Protein AF-A0AAD7KHT7-F1 (afdb_monomer_lite)

pLDDT: mean 76.78, std 21.26, range [24.72, 98.69]

Structure (mmCIF, N/CA/C/O backbone):
data_AF-A0AAD7KHT7-F1
#
_entry.id   AF-A0AAD7KHT7-F1
#
loop_
_atom_site.group_PDB
_atom_site.id
_atom_site.type_symbol
_atom_site.label_atom_id
_atom_site.label_alt_id
_atom_site.label_comp_id
_atom_site.label_asym_id
_atom_site.label_entity_id
_atom_site.label_seq_id
_atom_site.pdbx_PDB_ins_code
_atom_site.Cartn_x
_atom_site.Cartn_y
_atom_site.Cartn_z
_atom_site.occupancy
_atom_site.B_iso_or_equiv
_atom_site.auth_seq_id
_atom_site.auth_comp_id
_atom_site.auth_asym_id
_atom_site.auth_atom_id
_atom_site.pdbx_PDB_model_num
ATOM 1 N N . MET A 1 1 ? -48.215 -18.664 -35.940 1.00 28.42 1 MET A N 1
ATOM 2 C CA . MET A 1 1 ? -48.809 -19.982 -35.642 1.00 28.42 1 MET A CA 1
ATOM 3 C C . MET A 1 1 ? -47.728 -20.866 -35.033 1.00 28.42 1 MET A C 1
ATOM 5 O O . MET A 1 1 ? -46.728 -21.086 -35.703 1.00 28.42 1 MET A O 1
ATOM 9 N N . PRO A 1 2 ? -47.898 -21.251 -33.757 1.00 57.44 2 PRO A N 1
ATOM 10 C CA . PRO A 1 2 ? -47.125 -22.257 -33.017 1.00 57.44 2 PRO A CA 1
ATOM 11 C C . PRO A 1 2 ? -47.805 -23.648 -33.218 1.00 57.44 2 PRO A C 1
ATOM 13 O O . PRO A 1 2 ? -48.592 -23.735 -34.167 1.00 57.44 2 PRO A O 1
ATOM 16 N N . PRO A 1 3 ? -47.555 -24.735 -32.442 1.00 48.59 3 PRO A N 1
ATOM 17 C CA . PRO A 1 3 ? -47.762 -24.859 -30.975 1.00 48.59 3 PRO A CA 1
ATOM 18 C C . PRO A 1 3 ? -46.559 -25.532 -30.251 1.00 48.59 3 PRO A C 1
ATOM 20 O O . PRO A 1 3 ? -45.700 -26.098 -30.912 1.00 48.59 3 PRO A O 1
ATOM 23 N N . ASN A 1 4 ? -46.294 -25.434 -28.940 1.00 30.55 4 ASN A N 1
ATOM 24 C CA . ASN A 1 4 ? -47.063 -25.331 -27.684 1.00 30.55 4 ASN A CA 1
ATOM 25 C C . ASN A 1 4 ? -47.589 -26.673 -27.109 1.00 30.55 4 ASN A C 1
ATOM 27 O O . ASN A 1 4 ? -48.117 -27.476 -27.874 1.00 30.55 4 ASN A O 1
ATOM 31 N N . LYS A 1 5 ? -47.530 -26.786 -25.759 1.00 33.69 5 LYS A N 1
ATOM 32 C CA . LYS A 1 5 ? -48.041 -27.814 -24.793 1.00 33.69 5 LYS A CA 1
ATOM 33 C C . LYS A 1 5 ? -47.000 -28.800 -24.235 1.00 33.69 5 LYS A C 1
ATOM 35 O O . LYS A 1 5 ? -46.204 -29.322 -25.000 1.00 33.69 5 LYS A O 1
ATOM 40 N N . GLU A 1 6 ? -46.955 -29.172 -22.949 1.00 29.52 6 GLU A N 1
ATOM 41 C CA . GLU A 1 6 ? -47.680 -28.879 -21.679 1.00 29.52 6 GLU A CA 1
ATOM 42 C C . GLU A 1 6 ? -46.819 -29.558 -20.570 1.00 29.52 6 GLU A C 1
ATOM 44 O O . GLU A 1 6 ? -46.258 -30.619 -20.821 1.00 29.52 6 GLU A O 1
ATOM 49 N N . LEU A 1 7 ? -46.452 -28.953 -19.431 1.00 30.00 7 LEU A N 1
ATOM 50 C CA . LEU A 1 7 ? -47.213 -28.770 -18.179 1.00 30.00 7 LEU A CA 1
ATOM 51 C C . LEU A 1 7 ? -48.006 -30.004 -17.687 1.00 30.00 7 LEU A C 1
ATOM 53 O O . LEU A 1 7 ? -49.110 -30.264 -18.144 1.00 30.00 7 LEU A O 1
ATOM 57 N N . ALA A 1 8 ? -47.477 -30.674 -16.658 1.00 29.48 8 ALA A N 1
ATOM 58 C CA . ALA A 1 8 ? -48.199 -31.518 -15.694 1.00 29.48 8 ALA A CA 1
ATOM 59 C C . ALA A 1 8 ? -47.545 -31.227 -14.325 1.00 29.48 8 ALA A C 1
ATOM 61 O O . ALA A 1 8 ? -46.363 -31.503 -14.158 1.00 29.48 8 ALA A O 1
ATOM 62 N N . THR A 1 9 ? -48.091 -30.451 -13.382 1.00 27.02 9 THR A N 1
ATOM 63 C CA . THR A 1 9 ? -49.343 -30.581 -12.609 1.00 27.02 9 THR A CA 1
ATOM 64 C C . THR A 1 9 ? -49.705 -32.015 -12.224 1.00 27.02 9 THR A C 1
ATOM 66 O O . THR A 1 9 ? -50.251 -32.772 -13.015 1.00 27.02 9 THR A O 1
ATOM 69 N N . LEU A 1 10 ? -49.441 -32.360 -10.960 1.00 26.16 10 LEU A N 1
ATOM 70 C CA . LEU A 1 10 ? -50.138 -33.425 -10.245 1.00 26.16 10 LEU A CA 1
ATOM 71 C C . LEU A 1 10 ? -50.613 -32.902 -8.881 1.00 26.16 10 LEU A C 1
ATOM 73 O O . LEU A 1 10 ? -49.856 -32.639 -7.953 1.00 26.16 10 LEU A O 1
ATOM 77 N N . SER A 1 11 ? -51.921 -32.731 -8.817 1.00 31.41 11 SER A N 1
ATOM 78 C CA . SER A 1 11 ? -52.849 -32.827 -7.683 1.00 31.41 11 SER A CA 1
ATOM 79 C C . SER A 1 11 ? -54.171 -33.286 -8.341 1.00 31.41 11 SER A C 1
ATOM 81 O O . SER A 1 11 ? -54.329 -32.963 -9.524 1.00 31.41 11 SER A O 1
ATOM 83 N N . PRO A 1 12 ? -55.130 -33.992 -7.688 1.00 41.00 12 PRO A N 1
ATOM 84 C CA . PRO A 1 12 ? -55.589 -33.678 -6.328 1.00 41.00 12 PRO A CA 1
ATOM 85 C C . PRO A 1 12 ? -56.221 -34.830 -5.485 1.00 41.00 12 PRO A C 1
ATOM 87 O O . PRO A 1 12 ? -56.419 -35.950 -5.940 1.00 41.00 12 PRO A O 1
ATOM 90 N N . ALA A 1 13 ? -56.634 -34.430 -4.273 1.00 26.70 13 ALA A N 1
ATOM 91 C CA . ALA A 1 13 ? -57.840 -34.826 -3.522 1.00 26.70 13 ALA A CA 1
ATOM 92 C C . ALA A 1 13 ? -57.916 -36.188 -2.794 1.00 26.70 13 ALA A C 1
ATOM 94 O O . ALA A 1 13 ? -58.013 -37.239 -3.411 1.00 26.70 13 ALA A O 1
ATOM 95 N N . MET A 1 14 ? -58.135 -36.132 -1.472 1.00 25.55 14 MET A N 1
ATOM 96 C CA . MET A 1 14 ? -59.485 -36.349 -0.927 1.00 25.55 14 MET A CA 1
ATOM 97 C C . MET A 1 14 ? -59.668 -35.749 0.480 1.00 25.55 14 MET A C 1
ATOM 99 O O . MET A 1 14 ? -58.807 -35.809 1.350 1.00 25.55 14 MET A O 1
ATOM 103 N N . THR A 1 15 ? -60.829 -35.125 0.618 1.00 28.50 15 THR A N 1
ATOM 104 C CA . THR A 1 15 ? -61.488 -34.445 1.736 1.00 28.50 15 THR A CA 1
ATOM 105 C C . THR A 1 15 ? -61.944 -35.401 2.843 1.00 28.50 15 THR A C 1
ATOM 107 O O . THR A 1 15 ? -62.458 -36.457 2.510 1.00 28.50 15 THR A O 1
ATOM 110 N N . THR A 1 16 ? -61.907 -34.959 4.113 1.00 28.33 16 THR A N 1
ATOM 111 C CA . THR A 1 16 ? -63.051 -34.962 5.068 1.00 28.33 16 THR A CA 1
ATOM 112 C C . THR A 1 16 ? -62.710 -34.190 6.363 1.00 28.33 16 THR A C 1
ATOM 114 O O . THR A 1 16 ? -61.761 -34.534 7.060 1.00 28.33 16 THR A O 1
ATOM 117 N N . HIS A 1 17 ? -63.508 -33.164 6.684 1.00 27.80 17 HIS A N 1
ATOM 118 C CA . HIS A 1 17 ? -63.694 -32.519 8.007 1.00 27.80 17 HIS A CA 1
ATOM 119 C C . HIS A 1 17 ? -64.764 -33.299 8.830 1.00 27.80 17 HIS A C 1
ATOM 121 O O . HIS A 1 17 ? -65.413 -34.165 8.243 1.00 27.80 17 HIS A O 1
ATOM 127 N N . PRO A 1 18 ? -65.177 -32.876 10.048 1.00 45.06 18 PRO A N 1
ATOM 128 C CA . PRO A 1 18 ? -64.434 -32.540 11.276 1.00 45.06 18 PRO A CA 1
ATOM 129 C C . PRO A 1 18 ? -65.058 -33.238 12.524 1.00 45.06 18 PRO A C 1
ATOM 131 O O . PRO A 1 18 ? -66.165 -33.765 12.452 1.00 45.06 18 PRO A O 1
ATOM 134 N N . ALA A 1 19 ? -64.424 -33.175 13.701 1.00 28.42 19 ALA A N 1
ATOM 135 C CA . ALA A 1 19 ? -65.143 -33.340 14.972 1.00 28.42 19 ALA A CA 1
ATOM 136 C C . ALA A 1 19 ? -64.445 -32.573 16.102 1.00 28.42 19 ALA A C 1
ATOM 138 O O . ALA A 1 19 ? -63.285 -32.813 16.425 1.00 28.42 19 ALA A O 1
ATOM 139 N N . ASP A 1 20 ? -65.194 -31.620 16.636 1.00 28.28 20 ASP A N 1
ATOM 140 C CA . ASP A 1 20 ? -64.938 -30.822 17.826 1.00 28.28 20 ASP A CA 1
ATOM 141 C C . ASP A 1 20 ? -65.517 -31.555 19.062 1.00 28.28 20 ASP A C 1
ATOM 143 O O . ASP A 1 20 ? -66.293 -32.500 18.899 1.00 28.28 20 ASP A O 1
ATOM 147 N N . TRP A 1 21 ? -65.219 -31.030 20.254 1.00 24.72 21 TRP A N 1
ATOM 148 C CA . TRP A 1 21 ? -65.821 -31.268 21.581 1.00 24.72 21 TRP A CA 1
ATOM 149 C C . TRP A 1 21 ? -65.026 -32.044 22.655 1.00 24.72 21 TRP A C 1
ATOM 151 O O . TRP A 1 21 ? -64.745 -33.238 22.569 1.00 24.72 21 TRP A O 1
ATOM 161 N N . SER A 1 22 ? -64.920 -31.330 23.788 1.00 27.23 22 SER A N 1
ATOM 162 C CA . SER A 1 22 ? -65.025 -31.754 25.201 1.00 27.23 22 SER A CA 1
ATOM 163 C C . SER A 1 22 ? -63.787 -32.228 25.995 1.00 27.23 22 SER A C 1
ATOM 165 O O . SER A 1 22 ? -63.359 -33.373 25.917 1.00 27.23 22 SER A O 1
ATOM 167 N N . SER A 1 23 ? -63.330 -31.354 26.911 1.00 32.28 23 SER A N 1
ATOM 168 C CA . SER A 1 23 ? -62.873 -31.675 28.292 1.00 32.28 23 SER A CA 1
ATOM 169 C C . SER A 1 23 ? -63.988 -32.412 29.086 1.00 32.28 23 SER A C 1
ATOM 171 O O . SER A 1 23 ? -65.118 -32.367 28.593 1.00 32.28 23 SER A O 1
ATOM 173 N N . PRO A 1 24 ? -63.833 -32.959 30.329 1.00 44.62 24 PRO A N 1
ATOM 174 C CA . PRO A 1 24 ? -62.779 -32.840 31.366 1.00 44.62 24 PRO A CA 1
ATOM 175 C C . PRO A 1 24 ? -62.487 -34.244 32.038 1.00 44.62 24 PRO A C 1
ATOM 177 O O . PRO A 1 24 ? -62.510 -35.188 31.253 1.00 44.62 24 PRO A O 1
ATOM 180 N N . PRO A 1 25 ? -62.194 -34.494 33.359 1.00 33.62 25 PRO A N 1
ATOM 181 C CA . PRO A 1 25 ? -62.811 -33.924 34.577 1.00 33.62 25 PRO A CA 1
ATOM 182 C C . PRO A 1 25 ? -61.870 -33.527 35.746 1.00 33.62 25 PRO A C 1
ATOM 184 O O . PRO A 1 25 ? -60.751 -34.012 35.907 1.00 33.62 25 PRO A O 1
ATOM 187 N N . ARG A 1 26 ? -62.409 -32.644 36.601 1.00 29.48 26 ARG A N 1
ATOM 188 C CA . ARG A 1 26 ? -62.060 -32.471 38.022 1.00 29.48 26 ARG A CA 1
ATOM 189 C C . ARG A 1 26 ? -62.580 -33.665 38.832 1.00 29.48 26 ARG A C 1
ATOM 191 O O . ARG A 1 26 ? -63.636 -34.192 38.494 1.00 29.48 26 ARG A O 1
ATOM 198 N N . TYR A 1 27 ? -61.921 -33.979 39.943 1.00 26.94 27 TYR A N 1
ATOM 199 C CA . TYR A 1 27 ? -62.561 -34.636 41.083 1.00 26.94 27 TYR A CA 1
ATOM 200 C C . TYR A 1 27 ? -62.318 -33.807 42.344 1.00 26.94 27 TYR A C 1
ATOM 202 O O . TYR A 1 27 ? -61.176 -33.467 42.655 1.00 26.94 27 TYR A O 1
ATOM 210 N N . ASP A 1 28 ? -63.432 -33.463 42.984 1.00 26.50 28 ASP A N 1
ATOM 211 C CA . ASP A 1 28 ? -63.556 -32.791 44.271 1.00 26.50 28 ASP A CA 1
ATOM 212 C C . ASP A 1 28 ? -63.413 -33.779 45.451 1.00 26.50 28 ASP A C 1
ATOM 214 O O . ASP A 1 28 ? -63.457 -35.000 45.288 1.00 26.50 28 ASP A O 1
ATOM 218 N N . GLU A 1 29 ? -63.219 -33.156 46.613 1.00 29.06 29 GLU A N 1
ATOM 219 C CA . GLU A 1 29 ? -63.330 -33.553 48.028 1.00 29.06 29 GLU A CA 1
ATOM 220 C C . GLU A 1 29 ? -64.170 -34.810 48.370 1.00 29.06 29 GLU A C 1
ATOM 222 O O . GLU A 1 29 ? -65.203 -35.053 47.757 1.00 29.06 29 GLU A O 1
ATOM 227 N N . ASP A 1 30 ? -63.783 -35.587 49.404 1.00 26.94 30 ASP A N 1
ATOM 228 C CA . ASP A 1 30 ? -64.335 -35.422 50.772 1.00 26.94 30 ASP A CA 1
ATOM 229 C C . ASP A 1 30 ? -63.917 -36.501 51.813 1.00 26.94 30 ASP A C 1
ATOM 231 O O . ASP A 1 30 ? -63.701 -37.667 51.482 1.00 26.94 30 ASP A O 1
ATOM 235 N N . SER A 1 31 ? -63.987 -36.101 53.099 1.00 27.94 31 SER A N 1
ATOM 236 C CA . SER A 1 31 ? -64.203 -36.897 54.345 1.00 27.94 31 SER A CA 1
ATOM 237 C C . SER A 1 31 ? -63.046 -37.715 54.990 1.00 27.94 31 SER A C 1
ATOM 239 O O . SER A 1 31 ? -62.284 -38.376 54.302 1.00 27.94 31 SER A O 1
ATOM 241 N N . ALA A 1 32 ? -62.855 -37.823 56.323 1.00 28.52 32 ALA A N 1
ATOM 242 C CA . ALA A 1 32 ? -63.388 -37.151 57.524 1.00 28.52 32 ALA A CA 1
ATOM 243 C C . ALA A 1 32 ? -62.646 -37.606 58.827 1.00 28.52 32 ALA A C 1
ATOM 245 O O . ALA A 1 32 ? -62.284 -38.771 58.952 1.00 28.52 32 ALA A O 1
ATOM 246 N N . SER A 1 33 ? -62.601 -36.705 59.834 1.00 25.55 33 SER A N 1
ATOM 247 C CA . SER A 1 33 ? -62.502 -36.880 61.320 1.00 25.55 33 SER A CA 1
ATOM 248 C C . SER A 1 33 ? -61.208 -37.472 61.937 1.00 25.55 33 SER A C 1
ATOM 250 O O . SER A 1 33 ? -60.628 -38.389 61.384 1.00 25.55 33 SER A O 1
ATOM 252 N N . THR A 1 34 ? -60.654 -37.001 63.069 1.00 28.05 34 THR A N 1
ATOM 253 C CA . THR A 1 34 ? -61.253 -36.650 64.382 1.00 28.05 34 THR A CA 1
ATOM 254 C C . THR A 1 34 ? -60.465 -35.575 65.170 1.00 28.05 34 THR A C 1
ATOM 256 O O . THR A 1 34 ? -59.256 -35.435 65.016 1.00 28.05 34 THR A O 1
ATOM 259 N N . ARG A 1 35 ? -61.169 -34.861 66.067 1.00 25.88 35 ARG A N 1
ATOM 260 C CA . ARG A 1 35 ? -60.684 -33.867 67.056 1.00 25.88 35 ARG A CA 1
ATOM 261 C C . ARG A 1 35 ? -59.856 -34.483 68.202 1.00 25.88 35 ARG A C 1
ATOM 263 O O . ARG A 1 35 ? -60.211 -35.564 68.659 1.00 25.88 35 ARG A O 1
ATOM 270 N N . ASN A 1 36 ? -58.890 -33.728 68.750 1.00 27.09 36 ASN A N 1
ATOM 271 C CA . ASN A 1 36 ? -58.833 -33.404 70.191 1.00 27.09 36 ASN A CA 1
ATOM 272 C C . ASN A 1 36 ? -57.846 -32.264 70.535 1.00 27.09 36 ASN A C 1
ATOM 274 O O . ASN A 1 36 ? -56.933 -31.960 69.775 1.00 27.09 36 ASN A O 1
ATOM 278 N N . ASP A 1 37 ? -58.134 -31.635 71.675 1.00 26.72 37 ASP A N 1
ATOM 279 C CA . ASP A 1 37 ? -57.783 -30.294 72.161 1.00 26.72 37 ASP A CA 1
ATOM 280 C C . ASP A 1 37 ? -56.319 -29.976 72.541 1.00 26.72 37 ASP A C 1
ATOM 282 O O . ASP A 1 37 ? -55.546 -30.838 72.943 1.00 26.72 37 ASP A O 1
ATOM 286 N N . ASN A 1 38 ? -56.044 -28.661 72.509 1.00 27.55 38 ASN A N 1
ATOM 287 C CA . ASN A 1 38 ? -55.207 -27.834 73.396 1.00 27.55 38 ASN A CA 1
ATOM 288 C C . ASN A 1 38 ? -53.918 -28.416 74.003 1.00 27.55 38 ASN A C 1
ATOM 290 O O . ASN A 1 38 ? -53.977 -29.101 75.016 1.00 27.55 38 ASN A O 1
ATOM 294 N N . THR A 1 39 ? -52.776 -27.856 73.590 1.00 28.12 39 THR A N 1
ATOM 295 C CA . THR A 1 39 ? -51.821 -27.229 74.526 1.00 28.12 39 THR A CA 1
ATOM 296 C C . THR A 1 39 ? -50.963 -26.192 73.807 1.00 28.12 39 THR A C 1
ATOM 298 O O . THR A 1 39 ? -50.351 -26.452 72.774 1.00 28.12 39 THR A O 1
ATOM 301 N N . SER A 1 40 ? -50.940 -24.996 74.386 1.00 33.69 40 SER A N 1
ATOM 302 C CA . SER A 1 40 ? -50.009 -23.917 74.100 1.00 33.69 40 SER A CA 1
ATOM 303 C C . SER A 1 40 ? -48.577 -24.390 74.331 1.00 33.69 40 SER A C 1
ATOM 305 O O . SER A 1 40 ? -48.251 -24.758 75.451 1.00 33.69 40 SER A O 1
ATOM 307 N N . ASP A 1 41 ? -47.722 -24.310 73.315 1.00 29.02 41 ASP A N 1
ATOM 308 C CA . ASP A 1 41 ? -46.284 -24.205 73.536 1.00 29.02 41 ASP A CA 1
ATOM 309 C C . ASP A 1 41 ? -45.635 -23.364 72.437 1.00 29.02 41 ASP A C 1
ATOM 311 O O . ASP A 1 41 ? -45.693 -23.640 71.237 1.00 29.02 41 ASP A O 1
ATOM 315 N N . THR A 1 42 ? -45.048 -22.264 72.888 1.00 39.81 42 THR A N 1
ATOM 316 C CA . THR A 1 42 ? -44.202 -21.334 72.151 1.00 39.81 42 THR A CA 1
ATOM 317 C C . THR A 1 42 ? -43.021 -22.065 71.516 1.00 39.81 42 THR A C 1
ATOM 319 O O . THR A 1 42 ? -41.965 -22.208 72.125 1.00 39.81 42 THR A O 1
ATOM 322 N N . VAL A 1 43 ? -43.171 -22.482 70.258 1.00 31.67 43 VAL A N 1
ATOM 323 C CA . VAL A 1 43 ? -42.051 -22.945 69.434 1.00 31.67 43 VAL A CA 1
ATOM 324 C C . VAL A 1 43 ? -41.544 -21.780 68.591 1.00 31.67 43 VAL A C 1
ATOM 326 O O . VAL A 1 43 ? -42.246 -21.209 67.756 1.00 31.67 43 VAL A O 1
ATOM 329 N N . LEU A 1 44 ? -40.297 -21.414 68.880 1.00 33.09 44 LEU A N 1
ATOM 330 C CA . LEU A 1 44 ? -39.433 -20.498 68.147 1.00 33.09 44 LEU A CA 1
ATOM 331 C C . LEU A 1 44 ? -39.733 -20.494 66.641 1.00 33.09 44 LEU A C 1
ATOM 333 O O . LEU A 1 44 ? -39.576 -21.508 65.963 1.00 33.09 44 LEU A O 1
ATOM 337 N N . LYS A 1 45 ? -40.090 -19.318 66.105 1.00 32.41 45 LYS A N 1
ATOM 338 C CA . LYS A 1 45 ? -40.049 -19.048 64.664 1.00 32.41 45 LYS A CA 1
ATOM 339 C C . LYS A 1 45 ? -38.646 -19.392 64.166 1.00 32.41 45 LYS A C 1
ATOM 341 O O . LYS A 1 45 ? -37.713 -18.610 64.348 1.00 32.41 45 LYS A O 1
ATOM 346 N N . SER A 1 46 ? -38.498 -20.545 63.523 1.00 32.31 46 SER A N 1
ATOM 347 C CA . SER A 1 46 ? -37.321 -20.867 62.732 1.00 32.31 46 SER A CA 1
ATOM 348 C C . SER A 1 46 ? -37.187 -19.785 61.661 1.00 32.31 46 SER A C 1
ATOM 350 O O . SER A 1 46 ? -37.969 -19.740 60.706 1.00 32.31 46 SER A O 1
ATOM 352 N N . LYS A 1 47 ? -36.226 -18.872 61.835 1.00 38.97 47 LYS A N 1
ATOM 353 C CA . LYS A 1 47 ? -35.752 -18.009 60.752 1.00 38.97 47 LYS A CA 1
ATOM 354 C C . LYS A 1 47 ? -35.397 -18.935 59.588 1.00 38.97 47 LYS A C 1
ATOM 356 O O . LYS A 1 47 ? -34.425 -19.680 59.680 1.00 38.97 47 LYS A O 1
ATOM 361 N N . LYS A 1 48 ? -36.169 -18.880 58.494 1.00 35.59 48 LYS A N 1
ATOM 362 C CA . LYS A 1 48 ? -35.672 -19.299 57.176 1.00 35.59 48 LYS A CA 1
ATOM 363 C C . LYS A 1 48 ? -34.292 -18.650 57.023 1.00 35.59 48 LYS A C 1
ATOM 365 O O . LYS A 1 48 ? -34.210 -17.437 57.252 1.00 35.59 48 LYS A O 1
ATOM 370 N N . PRO A 1 49 ? -33.222 -19.393 56.697 1.00 36.53 49 PRO A N 1
ATOM 371 C CA . PRO A 1 49 ? -31.952 -18.753 56.408 1.00 36.53 49 PRO A CA 1
ATOM 372 C C . PRO A 1 49 ? -32.221 -17.762 55.279 1.00 36.53 49 PRO A C 1
ATOM 374 O O . PRO A 1 49 ? -32.800 -18.125 54.253 1.00 36.53 49 PRO A O 1
ATOM 377 N N . ALA A 1 50 ? -31.914 -16.488 55.519 1.00 42.50 50 ALA A N 1
ATOM 378 C CA . ALA A 1 50 ? -31.998 -15.473 54.488 1.00 42.50 50 ALA A CA 1
ATOM 379 C C . ALA A 1 50 ? -31.103 -15.955 53.344 1.00 42.50 50 ALA A C 1
ATOM 381 O O . ALA A 1 50 ? -29.887 -16.022 53.508 1.00 42.50 50 ALA A O 1
ATOM 382 N N . SER A 1 51 ? -31.716 -16.381 52.236 1.00 59.19 51 SER A N 1
ATOM 383 C CA . SER A 1 51 ? -31.000 -16.766 51.023 1.00 59.19 51 SER A CA 1
ATOM 384 C C . SER A 1 51 ? -30.089 -15.604 50.670 1.00 59.19 51 SER A C 1
ATOM 386 O O . SER A 1 51 ? -30.577 -14.529 50.318 1.00 59.19 51 SER A O 1
ATOM 388 N N . THR A 1 52 ? -28.781 -15.797 50.805 1.00 65.62 52 THR A N 1
ATOM 389 C CA . THR A 1 52 ? -27.803 -14.796 50.403 1.00 65.62 52 THR A CA 1
ATOM 390 C C . THR A 1 52 ? -28.071 -14.431 48.940 1.00 65.62 52 THR A C 1
ATOM 392 O O . THR A 1 52 ? -28.288 -15.325 48.113 1.00 65.62 52 THR A O 1
ATOM 395 N N . PRO A 1 53 ? -28.168 -13.132 48.606 1.00 75.94 53 PRO A N 1
ATOM 396 C CA . PRO A 1 53 ? -28.413 -12.721 47.233 1.00 75.94 53 PRO A CA 1
ATOM 397 C C . PRO A 1 53 ? -27.273 -13.234 46.351 1.00 75.94 53 PRO A C 1
ATOM 399 O O . PRO A 1 53 ? -26.103 -13.001 46.646 1.00 75.94 53 PRO A O 1
ATOM 402 N N . ARG A 1 54 ? -27.622 -13.965 45.288 1.00 87.50 54 ARG A N 1
ATOM 403 C CA . ARG A 1 54 ? -26.652 -14.470 44.311 1.00 87.50 54 ARG A CA 1
ATOM 404 C C . ARG A 1 54 ? -26.251 -13.339 43.376 1.00 87.50 54 ARG A C 1
ATOM 406 O O . ARG A 1 54 ? -27.117 -12.634 42.852 1.00 87.50 54 ARG A O 1
ATOM 413 N N . TYR A 1 55 ? -24.951 -13.185 43.175 1.00 91.38 55 TYR A N 1
ATOM 414 C CA . TYR A 1 55 ? -24.375 -12.173 42.302 1.00 91.38 55 TYR A CA 1
ATOM 415 C C . TYR A 1 55 ? -23.715 -12.821 41.091 1.00 91.38 55 TYR A C 1
ATOM 417 O O . TYR A 1 55 ? -23.209 -13.937 41.178 1.00 91.38 55 TYR A O 1
ATOM 425 N N . VAL A 1 56 ? -23.726 -12.088 39.983 1.00 93.38 56 VAL A N 1
ATOM 426 C CA . VAL A 1 56 ? -22.920 -12.358 38.796 1.00 93.38 56 VAL A CA 1
ATOM 427 C C . VAL A 1 56 ? -21.800 -11.330 38.778 1.00 93.38 56 VAL A C 1
ATOM 429 O O . VAL A 1 56 ? -22.073 -10.128 38.745 1.00 93.38 56 VAL A O 1
ATOM 432 N N . TYR A 1 57 ? -20.566 -11.811 38.828 1.00 94.94 57 TYR A N 1
ATOM 433 C CA . TYR A 1 57 ? -19.339 -11.032 38.785 1.00 94.94 57 TYR A CA 1
ATOM 434 C C . TYR A 1 57 ? -18.811 -10.961 37.355 1.00 94.94 57 TYR A C 1
ATOM 436 O O . TYR A 1 57 ? -18.797 -11.963 36.633 1.00 94.94 57 TYR A O 1
ATOM 444 N N . TYR A 1 58 ? -18.364 -9.778 36.952 1.00 94.50 58 TYR A N 1
ATOM 445 C CA . TYR A 1 58 ? -17.874 -9.517 35.604 1.00 94.50 58 TYR A CA 1
ATOM 446 C C . TYR A 1 58 ? -16.759 -8.473 35.598 1.00 94.50 58 TYR A C 1
ATOM 448 O O . TYR A 1 58 ? -16.619 -7.687 36.531 1.00 94.50 58 TYR A O 1
ATOM 456 N N . ARG A 1 59 ? -15.982 -8.458 34.520 1.00 93.50 59 ARG A N 1
ATOM 457 C CA . ARG A 1 59 ? -15.043 -7.394 34.168 1.00 93.50 59 ARG A CA 1
ATOM 458 C C . ARG A 1 59 ? -15.472 -6.728 32.870 1.00 93.50 59 ARG A C 1
ATOM 460 O O . ARG A 1 59 ? -16.073 -7.380 32.011 1.00 93.50 59 ARG A O 1
ATOM 467 N N . LEU A 1 60 ? -15.132 -5.453 32.733 1.00 93.12 60 LEU A N 1
ATOM 468 C CA . LEU A 1 60 ? -15.369 -4.666 31.530 1.00 93.12 60 LEU A CA 1
ATOM 469 C C . LEU A 1 60 ? -14.057 -4.444 30.780 1.00 93.12 60 LEU A C 1
ATOM 471 O O . LEU A 1 60 ? -13.044 -4.085 31.380 1.00 93.12 60 LEU A O 1
ATOM 475 N N . TYR A 1 61 ? -14.097 -4.620 29.464 1.00 91.44 61 TYR A N 1
ATOM 476 C CA . TYR A 1 61 ? -12.954 -4.406 28.585 1.00 91.44 61 TYR A CA 1
ATOM 477 C C . TYR A 1 61 ? -13.347 -3.560 27.383 1.00 91.44 61 TYR A C 1
ATOM 479 O O . TYR A 1 61 ? -14.325 -3.858 26.698 1.00 91.44 61 TYR A O 1
ATOM 487 N N . ALA A 1 62 ? -12.535 -2.553 27.090 1.00 87.19 62 ALA A N 1
ATOM 488 C CA . ALA A 1 62 ? -12.389 -2.022 25.747 1.00 87.19 62 ALA A CA 1
ATOM 489 C C . ALA A 1 62 ? -11.366 -2.881 24.975 1.00 87.19 62 ALA A C 1
ATOM 491 O O . ALA A 1 62 ? -10.553 -3.575 25.596 1.00 87.19 62 ALA A O 1
ATOM 492 N N . PRO A 1 63 ? -11.346 -2.822 23.634 1.00 81.75 63 PRO A N 1
ATOM 493 C CA . PRO A 1 63 ? -10.285 -3.425 22.832 1.00 81.75 63 PRO A CA 1
ATOM 494 C C . PRO A 1 63 ? -8.856 -3.111 23.296 1.00 81.75 63 PRO A C 1
ATOM 496 O O . PRO A 1 63 ? -7.990 -3.980 23.210 1.00 81.75 63 PRO A O 1
ATOM 499 N N . ASP A 1 64 ? -8.622 -1.893 23.788 1.00 83.69 64 ASP A N 1
ATOM 500 C CA . ASP A 1 64 ? -7.301 -1.410 24.208 1.00 83.69 64 ASP A CA 1
ATOM 501 C C . ASP A 1 64 ? -6.956 -1.672 25.677 1.00 83.69 64 ASP A C 1
ATOM 503 O O . ASP A 1 64 ? -5.827 -1.417 26.109 1.00 83.69 64 ASP A O 1
ATOM 507 N N . GLY A 1 65 ? -7.908 -2.163 26.467 1.00 87.81 65 GLY A N 1
ATOM 508 C CA . GLY A 1 65 ? -7.636 -2.538 27.844 1.00 87.81 65 GLY A CA 1
ATOM 509 C C . GLY A 1 65 ? -8.851 -2.556 28.755 1.00 87.81 65 GLY A C 1
ATOM 510 O O . GLY A 1 65 ? -10.002 -2.432 28.338 1.00 87.81 65 GLY A O 1
ATOM 511 N N . MET A 1 66 ? -8.573 -2.744 30.037 1.00 89.44 66 MET A N 1
ATOM 512 C CA . MET A 1 66 ? -9.588 -2.921 31.067 1.00 89.44 66 MET A CA 1
ATOM 513 C C . MET A 1 66 ? -10.233 -1.591 31.481 1.00 89.44 66 MET A C 1
ATOM 515 O O . MET A 1 66 ? -9.576 -0.551 31.554 1.00 89.44 66 MET A O 1
ATOM 519 N N . LEU A 1 67 ? -11.532 -1.645 31.772 1.00 89.19 67 LEU A N 1
ATOM 520 C CA . LEU A 1 67 ? -12.350 -0.506 32.185 1.00 89.19 67 LEU A CA 1
ATOM 521 C C . LEU A 1 67 ? -12.788 -0.665 33.646 1.00 89.19 67 LEU A C 1
ATOM 523 O O . LEU A 1 67 ? -13.050 -1.777 34.114 1.00 89.19 67 LEU A O 1
ATOM 527 N N . ALA A 1 68 ? -12.921 0.450 34.365 1.00 88.19 68 ALA A N 1
ATOM 528 C CA . ALA A 1 68 ? -13.556 0.436 35.681 1.00 88.19 68 ALA A CA 1
ATOM 529 C C . ALA A 1 68 ? -15.064 0.162 35.568 1.00 88.19 68 ALA A C 1
ATOM 531 O O . ALA A 1 68 ? -15.740 0.647 34.663 1.00 88.19 68 ALA A O 1
ATOM 532 N N . CYS A 1 69 ? -15.592 -0.586 36.532 1.00 87.56 69 CYS A N 1
ATOM 533 C CA . CYS A 1 69 ? -17.016 -0.856 36.680 1.00 87.56 69 CYS A CA 1
ATOM 534 C C . CYS A 1 69 ? -17.645 0.195 37.604 1.00 87.56 69 CYS A C 1
ATOM 536 O O . CYS A 1 69 ? -17.186 0.390 38.731 1.00 87.56 69 CYS A O 1
ATOM 538 N N . LYS A 1 70 ? -18.749 0.826 37.196 1.00 87.12 70 LYS A N 1
ATOM 539 C CA . LYS A 1 70 ? -19.565 1.673 38.080 1.00 87.12 70 LYS A CA 1
ATOM 540 C C . LYS A 1 70 ? -20.228 0.844 39.176 1.00 87.12 70 LYS A C 1
ATOM 542 O O . LYS A 1 70 ? -20.403 1.323 40.296 1.00 87.12 70 LYS A O 1
ATOM 547 N N . LYS A 1 71 ? -20.598 -0.410 38.884 1.00 85.19 71 LYS A N 1
ATOM 548 C CA . LYS A 1 71 ? -21.127 -1.364 39.877 1.00 85.19 71 LYS A CA 1
ATOM 549 C C . LYS A 1 71 ? -20.032 -2.272 40.439 1.00 85.19 71 LYS A C 1
ATOM 551 O O . LYS A 1 71 ? -20.269 -3.460 40.657 1.00 85.19 71 LYS A O 1
ATOM 556 N N . HIS A 1 72 ? -18.841 -1.718 40.673 1.00 81.94 72 HIS A N 1
ATOM 557 C CA . HIS A 1 72 ? -17.719 -2.450 41.256 1.00 81.94 72 HIS A CA 1
ATOM 558 C C . HIS A 1 72 ? -18.037 -3.087 42.621 1.00 81.94 72 HIS A C 1
ATOM 560 O O . HIS A 1 72 ? -18.862 -2.590 43.396 1.00 81.94 72 HIS A O 1
ATOM 566 N N . ASP A 1 73 ? -17.358 -4.195 42.902 1.00 82.38 73 ASP A N 1
ATOM 567 C CA . ASP A 1 73 ? -17.191 -4.769 44.233 1.00 82.38 73 ASP A CA 1
A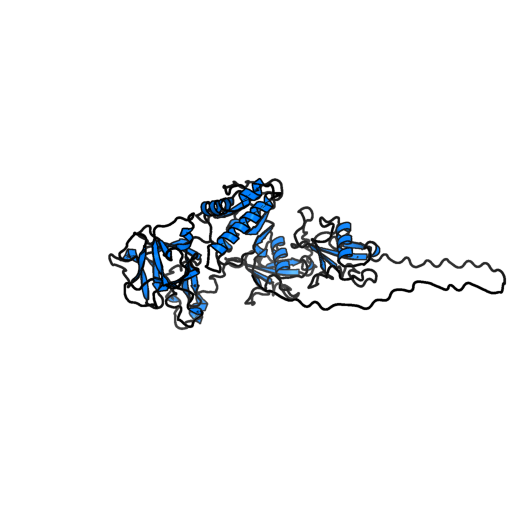TOM 568 C C . ASP A 1 73 ? -16.011 -4.075 44.950 1.00 82.38 73 ASP A C 1
ATOM 570 O O . ASP A 1 73 ? -15.796 -2.879 44.778 1.00 82.38 73 ASP A O 1
ATOM 574 N N . GLN A 1 74 ? -15.223 -4.794 45.755 1.00 82.06 74 GLN A N 1
ATOM 575 C CA . GLN A 1 74 ? -14.037 -4.230 46.414 1.00 82.06 74 GLN A CA 1
ATOM 576 C C . GLN A 1 74 ? -12.943 -3.807 45.420 1.00 82.06 74 GLN A C 1
ATOM 578 O O . GLN A 1 74 ? -12.173 -2.895 45.703 1.00 82.06 74 GLN A O 1
ATOM 583 N N . ASN A 1 75 ? -12.877 -4.462 44.258 1.00 83.38 75 ASN A N 1
ATOM 584 C CA . ASN A 1 75 ? -11.967 -4.119 43.171 1.00 83.38 75 ASN A CA 1
ATOM 585 C C . ASN A 1 75 ? -12.734 -3.331 42.100 1.00 83.38 75 ASN A C 1
ATOM 587 O O . ASN A 1 75 ? -13.718 -3.836 41.557 1.00 83.38 75 ASN A O 1
ATOM 591 N N . ARG A 1 76 ? -12.250 -2.129 41.751 1.00 86.69 76 ARG A N 1
ATOM 592 C CA . ARG A 1 76 ? -12.880 -1.242 40.757 1.00 86.69 76 ARG A CA 1
ATOM 593 C C . ARG A 1 76 ? -13.030 -1.842 39.361 1.00 86.69 76 ARG A C 1
ATOM 595 O O . ARG A 1 76 ? -13.858 -1.369 38.593 1.00 86.69 76 ARG A O 1
ATOM 602 N N . PHE A 1 77 ? -12.273 -2.884 39.040 1.00 88.25 77 PHE A N 1
ATOM 603 C CA . PHE A 1 77 ? -12.338 -3.593 37.763 1.00 88.25 77 PHE A CA 1
ATOM 604 C C . PHE A 1 77 ? -13.283 -4.794 37.765 1.00 88.25 77 PHE A C 1
ATOM 606 O O . PHE A 1 77 ? -13.462 -5.429 36.728 1.00 88.25 77 PHE A O 1
ATOM 613 N N . ILE A 1 78 ? -13.871 -5.129 38.915 1.00 90.00 78 ILE A N 1
ATOM 614 C CA . ILE A 1 78 ? -14.773 -6.269 39.067 1.00 90.00 78 ILE A CA 1
ATOM 615 C C . ILE A 1 78 ? -16.153 -5.741 39.435 1.00 90.00 78 ILE A C 1
ATOM 617 O O . ILE A 1 78 ? -16.396 -5.362 40.577 1.00 90.00 78 ILE A O 1
ATOM 621 N N . GLY A 1 79 ? -17.060 -5.739 38.467 1.00 92.81 79 GLY A N 1
ATOM 622 C CA . GLY A 1 79 ? -18.465 -5.409 38.643 1.00 92.81 79 GLY A CA 1
ATOM 623 C C . GLY A 1 79 ? -19.264 -6.576 39.216 1.00 92.81 79 GLY A C 1
ATOM 624 O O . GLY A 1 79 ? -18.893 -7.744 39.062 1.00 92.81 79 GLY A O 1
ATOM 625 N N . ARG A 1 80 ? -20.391 -6.268 39.866 1.00 94.19 80 ARG A N 1
ATOM 626 C CA . ARG A 1 80 ? -21.381 -7.276 40.256 1.00 94.19 80 ARG A CA 1
ATOM 627 C C . ARG A 1 80 ? -22.817 -6.791 40.087 1.00 94.19 80 ARG A C 1
ATOM 629 O O . ARG A 1 80 ? -23.179 -5.696 40.513 1.00 94.19 80 ARG A O 1
ATOM 636 N N . ILE A 1 81 ? -23.675 -7.667 39.573 1.00 94.50 81 ILE A N 1
ATOM 637 C CA . ILE A 1 81 ? -25.133 -7.477 39.556 1.00 94.50 81 ILE A CA 1
ATOM 638 C C . ILE A 1 81 ? -25.827 -8.653 40.236 1.00 94.50 81 ILE A C 1
ATOM 640 O O . ILE A 1 81 ? -25.278 -9.750 40.310 1.00 94.50 81 ILE A O 1
ATOM 644 N N . LYS A 1 82 ? -27.039 -8.453 40.758 1.00 93.44 82 LYS A N 1
ATOM 645 C CA . LYS A 1 82 ? -27.825 -9.569 41.305 1.00 93.44 82 LYS A CA 1
ATOM 646 C C . LYS A 1 82 ? -28.262 -10.478 40.156 1.00 93.44 82 LYS A C 1
ATOM 648 O O . LYS A 1 82 ? -28.783 -9.983 39.162 1.00 93.44 82 LYS A O 1
ATOM 653 N N . ALA A 1 83 ? -28.142 -11.795 40.317 1.00 91.56 83 ALA A N 1
ATOM 654 C CA . ALA A 1 83 ? -28.608 -12.758 39.313 1.00 91.56 83 ALA A CA 1
ATOM 655 C C . ALA A 1 83 ? -30.111 -12.581 39.013 1.00 91.56 83 ALA A C 1
ATOM 657 O O . ALA A 1 83 ? -30.536 -12.665 37.868 1.00 91.56 83 ALA A O 1
ATOM 658 N N . THR A 1 84 ? -30.897 -12.210 40.030 1.00 91.62 84 THR A N 1
ATOM 659 C CA . THR A 1 84 ? -32.334 -11.911 39.915 1.00 91.62 84 THR A CA 1
ATOM 660 C C . THR A 1 84 ? -32.658 -10.629 39.140 1.00 91.62 84 THR A C 1
ATOM 662 O O . THR A 1 84 ? -33.826 -10.376 38.873 1.00 91.62 84 THR A O 1
ATOM 665 N N . SER A 1 85 ? -31.667 -9.785 38.834 1.00 92.38 85 SER A N 1
ATOM 666 C CA . SER A 1 85 ? -31.848 -8.588 37.999 1.00 92.38 85 SER A CA 1
ATOM 667 C C . SER A 1 85 ? -31.773 -8.899 36.503 1.00 92.38 85 SER A C 1
ATOM 669 O O . SER A 1 85 ? -32.113 -8.043 35.693 1.00 92.38 85 SER A O 1
ATOM 671 N N . VAL A 1 86 ? -31.340 -10.105 36.127 1.00 93.44 86 VAL A N 1
ATOM 672 C CA . VAL A 1 86 ? -31.281 -10.539 34.732 1.00 93.44 86 VAL A CA 1
ATOM 673 C C . VAL A 1 86 ? -32.630 -11.154 34.355 1.00 93.44 86 VAL A C 1
ATOM 675 O O . VAL A 1 86 ? -33.073 -12.086 35.027 1.00 93.44 86 VAL A O 1
ATOM 678 N N . PRO A 1 87 ? -33.301 -10.678 33.295 1.00 90.38 87 PRO A N 1
ATOM 679 C CA . PRO A 1 87 ? -34.602 -11.214 32.924 1.00 90.38 87 PRO A CA 1
ATOM 680 C C . PRO A 1 87 ? -34.492 -12.642 32.343 1.00 90.38 87 PRO A C 1
ATOM 682 O O . PRO A 1 87 ? -33.537 -12.951 31.614 1.00 90.38 87 PRO A O 1
ATOM 685 N N . PRO A 1 88 ? -35.486 -13.522 32.583 1.00 89.44 88 PRO A N 1
ATOM 686 C CA . PRO A 1 88 ? -35.654 -14.751 31.809 1.00 89.44 88 PRO A CA 1
ATOM 687 C C . PRO A 1 88 ? -35.721 -14.430 30.302 1.00 89.44 88 PRO A C 1
ATOM 689 O O . PRO A 1 88 ? -36.276 -13.394 29.937 1.00 89.44 88 PRO A O 1
ATOM 692 N N . PRO A 1 89 ? -35.193 -15.278 29.396 1.00 91.56 89 PRO A N 1
ATOM 693 C CA . PRO A 1 89 ? -34.781 -16.672 29.586 1.00 91.56 89 PRO A CA 1
ATOM 694 C C . PRO A 1 89 ? -33.366 -16.906 30.160 1.00 91.56 89 PRO A C 1
ATOM 696 O O . PRO A 1 89 ? -32.905 -18.046 30.115 1.00 91.56 89 PRO A O 1
ATOM 699 N N . HIS A 1 90 ? -32.676 -15.893 30.697 1.00 91.75 90 HIS A N 1
ATOM 700 C CA . HIS A 1 90 ? -31.275 -16.009 31.141 1.00 91.75 90 HIS A CA 1
ATOM 701 C C . HIS A 1 90 ? -30.384 -16.558 30.014 1.00 91.75 90 HIS A C 1
ATOM 703 O O . HIS A 1 90 ? -29.749 -17.604 30.118 1.00 91.75 90 HIS A O 1
ATOM 709 N N . THR A 1 91 ? -30.408 -15.866 28.883 1.00 93.19 91 THR A N 1
ATOM 710 C CA . THR A 1 91 ? -29.472 -16.049 27.768 1.00 93.19 91 THR A CA 1
ATOM 711 C C . THR A 1 91 ? -28.306 -15.078 27.881 1.00 93.19 91 THR A C 1
ATOM 713 O O . THR A 1 91 ? -28.382 -14.089 28.619 1.00 93.19 91 THR A O 1
ATOM 716 N N . VAL A 1 92 ? -27.246 -15.320 27.110 1.00 92.12 92 VAL A N 1
ATOM 717 C CA . VAL A 1 92 ? -26.136 -14.372 26.949 1.00 92.12 92 VAL A CA 1
ATOM 718 C C . VAL A 1 92 ? -26.663 -12.989 26.557 1.00 92.12 92 VAL A C 1
ATOM 720 O O . VAL A 1 92 ? -26.282 -12.004 27.179 1.00 92.12 92 VAL A O 1
ATOM 723 N N . ALA A 1 93 ? -27.602 -12.897 25.610 1.00 87.31 93 ALA A N 1
ATOM 724 C CA . ALA A 1 93 ? -28.189 -11.622 25.191 1.00 87.31 93 ALA A CA 1
ATOM 725 C C . ALA A 1 93 ? -28.956 -10.891 26.311 1.00 87.31 93 ALA A C 1
ATOM 727 O O . ALA A 1 93 ? -28.835 -9.675 26.449 1.00 87.31 93 ALA A O 1
ATOM 728 N N . SER A 1 94 ? -29.748 -11.598 27.130 1.00 92.50 94 SER A N 1
ATOM 729 C CA . SER A 1 94 ? -30.427 -10.966 28.279 1.00 92.50 94 SER A CA 1
ATOM 730 C C . SER A 1 94 ? -29.448 -10.540 29.374 1.00 92.50 94 SER A C 1
ATOM 732 O O . SER A 1 94 ? -29.675 -9.525 30.026 1.00 92.50 94 SER A O 1
ATOM 734 N N . LEU A 1 95 ? -28.359 -11.294 29.566 1.00 93.81 95 LEU A N 1
ATOM 735 C CA . LEU A 1 95 ? -27.315 -10.946 30.526 1.00 93.81 95 LEU A CA 1
ATOM 736 C C . LEU A 1 95 ? -26.514 -9.725 30.056 1.00 93.81 95 LEU A C 1
ATOM 738 O O . LEU A 1 95 ? -26.343 -8.803 30.842 1.00 93.81 95 LEU A O 1
ATOM 742 N N . LYS A 1 96 ? -26.103 -9.666 28.780 1.00 93.44 96 LYS A N 1
ATOM 743 C CA . LYS A 1 96 ? -25.428 -8.491 28.198 1.00 93.44 96 LYS A CA 1
ATOM 744 C C . LYS A 1 96 ? -26.235 -7.214 28.416 1.00 93.44 96 LYS A C 1
ATOM 746 O O . LYS A 1 96 ? -25.715 -6.274 29.002 1.00 93.44 96 LYS A O 1
ATOM 751 N N . ARG A 1 97 ? -27.522 -7.217 28.050 1.00 91.38 97 ARG A N 1
ATOM 752 C CA . ARG A 1 97 ? -28.413 -6.062 28.256 1.00 91.38 97 ARG A CA 1
ATOM 753 C C . ARG A 1 97 ? -28.508 -5.646 29.723 1.00 91.38 97 ARG A C 1
ATOM 755 O O . ARG A 1 97 ? -28.429 -4.462 30.026 1.00 91.38 97 ARG A O 1
ATOM 762 N N . ALA A 1 98 ? -28.616 -6.609 30.642 1.00 93.00 98 ALA A N 1
ATOM 763 C CA . ALA A 1 98 ? -28.645 -6.316 32.075 1.00 93.00 98 ALA A CA 1
ATOM 764 C C . ALA A 1 98 ? -27.329 -5.693 32.577 1.00 93.00 98 ALA A C 1
ATOM 766 O O . ALA A 1 98 ? -27.365 -4.775 33.394 1.00 93.00 98 ALA A O 1
ATOM 767 N N . LEU A 1 99 ? -26.179 -6.166 32.085 1.00 93.62 99 LEU A N 1
ATOM 768 C CA . LEU A 1 99 ? -24.863 -5.620 32.424 1.00 93.62 99 LEU A CA 1
ATOM 769 C C . LEU A 1 99 ? -24.673 -4.209 31.860 1.00 93.62 99 LEU A C 1
ATOM 771 O O . LEU A 1 99 ? -24.317 -3.305 32.610 1.00 93.62 99 LEU A O 1
ATOM 775 N N . VAL A 1 100 ? -24.974 -4.002 30.575 1.00 91.25 100 VAL A N 1
ATOM 776 C CA . VAL A 1 100 ? -24.907 -2.683 29.928 1.00 91.25 100 VAL A CA 1
ATOM 777 C C . VAL A 1 100 ? -25.794 -1.685 30.659 1.00 91.25 100 VAL A C 1
ATOM 779 O O . VAL A 1 100 ? -25.335 -0.596 30.996 1.00 91.25 100 VAL A O 1
ATOM 782 N N . GLN A 1 101 ? -27.038 -2.058 30.960 1.00 90.75 101 GLN A N 1
ATOM 783 C CA . GLN A 1 101 ? -27.956 -1.182 31.676 1.00 90.75 101 GLN A CA 1
ATOM 784 C C . GLN A 1 101 ? -27.456 -0.863 33.089 1.00 90.75 101 GLN A C 1
ATOM 786 O O . GLN A 1 101 ? -27.554 0.280 33.530 1.00 90.75 101 GLN A O 1
ATOM 791 N N . ALA A 1 102 ? -26.912 -1.852 33.805 1.00 90.75 102 ALA A N 1
ATOM 792 C CA . ALA A 1 102 ? -26.381 -1.648 35.149 1.00 90.75 102 ALA A CA 1
ATOM 793 C C . ALA A 1 102 ? -25.169 -0.703 35.171 1.00 90.75 102 ALA A C 1
ATOM 795 O O . ALA A 1 102 ? -24.987 0.027 36.145 1.00 90.75 102 ALA A O 1
ATOM 796 N N . GLU A 1 103 ? -24.367 -0.720 34.110 1.00 91.25 103 GLU A N 1
ATOM 797 C CA . GLU A 1 103 ? -23.168 0.103 33.933 1.00 91.25 103 GLU A CA 1
ATOM 798 C C . GLU A 1 103 ? -23.444 1.423 33.180 1.00 91.25 103 GLU A C 1
ATOM 800 O O . GLU A 1 103 ? -22.559 2.273 33.062 1.00 91.25 103 GLU A O 1
ATOM 805 N N . GLU A 1 104 ? -24.683 1.628 32.714 1.00 89.12 104 GLU A N 1
ATOM 806 C CA . GLU A 1 104 ? -25.106 2.763 31.878 1.00 89.12 104 GLU A CA 1
ATOM 807 C C . GLU A 1 104 ? -24.164 2.954 30.672 1.00 89.12 104 GLU A C 1
ATOM 809 O O . GLU A 1 104 ? -23.674 4.054 30.404 1.00 89.12 104 GLU A O 1
ATOM 814 N N . LEU A 1 105 ? -23.842 1.849 29.994 1.00 85.50 105 LEU A N 1
ATOM 815 C CA . LEU A 1 105 ? -22.949 1.843 28.836 1.00 85.50 105 LEU A CA 1
ATOM 816 C C . LEU A 1 105 ? -23.684 2.309 27.565 1.00 85.50 105 LEU A C 1
ATOM 818 O O . LEU A 1 105 ? -24.888 2.069 27.440 1.00 85.50 105 LEU A O 1
ATOM 822 N N . PRO A 1 106 ? -22.977 2.918 26.590 1.00 78.94 106 PRO A N 1
ATOM 823 C CA . PRO A 1 106 ? -23.550 3.375 25.320 1.00 78.94 106 PRO A CA 1
ATOM 824 C C . PRO A 1 106 ? -23.795 2.207 24.337 1.00 78.94 106 PRO A C 1
ATOM 826 O O . PRO A 1 106 ? -23.332 2.230 23.203 1.00 78.94 106 PRO A O 1
ATOM 829 N N . ASP A 1 107 ? -24.481 1.155 24.792 1.00 75.00 107 ASP A N 1
ATOM 830 C CA . ASP A 1 107 ? -24.801 -0.061 24.024 1.00 75.00 107 ASP A CA 1
ATOM 831 C C . ASP A 1 107 ? -26.143 -0.665 24.497 1.00 75.00 107 ASP A C 1
ATOM 833 O O . ASP A 1 107 ? -26.172 -1.783 25.013 1.00 75.00 107 ASP A O 1
ATOM 837 N N . PRO A 1 108 ? -27.268 0.076 24.414 1.00 74.62 108 PRO A N 1
ATOM 838 C CA . PRO A 1 108 ? -28.522 -0.282 25.091 1.00 74.62 108 PRO A CA 1
ATOM 839 C C . PRO A 1 108 ? -29.045 -1.683 24.733 1.00 74.62 108 PRO A C 1
ATOM 841 O O . PRO A 1 108 ? -29.638 -2.355 25.581 1.00 74.62 108 PRO A O 1
ATOM 844 N N . ASP A 1 109 ? -28.779 -2.141 23.509 1.00 75.06 109 ASP A N 1
ATOM 845 C CA . ASP A 1 109 ? -29.187 -3.456 23.010 1.00 75.06 109 ASP A CA 1
ATOM 846 C C . ASP A 1 109 ? -28.138 -4.557 23.256 1.00 75.06 109 ASP A C 1
ATOM 848 O O . ASP A 1 109 ? -28.459 -5.750 23.225 1.00 75.06 109 ASP A O 1
ATOM 852 N N . GLY A 1 110 ? -26.910 -4.182 23.621 1.00 72.12 110 GLY A N 1
ATOM 853 C CA . GLY A 1 110 ? -25.808 -5.107 23.861 1.00 72.12 110 GLY A CA 1
ATOM 854 C C . GLY A 1 110 ? -25.141 -5.606 22.576 1.00 72.12 110 GLY A C 1
ATOM 855 O O . GLY A 1 110 ? -24.516 -6.667 22.608 1.00 72.12 110 GLY A O 1
ATOM 856 N N . ASP A 1 111 ? -25.314 -4.929 21.443 1.00 76.00 111 ASP A N 1
ATOM 857 C CA . ASP A 1 111 ? -24.839 -5.368 20.125 1.00 76.00 111 ASP A CA 1
ATOM 858 C C . ASP A 1 111 ? -23.364 -5.030 19.888 1.00 76.00 111 ASP A C 1
ATOM 860 O O . ASP A 1 111 ? -22.667 -5.751 19.170 1.00 76.00 111 ASP A O 1
ATOM 864 N N . LEU A 1 112 ? -22.852 -3.996 20.558 1.00 76.31 112 LEU A N 1
ATOM 865 C CA . LEU A 1 112 ? -21.445 -3.592 20.491 1.00 76.31 112 LEU A CA 1
ATOM 866 C C . LEU A 1 112 ? -20.554 -4.365 21.470 1.00 76.31 112 LEU A C 1
ATOM 868 O O . LEU A 1 112 ? -19.354 -4.091 21.560 1.00 76.31 112 LEU A O 1
ATOM 872 N N . THR A 1 113 ? -21.111 -5.336 22.197 1.00 84.31 113 THR A N 1
ATOM 873 C CA . THR A 1 113 ? -20.408 -6.105 23.225 1.00 84.31 113 THR A CA 1
ATOM 874 C C . THR A 1 113 ? -20.492 -7.619 23.017 1.00 84.31 113 THR A C 1
ATOM 876 O O . THR A 1 113 ? -21.499 -8.205 22.601 1.00 84.31 113 THR A O 1
ATOM 879 N N . GLN A 1 114 ? -19.404 -8.297 23.370 1.00 89.06 114 GLN A N 1
ATOM 880 C CA . GLN A 1 114 ? -19.297 -9.749 23.436 1.00 89.06 114 GLN A CA 1
ATOM 881 C C . GLN A 1 114 ? -19.090 -10.194 24.878 1.00 89.06 114 GLN A C 1
ATOM 883 O O . GLN A 1 114 ? -18.401 -9.538 25.654 1.00 89.06 114 GLN A O 1
ATOM 888 N N . LEU A 1 115 ? -19.688 -11.330 25.235 1.00 93.25 115 LEU A N 1
ATOM 889 C CA . LEU A 1 115 ? -19.551 -11.907 26.565 1.00 93.25 115 LEU A CA 1
ATOM 890 C C . LEU A 1 115 ? -18.706 -13.173 26.492 1.00 93.25 115 LEU A C 1
ATOM 892 O O . LEU A 1 115 ? -18.977 -14.068 25.695 1.00 93.25 115 LEU A O 1
ATOM 896 N N . PHE A 1 116 ? -17.717 -13.253 27.363 1.00 92.81 116 PHE A N 1
ATOM 897 C CA . PHE A 1 116 ? -16.826 -14.385 27.535 1.00 92.81 116 PHE A CA 1
ATOM 898 C C . PHE A 1 116 ? -17.102 -15.032 28.890 1.00 92.81 116 PHE A C 1
ATOM 900 O O . PHE A 1 116 ? -17.359 -14.347 29.883 1.00 92.81 116 PHE A O 1
ATOM 907 N N . LEU A 1 117 ? -17.036 -16.365 28.930 1.00 90.38 117 LEU A N 1
ATOM 908 C CA . LEU A 1 117 ? -17.330 -17.142 30.138 1.00 90.38 117 LEU A CA 1
ATOM 909 C C . LEU A 1 117 ? -16.383 -16.799 31.301 1.00 90.38 117 LEU A C 1
ATOM 911 O O . LEU A 1 117 ? -16.789 -16.843 32.458 1.00 90.38 117 LEU A O 1
ATOM 915 N N . ALA A 1 118 ? -15.138 -16.456 30.970 1.00 88.00 118 ALA A N 1
ATOM 916 C CA . ALA A 1 118 ? -14.076 -16.055 31.883 1.00 88.00 118 ALA A CA 1
ATOM 917 C C . ALA A 1 118 ? -13.100 -15.110 31.160 1.00 88.00 118 ALA A C 1
ATOM 919 O O . ALA A 1 118 ? -13.094 -15.053 29.928 1.00 88.00 118 ALA A O 1
ATOM 920 N N . THR A 1 119 ? -12.228 -14.429 31.907 1.00 83.38 119 THR A N 1
ATOM 921 C CA . THR A 1 119 ? -11.164 -13.557 31.358 1.00 83.38 119 THR A CA 1
ATOM 922 C C . THR A 1 119 ? -10.120 -14.313 30.521 1.00 83.38 119 THR A C 1
ATOM 924 O O . THR A 1 119 ? -9.418 -13.716 29.709 1.00 83.38 119 THR A O 1
ATOM 927 N N . GLU A 1 120 ? -10.051 -15.635 30.676 1.00 83.88 120 GLU A N 1
ATOM 928 C CA . GLU A 1 120 ? -9.159 -16.550 29.946 1.00 83.88 120 GLU A CA 1
ATOM 929 C C . GLU A 1 120 ? -9.844 -17.250 28.759 1.00 83.88 120 GLU A C 1
ATOM 931 O O . GLU A 1 120 ? -9.252 -18.102 28.090 1.00 83.88 120 GLU A O 1
ATOM 936 N N . ALA A 1 121 ? -11.130 -16.976 28.521 1.00 86.69 121 ALA A N 1
ATOM 937 C CA . ALA A 1 121 ? -11.886 -17.711 27.519 1.00 86.69 121 ALA A CA 1
ATOM 938 C C . ALA A 1 121 ? -11.405 -17.378 26.099 1.00 86.69 121 ALA A C 1
ATOM 940 O O . ALA A 1 121 ? -11.273 -16.222 25.705 1.00 86.69 121 ALA A O 1
ATOM 941 N N . LYS A 1 122 ? -11.210 -18.433 25.305 1.00 87.00 122 LYS A N 1
ATOM 942 C CA . LYS A 1 122 ? -10.672 -18.373 23.937 1.00 87.00 122 LYS A CA 1
ATOM 943 C C . LYS A 1 122 ? -11.709 -17.998 22.874 1.00 87.00 122 LYS A C 1
ATOM 945 O O . LYS A 1 122 ? -11.352 -17.776 21.724 1.00 87.00 122 LYS A O 1
ATOM 950 N N . ALA A 1 123 ? -12.988 -17.970 23.242 1.00 86.38 123 ALA A N 1
ATOM 951 C CA . ALA A 1 123 ? -14.092 -17.686 22.338 1.00 86.38 123 ALA A CA 1
ATOM 952 C C . ALA A 1 123 ? -15.232 -16.979 23.077 1.00 86.38 123 ALA A C 1
ATOM 954 O O . ALA A 1 123 ? -15.500 -17.264 24.249 1.00 86.38 123 ALA A O 1
ATOM 955 N N . ALA A 1 124 ? -15.909 -16.081 22.362 1.00 87.81 124 ALA A N 1
ATOM 956 C CA . ALA A 1 124 ? -17.110 -15.422 22.846 1.00 87.81 124 ALA A CA 1
ATOM 957 C C . ALA A 1 124 ? -18.281 -16.413 22.922 1.00 87.81 124 ALA A C 1
ATOM 959 O O . ALA A 1 124 ? -18.398 -17.348 22.125 1.00 87.81 124 ALA A O 1
ATOM 960 N N . MET A 1 125 ? -19.173 -16.194 23.881 1.00 89.69 125 MET A N 1
ATOM 961 C CA . MET A 1 125 ? -20.390 -16.976 24.032 1.00 89.69 125 MET A CA 1
ATOM 962 C C . MET A 1 125 ? -21.419 -16.577 22.970 1.00 89.69 125 MET A C 1
ATOM 964 O O . MET A 1 125 ? -21.588 -15.400 22.646 1.00 89.69 125 MET A O 1
ATOM 968 N N . VAL A 1 126 ? -22.158 -17.562 22.460 1.00 85.38 126 VAL A N 1
ATOM 969 C CA . VAL A 1 126 ? -23.211 -17.329 21.463 1.00 85.38 126 VAL A CA 1
ATOM 970 C C . VAL A 1 126 ? -24.379 -16.563 22.108 1.00 85.38 126 VAL A C 1
ATOM 972 O O . VAL A 1 126 ? -24.852 -16.992 23.162 1.00 85.38 126 VAL A O 1
ATOM 975 N N . PRO A 1 127 ? -24.910 -15.485 21.493 1.00 78.00 127 PRO A N 1
ATOM 976 C CA . PRO A 1 127 ? -25.970 -14.662 22.092 1.00 78.00 127 PRO A CA 1
ATOM 977 C C . PRO A 1 127 ? -27.228 -15.430 22.533 1.00 78.00 127 PRO A C 1
ATOM 979 O O . PRO A 1 127 ? -27.844 -15.079 23.541 1.00 78.00 127 PRO A O 1
ATOM 982 N N . SER A 1 128 ? -27.593 -16.491 21.807 1.00 83.56 128 SER A N 1
ATOM 983 C CA . SER A 1 128 ? -28.759 -17.340 22.086 1.00 83.56 128 SER A CA 1
ATOM 984 C C . SER A 1 128 ? -28.520 -18.413 23.157 1.00 83.56 128 SER A C 1
ATOM 986 O O . SER A 1 128 ? -29.479 -19.038 23.613 1.00 83.56 128 SER A O 1
ATOM 988 N N . ALA A 1 129 ? -27.273 -18.639 23.585 1.00 88.88 129 ALA A N 1
ATOM 989 C CA . ALA A 1 129 ? -26.952 -19.652 24.584 1.00 88.88 129 ALA A CA 1
ATOM 990 C C . ALA A 1 129 ? -27.542 -19.284 25.955 1.00 88.88 129 ALA A C 1
ATOM 992 O O . ALA A 1 129 ? -27.507 -18.121 26.367 1.00 88.88 129 ALA A O 1
ATOM 993 N N . ARG A 1 130 ? -28.070 -20.278 26.682 1.00 89.69 130 ARG A N 1
ATOM 994 C CA . ARG A 1 130 ? -28.504 -20.092 28.075 1.00 89.69 130 ARG A CA 1
ATOM 995 C C . ARG A 1 130 ? -27.304 -20.014 29.013 1.00 89.69 130 ARG A C 1
ATOM 997 O O . ARG A 1 130 ? -26.326 -20.733 28.835 1.00 89.69 130 ARG A O 1
ATOM 1004 N N . VAL A 1 131 ? -27.416 -19.164 30.027 1.00 88.94 131 VAL A N 1
ATOM 1005 C CA . VAL A 1 131 ? -26.419 -18.974 31.080 1.00 88.94 131 VAL A CA 1
ATOM 1006 C C . VAL A 1 131 ? -27.013 -19.359 32.427 1.00 88.94 131 VAL A C 1
ATOM 1008 O O . VAL A 1 131 ? -28.058 -18.855 32.838 1.00 88.94 131 VAL A O 1
ATOM 1011 N N . ASP A 1 132 ? -26.338 -20.263 33.133 1.00 87.19 132 ASP A N 1
ATOM 1012 C CA . ASP A 1 132 ? -26.795 -20.758 34.430 1.00 87.19 132 ASP A CA 1
ATOM 1013 C C . ASP A 1 132 ? -26.296 -19.886 35.596 1.00 87.19 132 ASP A C 1
ATOM 1015 O O . ASP A 1 132 ? -25.548 -20.308 36.483 1.00 87.19 132 ASP A O 1
ATOM 1019 N N . ILE A 1 133 ? -26.711 -18.620 35.565 1.00 87.75 133 ILE A N 1
ATOM 1020 C CA . ILE A 1 133 ? -26.389 -17.624 36.597 1.00 87.75 133 ILE A CA 1
ATOM 1021 C C . ILE A 1 133 ? -27.162 -17.856 37.899 1.00 87.75 133 ILE A C 1
ATOM 1023 O O . ILE A 1 133 ? -26.744 -17.411 38.966 1.00 87.75 133 ILE A O 1
ATOM 1027 N N . MET A 1 134 ? -28.292 -18.564 37.828 1.00 85.62 134 MET A N 1
ATOM 1028 C CA . MET A 1 134 ? -29.149 -18.795 38.987 1.00 85.62 134 MET A CA 1
ATOM 1029 C C . MET A 1 134 ? -28.608 -19.907 39.872 1.00 85.62 134 MET A C 1
ATOM 1031 O O . MET A 1 134 ? -28.741 -19.784 41.087 1.00 85.62 134 MET A O 1
ATOM 1035 N N . ASN A 1 135 ? -27.947 -20.930 39.316 1.00 82.50 135 ASN A N 1
ATOM 1036 C CA . ASN A 1 135 ? -27.342 -22.003 40.109 1.00 82.50 135 ASN A CA 1
ATOM 1037 C C . ASN A 1 135 ? -25.927 -21.680 40.612 1.00 82.50 135 ASN A C 1
ATOM 1039 O O . ASN A 1 135 ? -25.448 -22.379 41.502 1.00 82.50 135 ASN A O 1
ATOM 1043 N N . GLY A 1 136 ? -25.317 -20.580 40.153 1.00 72.88 136 GLY A N 1
ATOM 1044 C CA . GLY A 1 136 ? -23.979 -20.159 40.583 1.00 72.88 136 GLY A CA 1
ATOM 1045 C C . GLY A 1 136 ? -22.850 -20.917 39.881 1.00 72.88 136 GLY A C 1
ATOM 1046 O O . GLY A 1 136 ? -21.777 -21.073 40.451 1.00 72.88 136 GLY A O 1
ATOM 1047 N N . ASN A 1 137 ? -23.091 -21.393 38.657 1.00 78.31 137 ASN A N 1
ATOM 1048 C CA . ASN A 1 137 ? -22.097 -22.124 37.867 1.00 78.31 137 ASN A CA 1
ATOM 1049 C C . ASN A 1 137 ? -21.175 -21.198 37.060 1.00 78.31 137 ASN A C 1
ATOM 1051 O O . ASN A 1 137 ? -20.096 -21.607 36.645 1.00 78.31 137 ASN A O 1
ATOM 1055 N N . ILE A 1 138 ? -21.604 -19.958 36.807 1.00 82.56 138 ILE A N 1
ATOM 1056 C CA . ILE A 1 138 ? -20.906 -19.008 35.937 1.00 82.56 138 ILE A CA 1
ATOM 1057 C C . ILE A 1 138 ? -20.865 -17.642 36.617 1.00 82.56 138 ILE A C 1
ATOM 1059 O O . ILE A 1 138 ? -21.889 -17.183 37.125 1.00 82.56 138 ILE A O 1
ATOM 1063 N N . GLY A 1 139 ? -19.694 -16.992 36.616 1.00 84.94 139 GLY A N 1
ATOM 1064 C CA . GLY A 1 139 ? -19.522 -15.653 37.186 1.00 84.94 139 GLY A CA 1
ATOM 1065 C C . GLY A 1 139 ? -19.872 -15.581 38.671 1.00 84.94 139 GLY A C 1
ATOM 1066 O O . GLY A 1 139 ? -20.340 -14.550 39.136 1.00 84.94 139 GLY A O 1
ATOM 1067 N N . ALA A 1 140 ? -19.736 -16.677 39.418 1.00 86.88 140 ALA A N 1
ATOM 1068 C CA . ALA A 1 140 ? -20.276 -16.776 40.773 1.00 86.88 140 ALA A CA 1
ATOM 1069 C C . ALA A 1 140 ? -19.411 -16.083 41.836 1.00 86.88 140 ALA A C 1
ATOM 1071 O O . ALA A 1 140 ? -19.890 -15.812 42.938 1.00 86.88 140 ALA A O 1
ATOM 1072 N N . THR A 1 141 ? -18.142 -15.809 41.524 1.00 89.00 141 THR A N 1
ATOM 1073 C CA . THR A 1 141 ? -17.180 -15.215 42.459 1.00 89.00 141 THR A CA 1
ATOM 1074 C C . THR A 1 141 ? -16.354 -14.127 41.785 1.00 89.00 141 THR A C 1
ATOM 1076 O O . THR A 1 141 ? -16.134 -14.158 40.574 1.00 89.00 141 THR A O 1
ATOM 1079 N N . SER A 1 142 ? -15.818 -13.200 42.581 1.00 86.75 142 SER A N 1
ATOM 1080 C CA . SER A 1 142 ? -14.884 -12.171 42.106 1.00 86.75 142 SER A CA 1
ATOM 1081 C C . SER A 1 142 ? -13.568 -12.742 41.556 1.00 86.75 142 SER A C 1
ATOM 1083 O O . SER A 1 142 ? -12.891 -12.065 40.793 1.00 86.75 142 SER A O 1
ATOM 1085 N N . GLN A 1 143 ? -13.218 -13.988 41.891 1.00 85.75 143 GLN A N 1
ATOM 1086 C CA . GLN A 1 143 ? -12.023 -14.677 41.381 1.00 85.75 143 GLN A CA 1
ATOM 1087 C C . GLN A 1 143 ? -12.247 -15.339 40.016 1.00 85.75 143 GLN A C 1
ATOM 1089 O O . GLN A 1 143 ? -11.294 -15.626 39.302 1.00 85.75 143 GLN A O 1
ATOM 1094 N N . THR A 1 144 ? -13.507 -15.581 39.642 1.00 87.69 144 THR A N 1
ATOM 1095 C CA . THR A 1 144 ? -13.880 -16.177 38.349 1.00 87.69 144 THR A CA 1
ATOM 1096 C C . THR A 1 144 ? -14.928 -15.316 37.634 1.00 87.69 144 THR A C 1
ATOM 1098 O O . THR A 1 144 ? -16.032 -15.787 37.345 1.00 87.69 144 THR A O 1
ATOM 1101 N N . PRO A 1 145 ? -14.632 -14.024 37.386 1.00 92.56 145 PRO A N 1
ATOM 1102 C CA . PRO A 1 145 ? -15.585 -13.131 36.754 1.00 92.56 145 PRO A CA 1
ATOM 1103 C C . PRO A 1 145 ? -15.743 -13.471 35.269 1.00 92.56 145 PRO A C 1
ATOM 1105 O O . PRO A 1 145 ? -14.797 -13.890 34.595 1.00 92.56 145 PRO A O 1
ATOM 1108 N N . MET A 1 146 ? -16.938 -13.225 34.740 1.00 94.38 146 MET A N 1
ATOM 1109 C CA . MET A 1 146 ? -17.154 -13.179 33.293 1.00 94.38 146 MET A CA 1
ATOM 1110 C C . MET A 1 146 ? -16.453 -11.953 32.695 1.00 94.38 146 MET A C 1
ATOM 1112 O O . MET A 1 146 ? -16.122 -11.014 33.416 1.00 94.38 146 MET A O 1
ATOM 1116 N N . ALA A 1 147 ? -16.266 -11.909 31.379 1.00 94.56 147 ALA A N 1
ATOM 1117 C CA . ALA A 1 147 ? -15.713 -10.724 30.721 1.00 94.56 147 ALA A CA 1
ATOM 1118 C C . ALA A 1 147 ? -16.669 -10.192 29.654 1.00 94.56 147 ALA A C 1
ATOM 1120 O O . ALA A 1 147 ? -17.017 -10.905 28.714 1.00 94.56 147 ALA A O 1
ATOM 1121 N N . LEU A 1 148 ? -17.097 -8.940 29.812 1.00 94.25 148 LEU A N 1
ATOM 1122 C CA . LEU A 1 148 ? -17.854 -8.197 28.811 1.00 94.25 148 LEU A CA 1
ATOM 1123 C C . LEU A 1 148 ? -16.874 -7.296 28.053 1.00 94.25 148 LEU A C 1
ATOM 1125 O O . LEU A 1 148 ? -16.257 -6.407 28.638 1.00 94.25 148 LEU A O 1
ATOM 1129 N N . VAL A 1 149 ? -16.708 -7.562 26.763 1.00 89.12 149 VAL A N 1
ATOM 1130 C CA . VAL A 1 149 ? -15.702 -6.934 25.904 1.00 89.12 149 VAL A CA 1
ATOM 1131 C C . VAL A 1 149 ? -16.407 -6.137 24.818 1.00 89.12 149 VAL A C 1
ATOM 1133 O O . VAL A 1 149 ? -17.226 -6.692 24.086 1.00 89.12 149 VAL A O 1
ATOM 1136 N N . PHE A 1 150 ? -16.099 -4.851 24.695 1.00 82.38 150 PHE A N 1
ATOM 1137 C CA . PHE A 1 150 ? -16.555 -4.052 23.565 1.00 82.38 150 PHE A CA 1
ATOM 1138 C C . PHE A 1 150 ? -15.845 -4.462 22.270 1.00 82.38 150 PHE A C 1
ATOM 1140 O O . PHE A 1 150 ? -14.658 -4.786 22.263 1.00 82.38 150 PHE A O 1
ATOM 1147 N N . LEU A 1 151 ? -16.568 -4.405 21.155 1.00 71.50 151 LEU A N 1
ATOM 1148 C CA . LEU A 1 151 ? -16.025 -4.650 19.817 1.00 71.50 151 LEU A CA 1
ATOM 1149 C C . LEU A 1 151 ? -15.112 -3.509 19.341 1.00 71.50 151 LEU A C 1
ATOM 1151 O O . LEU A 1 151 ? -14.137 -3.747 18.625 1.00 71.50 151 LEU A O 1
ATOM 1155 N N . ILE A 1 152 ? -15.426 -2.285 19.765 1.00 67.25 152 ILE A N 1
ATOM 1156 C CA . ILE A 1 152 ? -14.720 -1.036 19.459 1.00 67.25 152 ILE A CA 1
ATOM 1157 C C . ILE A 1 152 ? -14.490 -0.254 20.754 1.00 67.25 152 ILE A C 1
ATOM 1159 O O . ILE A 1 152 ? -15.219 -0.449 21.723 1.00 67.25 152 ILE A O 1
ATOM 1163 N N . ASN A 1 153 ? -13.474 0.607 20.806 1.00 67.25 153 ASN A N 1
ATOM 1164 C CA . ASN A 1 153 ? -13.266 1.433 21.993 1.00 67.25 153 ASN A CA 1
ATOM 1165 C C . ASN A 1 153 ? -14.503 2.327 22.223 1.00 67.25 153 ASN A C 1
ATOM 1167 O O . ASN A 1 153 ? -14.968 2.966 21.277 1.00 67.25 153 ASN A O 1
ATOM 1171 N N . PRO A 1 154 ? -15.072 2.348 23.441 1.00 64.94 154 PRO A N 1
ATOM 1172 C CA . PRO A 1 154 ? -16.173 3.244 23.766 1.00 64.94 154 PRO A CA 1
ATOM 1173 C C . PRO A 1 154 ? -15.686 4.701 23.819 1.00 64.94 154 PRO A C 1
ATOM 1175 O O . PRO A 1 154 ? -14.487 4.961 23.876 1.00 64.94 154 PRO A O 1
ATOM 1178 N N . GLN A 1 155 ? -16.626 5.652 23.827 1.00 59.97 155 GLN A N 1
ATOM 1179 C CA . GLN A 1 155 ? -16.326 7.090 23.865 1.00 59.97 155 GLN A CA 1
ATOM 1180 C C . GLN A 1 155 ? -15.329 7.485 24.984 1.00 59.97 155 GLN A C 1
ATOM 1182 O O . GLN A 1 155 ? -15.312 6.835 26.037 1.00 59.97 155 GLN A O 1
ATOM 1187 N N . PRO A 1 156 ? -14.581 8.603 24.828 1.00 51.81 156 PRO A N 1
ATOM 1188 C CA . PRO A 1 156 ? -13.463 8.994 25.705 1.00 51.81 156 PRO A CA 1
ATOM 1189 C C . PRO A 1 156 ? -13.775 9.085 27.208 1.00 51.81 156 PRO A C 1
ATOM 1191 O O . PRO A 1 156 ? -12.870 9.024 28.040 1.00 51.81 156 PRO A O 1
ATOM 1194 N N . SER A 1 157 ? -15.049 9.230 27.583 1.00 51.38 157 SER A N 1
ATOM 1195 C CA . SER A 1 157 ? -15.497 9.250 28.980 1.00 51.38 157 SER A CA 1
ATOM 1196 C C . SER A 1 157 ? -15.238 7.939 29.736 1.00 51.38 157 SER A C 1
ATOM 1198 O O . SER A 1 157 ? -15.144 7.956 30.962 1.00 51.38 157 SER A O 1
ATO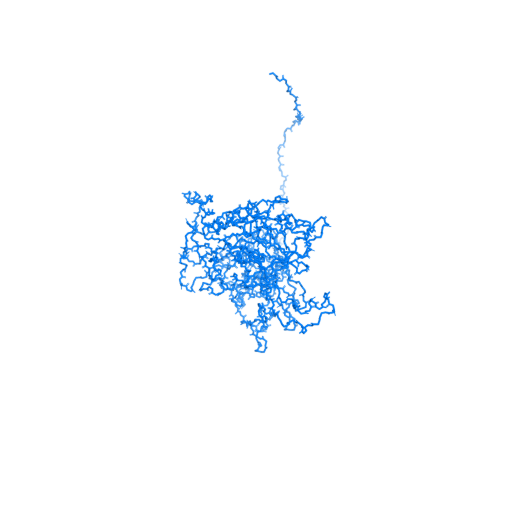M 1200 N N . LEU A 1 158 ? -15.131 6.805 29.033 1.00 58.47 158 LEU A N 1
ATOM 1201 C CA . LEU A 1 158 ? -14.744 5.509 29.597 1.00 58.47 158 LEU A CA 1
ATOM 1202 C C . LEU A 1 158 ? -13.240 5.305 29.393 1.00 58.47 158 LEU A C 1
ATOM 1204 O O . LEU A 1 158 ? -12.801 4.706 28.415 1.00 58.47 158 LEU A O 1
ATOM 1208 N N . GLN A 1 159 ? -12.439 5.828 30.320 1.00 65.12 159 GLN A N 1
ATOM 1209 C CA . GLN A 1 159 ? -10.986 5.709 30.236 1.00 65.12 159 GLN A CA 1
ATOM 1210 C C . GLN A 1 159 ? -10.528 4.274 30.523 1.00 65.12 159 GLN A C 1
ATOM 1212 O O . GLN A 1 159 ? -10.917 3.671 31.526 1.00 65.12 159 GLN A O 1
ATOM 1217 N N . VAL A 1 160 ? -9.664 3.751 29.649 1.00 66.94 160 VAL A N 1
ATOM 1218 C CA . VAL A 1 160 ? -8.847 2.566 29.934 1.00 66.94 160 VAL A CA 1
ATOM 1219 C C . VAL A 1 160 ? -7.854 2.944 31.022 1.00 66.94 160 VAL A C 1
ATOM 1221 O O . VAL A 1 160 ? -7.145 3.942 30.891 1.00 66.94 160 VAL A O 1
ATOM 1224 N N . LEU A 1 161 ? -7.827 2.163 32.096 1.00 67.88 161 LEU A N 1
ATOM 1225 C CA . LEU A 1 161 ? -7.013 2.470 33.264 1.00 67.88 161 LEU A CA 1
ATOM 1226 C C . LEU A 1 161 ? -5.797 1.552 33.308 1.00 67.88 161 LEU A C 1
ATOM 1228 O O . LEU A 1 161 ? -5.909 0.342 33.109 1.00 67.88 161 LEU A O 1
ATOM 1232 N N . ASP A 1 162 ? -4.654 2.155 33.608 1.00 66.00 162 ASP A N 1
ATOM 1233 C CA . ASP A 1 162 ? -3.404 1.460 33.876 1.00 66.00 162 ASP A CA 1
ATOM 1234 C C . ASP A 1 162 ? -3.123 1.591 35.371 1.00 66.00 162 ASP A C 1
ATOM 1236 O O . ASP A 1 162 ? -2.592 2.609 35.816 1.00 66.00 162 ASP A O 1
ATOM 1240 N N . ASP A 1 163 ? -3.516 0.586 36.150 1.00 59.50 163 ASP A N 1
ATOM 1241 C CA . ASP A 1 163 ? -2.907 0.407 37.463 1.00 59.50 163 ASP A CA 1
ATOM 1242 C C . ASP A 1 163 ? -1.593 -0.364 37.241 1.00 59.50 163 ASP A C 1
ATOM 1244 O O . ASP A 1 163 ? -1.506 -1.204 36.350 1.00 59.50 163 ASP A O 1
ATOM 1248 N N . ASN A 1 164 ? -0.534 0.027 37.951 1.00 59.00 164 ASN A N 1
ATOM 1249 C CA . ASN A 1 164 ? 0.745 -0.684 37.969 1.00 59.00 164 ASN A CA 1
ATOM 1250 C C . ASN A 1 164 ? 0.812 -1.429 39.306 1.00 59.00 164 ASN A C 1
ATOM 1252 O O . ASN A 1 164 ? 1.466 -0.961 40.241 1.00 59.00 164 ASN A O 1
ATOM 1256 N N . ASP A 1 165 ? 0.091 -2.540 39.434 1.00 65.38 165 ASP A N 1
ATOM 1257 C CA . ASP A 1 165 ? 0.221 -3.412 40.598 1.00 65.38 165 ASP A CA 1
ATOM 1258 C C . ASP A 1 165 ? 1.297 -4.469 40.314 1.00 65.38 165 ASP A C 1
ATOM 1260 O O . ASP A 1 165 ? 1.086 -5.442 39.589 1.00 65.38 165 ASP A O 1
ATOM 1264 N N . GLU A 1 166 ? 2.481 -4.279 40.903 1.00 61.94 166 GLU A N 1
ATOM 1265 C CA . GLU A 1 166 ? 3.639 -5.165 40.711 1.00 61.94 166 GLU A CA 1
ATOM 1266 C C . GLU A 1 166 ? 3.403 -6.607 41.185 1.00 61.94 166 GLU A C 1
ATOM 1268 O O . GLU A 1 166 ? 4.209 -7.491 40.894 1.00 61.94 166 GLU A O 1
ATOM 1273 N N . THR A 1 167 ? 2.312 -6.863 41.913 1.00 67.25 167 THR A N 1
ATOM 1274 C CA . THR A 1 167 ? 1.960 -8.197 42.407 1.00 67.25 167 THR A CA 1
ATOM 1275 C C . THR A 1 167 ? 1.125 -9.015 41.419 1.00 67.25 167 THR A C 1
ATOM 1277 O O . THR A 1 167 ? 0.935 -10.218 41.628 1.00 67.25 167 THR A O 1
ATOM 1280 N N . LEU A 1 168 ? 0.635 -8.403 40.333 1.00 71.38 168 LEU A N 1
ATOM 1281 C CA . LEU A 1 168 ? -0.233 -9.068 39.366 1.00 71.38 168 LEU A CA 1
ATOM 1282 C C . LEU A 1 168 ? 0.548 -9.836 38.281 1.00 71.38 168 LEU A C 1
ATOM 1284 O O . LEU A 1 168 ? 1.635 -9.427 37.858 1.00 71.38 168 LEU A O 1
ATOM 1288 N N . PRO A 1 169 ? -0.016 -10.950 37.765 1.00 81.19 169 PRO A N 1
ATOM 1289 C CA . PRO A 1 169 ? 0.556 -11.665 36.632 1.00 81.19 169 PRO A CA 1
ATOM 1290 C C . PRO A 1 169 ? 0.787 -10.727 35.448 1.00 81.19 169 PRO A C 1
ATOM 1292 O O . PRO A 1 169 ? -0.125 -10.036 34.993 1.00 81.19 169 PRO A O 1
ATOM 1295 N N . THR A 1 170 ? 2.009 -10.736 34.933 1.00 88.81 170 THR A N 1
ATOM 1296 C CA . THR A 1 170 ? 2.485 -9.766 33.948 1.00 88.81 170 THR A CA 1
ATOM 1297 C C . THR A 1 170 ? 2.889 -10.468 32.649 1.00 88.81 170 THR A C 1
ATOM 1299 O O . THR A 1 170 ? 3.221 -11.657 32.636 1.00 88.81 170 THR A O 1
ATOM 1302 N N . VAL A 1 171 ? 2.795 -9.743 31.538 1.00 91.50 171 VAL A N 1
ATOM 1303 C CA . VAL A 1 171 ? 3.326 -10.119 30.228 1.00 91.50 171 VAL A CA 1
ATOM 1304 C C . VAL A 1 171 ? 4.511 -9.211 29.924 1.00 91.50 171 VAL A C 1
ATOM 1306 O O . VAL A 1 171 ? 4.366 -7.988 29.883 1.00 91.50 171 VAL A O 1
ATOM 1309 N N . TYR A 1 172 ? 5.673 -9.819 29.719 1.00 93.44 172 TYR A N 1
ATOM 1310 C CA . TYR A 1 172 ? 6.899 -9.140 29.314 1.00 93.44 172 TYR A CA 1
ATOM 1311 C C . TYR A 1 172 ? 6.988 -9.084 27.793 1.00 93.44 172 TYR A C 1
ATOM 1313 O O . TYR A 1 172 ? 6.665 -10.057 27.103 1.00 93.44 172 TYR A O 1
ATOM 1321 N N . TYR A 1 173 ? 7.435 -7.949 27.270 1.00 94.38 173 TYR A N 1
ATOM 1322 C CA . TYR A 1 173 ? 7.586 -7.731 25.839 1.00 94.38 173 TYR A CA 1
ATOM 1323 C C . TYR A 1 173 ? 8.806 -6.878 25.533 1.00 94.38 173 TYR A C 1
ATOM 1325 O O . TYR A 1 173 ? 9.250 -6.100 26.370 1.00 94.38 173 TYR A O 1
ATOM 1333 N N . ARG A 1 174 ? 9.334 -7.005 24.318 1.00 94.31 174 ARG A N 1
ATOM 1334 C CA . ARG A 1 174 ? 10.456 -6.198 23.844 1.00 94.31 174 ARG A CA 1
ATOM 1335 C C . ARG A 1 174 ? 10.112 -5.535 22.518 1.00 94.31 174 ARG A C 1
ATOM 1337 O O . ARG A 1 174 ? 9.495 -6.167 21.656 1.00 94.31 174 ARG A O 1
ATOM 1344 N N . LEU A 1 175 ? 10.466 -4.260 22.388 1.00 91.44 175 LEU A N 1
ATOM 1345 C CA . LEU A 1 175 ? 10.113 -3.433 21.236 1.00 91.44 175 LEU A CA 1
ATOM 1346 C C . LEU A 1 175 ? 11.293 -3.300 20.273 1.00 91.44 175 LEU A C 1
ATOM 1348 O O . LEU A 1 175 ? 12.435 -3.101 20.687 1.00 91.44 175 LEU A O 1
ATOM 1352 N N . TYR A 1 176 ? 10.996 -3.387 18.980 1.00 83.94 176 TYR A N 1
ATOM 1353 C CA . TYR A 1 176 ? 11.963 -3.234 17.904 1.00 83.94 176 TYR A CA 1
ATOM 1354 C C . TYR A 1 176 ? 11.409 -2.332 16.808 1.00 83.94 176 TYR A C 1
ATOM 1356 O O . TYR A 1 176 ? 10.264 -2.487 16.373 1.00 83.94 176 TYR A O 1
ATOM 1364 N N . ASN A 1 177 ? 12.265 -1.453 16.300 1.00 72.06 177 ASN A N 1
ATOM 1365 C CA . ASN A 1 177 ? 12.021 -0.638 15.120 1.00 72.06 177 ASN A CA 1
ATOM 1366 C C . ASN A 1 177 ? 13.050 -0.914 14.021 1.00 72.06 177 ASN A C 1
ATOM 1368 O O . ASN A 1 177 ? 13.824 -1.870 14.082 1.00 72.06 177 ASN A O 1
ATOM 1372 N N . SER A 1 178 ? 13.047 -0.070 12.991 1.00 59.50 178 SER A N 1
ATOM 1373 C CA . SER A 1 178 ? 13.947 -0.178 11.840 1.00 59.50 178 SER A CA 1
ATOM 1374 C C . SER A 1 178 ? 15.436 -0.061 12.198 1.00 59.50 178 SER A C 1
ATOM 1376 O O . SER A 1 178 ? 16.279 -0.555 11.451 1.00 59.50 178 SER A O 1
ATOM 1378 N N . GLY A 1 179 ? 15.772 0.564 13.330 1.00 59.66 179 GLY A N 1
ATOM 1379 C CA . GLY A 1 179 ? 17.136 0.745 13.828 1.00 59.66 179 GLY A CA 1
ATOM 1380 C C . GLY A 1 179 ? 17.601 -0.309 14.838 1.00 59.66 179 GLY A C 1
ATOM 1381 O O . GLY A 1 179 ? 18.766 -0.272 15.235 1.00 59.66 179 GLY A O 1
ATOM 1382 N N . GLY A 1 180 ? 16.735 -1.244 15.243 1.00 76.69 180 GLY A N 1
ATOM 1383 C CA . GLY A 1 180 ? 17.020 -2.239 16.277 1.00 76.69 180 GLY A CA 1
ATOM 1384 C C . GLY A 1 180 ? 16.082 -2.108 17.474 1.00 76.69 180 GLY A C 1
ATOM 1385 O O . GLY A 1 180 ? 14.887 -1.888 17.303 1.00 76.69 180 GLY A O 1
ATOM 1386 N N . GLU A 1 181 ? 16.609 -2.303 18.682 1.00 85.56 181 GLU A N 1
ATOM 1387 C CA . GLU A 1 181 ? 15.824 -2.191 19.915 1.00 85.56 181 GLU A CA 1
ATOM 1388 C C . GLU A 1 181 ? 15.289 -0.763 20.114 1.00 85.56 181 GLU A C 1
ATOM 1390 O O . GLU A 1 181 ? 16.016 0.220 19.963 1.00 85.56 181 GLU A O 1
ATOM 1395 N N . GLU A 1 182 ? 14.007 -0.657 20.466 1.00 84.00 182 GLU A N 1
ATOM 1396 C CA . GLU A 1 182 ? 13.331 0.605 20.765 1.00 84.00 182 GLU A CA 1
ATOM 1397 C C . GLU A 1 182 ? 12.977 0.683 22.249 1.00 84.00 182 GLU A C 1
ATOM 1399 O O . GLU A 1 182 ? 12.478 -0.281 22.820 1.00 84.00 182 GLU A O 1
ATOM 1404 N N . SER A 1 183 ? 13.179 1.844 22.874 1.00 88.31 183 SER A N 1
ATOM 1405 C CA . SER A 1 183 ? 12.827 2.039 24.281 1.00 88.31 183 SER A CA 1
ATOM 1406 C C . SER A 1 183 ? 11.314 1.973 24.528 1.00 88.31 183 SER A C 1
ATOM 1408 O O . SER A 1 183 ? 10.536 2.681 23.885 1.00 88.31 183 SER A O 1
ATOM 1410 N N . SER A 1 184 ? 10.917 1.185 25.526 1.00 92.06 184 SER A N 1
ATOM 1411 C CA . SER A 1 184 ? 9.548 1.073 26.037 1.00 92.06 184 SER A CA 1
ATOM 1412 C C . SER A 1 184 ? 9.268 2.150 27.091 1.00 92.06 184 SER A C 1
ATOM 1414 O O . SER A 1 184 ? 10.049 2.346 28.025 1.00 92.06 184 SER A O 1
ATOM 1416 N N . LEU A 1 185 ? 8.109 2.811 27.002 1.00 89.44 185 LEU A N 1
ATOM 1417 C CA . LEU A 1 185 ? 7.586 3.696 28.055 1.00 89.44 185 LEU A CA 1
ATOM 1418 C C . LEU A 1 185 ? 7.216 2.932 29.334 1.00 89.44 185 LEU A C 1
ATOM 1420 O O . LEU A 1 185 ? 6.979 3.543 30.377 1.00 89.44 185 LEU A O 1
ATOM 1424 N N . ARG A 1 186 ? 7.142 1.601 29.256 1.00 89.19 186 ARG A N 1
ATOM 1425 C CA . ARG A 1 186 ? 6.889 0.684 30.371 1.00 89.19 186 ARG A CA 1
ATOM 1426 C C . ARG A 1 186 ? 8.122 -0.132 30.744 1.00 89.19 186 ARG A C 1
ATOM 1428 O O . ARG A 1 186 ? 7.976 -1.188 31.367 1.00 89.19 186 ARG A O 1
ATOM 1435 N N . SER A 1 187 ? 9.313 0.348 30.385 1.00 90.81 187 SER A N 1
ATOM 1436 C CA . SER A 1 187 ? 10.554 -0.220 30.892 1.00 90.81 187 SER A CA 1
ATOM 1437 C C . SER A 1 187 ? 10.626 -0.090 32.413 1.00 90.81 187 SER A C 1
ATOM 1439 O O . SER A 1 187 ? 10.200 0.904 33.005 1.00 90.81 187 SER A O 1
ATOM 1441 N N . PHE A 1 188 ? 11.118 -1.147 33.047 1.00 87.00 188 PHE A N 1
ATOM 1442 C CA . PHE A 1 188 ? 11.275 -1.263 34.497 1.00 87.00 188 PHE A CA 1
ATOM 1443 C C . PHE A 1 188 ? 12.731 -1.553 34.896 1.00 87.00 188 PHE A C 1
ATOM 1445 O O . PHE A 1 188 ? 13.048 -1.547 36.084 1.00 87.00 188 PHE A O 1
ATOM 1452 N N . GLU A 1 189 ? 13.611 -1.757 33.913 1.00 85.81 189 GLU A N 1
ATOM 1453 C CA . GLU A 1 189 ? 15.041 -2.019 34.066 1.00 85.81 189 GLU A CA 1
ATOM 1454 C C . GLU A 1 189 ? 15.820 -0.983 33.248 1.00 85.81 189 GLU A C 1
ATOM 1456 O O . GLU A 1 189 ? 15.649 -0.862 32.038 1.00 85.81 189 GLU A O 1
ATOM 1461 N N . ALA A 1 190 ? 16.654 -0.182 33.917 1.00 84.44 190 ALA A N 1
ATOM 1462 C CA . ALA A 1 190 ? 17.353 0.938 33.279 1.00 84.44 190 ALA A CA 1
ATOM 1463 C C . ALA A 1 190 ? 18.418 0.486 32.262 1.00 84.44 190 ALA A C 1
ATOM 1465 O O . ALA A 1 190 ? 18.768 1.239 31.354 1.00 84.44 190 ALA A O 1
ATOM 1466 N N . ASP A 1 191 ? 18.943 -0.723 32.437 1.00 88.88 191 ASP A N 1
ATOM 1467 C CA . ASP A 1 191 ? 19.886 -1.406 31.556 1.00 88.88 191 ASP A CA 1
ATOM 1468 C C . ASP A 1 191 ? 19.205 -2.152 30.399 1.00 88.88 191 ASP A C 1
ATOM 1470 O O . ASP A 1 191 ? 19.858 -2.412 29.389 1.00 88.88 191 ASP A O 1
ATOM 1474 N N . GLU A 1 192 ? 17.895 -2.396 30.486 1.00 90.12 192 GLU A N 1
ATOM 1475 C CA . GLU A 1 192 ? 17.079 -2.964 29.410 1.00 90.12 192 GLU A CA 1
ATOM 1476 C C . GLU A 1 192 ? 15.954 -2.001 28.974 1.00 90.12 192 GLU A C 1
ATOM 1478 O O . GLU A 1 192 ? 14.763 -2.255 29.189 1.00 90.12 192 GLU A O 1
ATOM 1483 N N . PRO A 1 193 ? 16.288 -0.881 28.302 1.00 91.12 193 PRO A N 1
ATOM 1484 C CA . PRO A 1 193 ? 15.308 0.150 27.960 1.00 91.12 193 PRO A CA 1
ATOM 1485 C C . PRO A 1 193 ? 14.211 -0.346 27.010 1.00 91.12 193 PRO A C 1
ATOM 1487 O O . PRO A 1 193 ? 13.123 0.222 26.991 1.00 91.12 193 PRO A O 1
ATOM 1490 N N . ALA A 1 194 ? 14.471 -1.400 26.232 1.00 91.19 194 ALA A N 1
ATOM 1491 C CA . ALA A 1 194 ? 13.506 -1.978 25.303 1.00 91.19 194 ALA A CA 1
ATOM 1492 C C . ALA A 1 194 ? 12.567 -3.016 25.930 1.00 91.19 194 ALA A C 1
ATOM 1494 O O . ALA A 1 194 ? 11.560 -3.370 25.312 1.00 91.19 194 ALA A O 1
ATOM 1495 N N . LEU A 1 195 ? 12.886 -3.522 27.128 1.00 93.81 195 LEU A N 1
ATOM 1496 C CA . LEU A 1 195 ? 12.075 -4.520 27.814 1.00 93.81 195 LEU A CA 1
ATOM 1497 C C . LEU A 1 195 ? 10.962 -3.828 28.606 1.00 93.81 195 LEU A C 1
ATOM 1499 O O . LEU A 1 195 ? 11.207 -3.189 29.624 1.00 93.81 195 LEU A O 1
ATOM 1503 N N . GLY A 1 196 ? 9.729 -3.981 28.135 1.00 92.94 196 GLY A N 1
ATOM 1504 C CA . GLY A 1 196 ? 8.522 -3.481 28.777 1.00 92.94 196 GLY A CA 1
ATOM 1505 C C . GLY A 1 196 ? 7.724 -4.578 29.475 1.00 92.94 196 GLY A C 1
ATOM 1506 O O . GLY A 1 196 ? 7.920 -5.782 29.260 1.00 92.94 196 GLY A O 1
ATOM 1507 N N . ARG A 1 197 ? 6.777 -4.160 30.318 1.00 92.12 197 ARG A N 1
ATOM 1508 C CA . ARG A 1 197 ? 5.846 -5.074 30.990 1.00 92.12 197 ARG A CA 1
ATOM 1509 C C . ARG A 1 197 ? 4.420 -4.526 31.031 1.00 92.12 197 ARG A C 1
ATOM 1511 O O . ARG A 1 197 ? 4.218 -3.317 31.104 1.00 92.12 197 ARG A O 1
ATOM 1518 N N . VAL A 1 198 ? 3.425 -5.409 30.950 1.00 91.31 198 VAL A N 1
ATOM 1519 C CA . VAL A 1 198 ? 2.000 -5.051 31.055 1.00 91.31 198 VAL A CA 1
ATOM 1520 C C . VAL A 1 198 ? 1.221 -6.100 31.841 1.00 91.31 198 VAL A C 1
ATOM 1522 O O . VAL A 1 198 ? 1.469 -7.297 31.711 1.00 91.31 198 VAL A O 1
ATOM 1525 N N . GLU A 1 199 ? 0.250 -5.671 32.643 1.00 89.31 199 GLU A N 1
ATOM 1526 C CA . GLU A 1 199 ? -0.591 -6.590 33.410 1.00 89.31 199 GLU A CA 1
ATOM 1527 C C . GLU A 1 199 ? -1.391 -7.514 32.488 1.00 89.31 199 GLU A C 1
ATOM 1529 O O . GLU A 1 199 ? -2.103 -7.066 31.585 1.00 89.31 199 GLU A O 1
ATOM 1534 N N . ARG A 1 200 ? -1.340 -8.821 32.742 1.00 87.81 200 ARG A N 1
ATOM 1535 C CA . ARG A 1 200 ? -2.000 -9.826 31.901 1.00 87.81 200 ARG A CA 1
ATOM 1536 C C . ARG A 1 200 ? -3.514 -9.661 31.878 1.00 87.81 200 ARG A C 1
ATOM 1538 O O . ARG A 1 200 ? -4.126 -9.727 30.816 1.00 87.81 200 ARG A O 1
ATOM 1545 N N . GLU A 1 201 ? -4.109 -9.398 33.037 1.00 87.56 201 GLU A N 1
ATOM 1546 C CA . GLU A 1 201 ? -5.558 -9.224 33.172 1.00 87.56 201 GLU A CA 1
ATOM 1547 C C . GLU A 1 201 ? -6.079 -7.943 32.516 1.00 87.56 201 GLU A C 1
ATOM 1549 O O . GLU A 1 201 ? -7.290 -7.799 32.363 1.00 87.56 201 GLU A O 1
ATOM 1554 N N . SER A 1 202 ? -5.188 -7.033 32.111 1.00 89.19 202 SER A N 1
ATOM 1555 C CA . SER A 1 202 ? -5.554 -5.839 31.354 1.00 89.19 202 SER A CA 1
ATOM 1556 C C . SER A 1 202 ? -5.728 -6.105 29.852 1.00 89.19 202 SER A C 1
ATOM 1558 O O . SER A 1 202 ? -6.307 -5.276 29.153 1.00 89.19 202 SER A O 1
ATOM 1560 N N . ILE A 1 203 ? -5.276 -7.262 29.351 1.00 90.94 203 ILE A N 1
ATOM 1561 C CA . ILE A 1 203 ? -5.436 -7.673 27.952 1.00 90.94 203 ILE A CA 1
ATOM 1562 C C . ILE A 1 203 ? -6.840 -8.255 27.760 1.00 90.94 203 ILE A C 1
ATOM 1564 O O . ILE A 1 203 ? -7.214 -9.241 28.399 1.00 90.94 203 ILE A O 1
ATOM 1568 N N . ALA A 1 204 ? -7.608 -7.673 26.839 1.00 90.56 204 ALA A N 1
ATOM 1569 C CA . ALA A 1 204 ? -8.965 -8.123 26.558 1.00 90.56 204 ALA A CA 1
ATOM 1570 C C . ALA A 1 204 ? -9.002 -9.571 26.008 1.00 90.56 204 ALA A C 1
ATOM 1572 O O . ALA A 1 204 ? -8.197 -9.932 25.135 1.00 90.56 204 ALA A O 1
ATOM 1573 N N . PRO A 1 205 ? -9.959 -10.410 26.450 1.00 91.56 205 PRO A N 1
ATOM 1574 C CA . PRO A 1 205 ? -10.263 -11.681 25.793 1.00 91.56 205 PRO A CA 1
ATOM 1575 C C . PRO A 1 205 ? -10.529 -11.494 24.283 1.00 91.56 205 PRO A C 1
ATOM 1577 O O . PRO A 1 205 ? -11.043 -10.449 23.883 1.00 91.56 205 PRO A O 1
ATOM 1580 N N . PRO A 1 206 ? -10.180 -12.468 23.420 1.00 90.31 206 PRO A N 1
ATOM 1581 C CA . PRO A 1 206 ? -9.710 -13.819 23.737 1.00 90.31 206 PRO A CA 1
ATOM 1582 C C . PRO A 1 206 ? -8.194 -13.930 23.971 1.00 90.31 206 PRO A C 1
ATOM 1584 O O . PRO A 1 206 ? -7.664 -15.037 23.951 1.00 90.31 206 PRO A O 1
ATOM 1587 N N . ARG A 1 207 ? -7.477 -12.808 24.150 1.00 89.25 207 ARG A N 1
ATOM 1588 C CA . ARG A 1 207 ? -6.001 -12.773 24.193 1.00 89.25 207 ARG A CA 1
ATOM 1589 C C . ARG A 1 207 ? -5.380 -13.293 22.893 1.00 89.25 207 ARG A C 1
ATOM 1591 O O . ARG A 1 207 ? -4.439 -14.083 22.871 1.00 89.25 207 ARG A O 1
ATOM 1598 N N . SER A 1 208 ? -5.951 -12.832 21.784 1.00 87.50 208 SER A N 1
ATOM 1599 C CA . SER A 1 208 ? -5.353 -12.984 20.458 1.00 87.50 208 SER A CA 1
ATOM 1600 C C . SER A 1 208 ? -4.103 -12.114 20.321 1.00 87.50 208 SER A C 1
ATOM 1602 O O . SER A 1 208 ? -3.914 -11.171 21.093 1.00 87.50 208 SER A O 1
ATOM 1604 N N . ALA A 1 209 ? -3.280 -12.368 19.304 1.00 88.12 209 ALA A N 1
ATOM 1605 C CA . ALA A 1 209 ? -2.153 -11.503 18.975 1.00 88.12 209 ALA A CA 1
ATOM 1606 C C . ALA A 1 209 ? -2.614 -10.047 18.782 1.00 88.12 209 ALA A C 1
ATOM 1608 O O . ALA A 1 209 ? -1.943 -9.131 19.248 1.00 88.12 209 ALA A O 1
ATOM 1609 N N . LEU A 1 210 ? -3.793 -9.824 18.189 1.00 82.88 210 LEU A N 1
ATOM 1610 C CA . LEU A 1 210 ? -4.397 -8.496 18.071 1.00 82.88 210 LEU A CA 1
ATOM 1611 C C . LEU A 1 210 ? -4.751 -7.877 19.430 1.00 82.88 210 LEU A C 1
ATOM 1613 O O . LEU A 1 210 ? -4.489 -6.694 19.637 1.00 82.88 210 LEU A O 1
ATOM 1617 N N . SER A 1 211 ? -5.314 -8.655 20.359 1.00 88.31 211 SER A N 1
ATOM 1618 C CA . SER A 1 211 ? -5.628 -8.190 21.718 1.00 88.31 211 SER A CA 1
ATOM 1619 C C . SER A 1 211 ? -4.367 -7.712 22.446 1.00 88.31 211 SER A C 1
ATOM 1621 O O . SER A 1 211 ? -4.383 -6.654 23.073 1.00 88.31 211 SER A O 1
ATOM 1623 N N . VAL A 1 212 ? -3.261 -8.460 22.327 1.00 92.25 212 VAL A N 1
ATOM 1624 C CA . VAL A 1 212 ? -1.974 -8.070 22.925 1.00 92.25 212 VAL A CA 1
ATOM 1625 C C . VAL A 1 212 ? -1.424 -6.819 22.234 1.00 92.25 212 VAL A C 1
ATOM 1627 O O . VAL A 1 212 ? -1.120 -5.847 22.916 1.00 92.25 212 VAL A O 1
ATOM 1630 N N . LYS A 1 213 ? -1.379 -6.783 20.893 1.00 88.44 213 LYS A N 1
ATOM 1631 C CA . LYS A 1 213 ? -0.928 -5.611 20.115 1.00 88.44 213 LYS A CA 1
ATOM 1632 C C . LYS A 1 213 ? -1.682 -4.332 20.476 1.00 88.44 213 LYS A C 1
ATOM 1634 O O . LYS A 1 213 ? -1.053 -3.300 20.679 1.00 88.44 213 LYS A O 1
ATOM 1639 N N . ARG A 1 214 ? -3.012 -4.394 20.599 1.00 85.94 214 ARG A N 1
ATOM 1640 C CA . ARG A 1 214 ? -3.847 -3.252 21.013 1.00 85.94 214 ARG A CA 1
ATOM 1641 C C . ARG A 1 214 ? -3.475 -2.751 22.401 1.00 85.94 214 ARG A C 1
ATOM 1643 O O . ARG A 1 214 ? -3.263 -1.555 22.581 1.00 85.94 214 ARG A O 1
ATOM 1650 N N . ARG A 1 215 ? -3.326 -3.668 23.361 1.00 90.50 215 ARG A N 1
ATOM 1651 C CA . ARG A 1 215 ? -2.955 -3.307 24.728 1.00 90.50 215 ARG A CA 1
ATOM 1652 C C . ARG A 1 215 ? -1.554 -2.698 24.804 1.00 90.50 215 ARG A C 1
ATOM 1654 O O . ARG A 1 215 ? -1.399 -1.666 25.448 1.00 90.50 215 ARG A O 1
ATOM 1661 N N . ILE A 1 216 ? -0.567 -3.288 24.124 1.00 90.44 216 ILE A N 1
ATOM 1662 C CA . ILE A 1 216 ? 0.804 -2.752 24.058 1.00 90.44 216 ILE A CA 1
ATOM 1663 C C . ILE A 1 216 ? 0.817 -1.366 23.417 1.00 90.44 216 ILE A C 1
ATOM 1665 O O . ILE A 1 216 ? 1.333 -0.427 24.012 1.00 90.44 216 ILE A O 1
ATOM 1669 N N . ALA A 1 217 ? 0.158 -1.202 22.270 1.00 84.75 217 ALA A N 1
ATOM 1670 C CA . ALA A 1 217 ? 0.036 0.094 21.610 1.00 84.75 217 ALA A CA 1
ATOM 1671 C C . ALA A 1 217 ? -0.553 1.171 22.530 1.00 84.75 217 ALA A C 1
ATOM 1673 O O . ALA A 1 217 ? -0.067 2.303 22.547 1.00 84.75 217 ALA A O 1
ATOM 1674 N N . LYS A 1 218 ? -1.562 0.811 23.336 1.00 85.69 218 LYS A N 1
ATOM 1675 C CA . LYS A 1 218 ? -2.175 1.725 24.300 1.00 85.69 218 LYS A CA 1
ATOM 1676 C C . LYS A 1 218 ? -1.211 2.133 25.413 1.00 85.69 218 LYS A C 1
ATOM 1678 O O . LYS A 1 218 ? -1.091 3.325 25.684 1.00 85.69 218 LYS A O 1
ATOM 1683 N N . VAL A 1 219 ? -0.537 1.176 26.057 1.00 87.31 219 VAL A N 1
ATOM 1684 C CA . VAL A 1 219 ? 0.351 1.473 27.198 1.00 87.31 219 VAL A CA 1
ATOM 1685 C C . VAL A 1 219 ? 1.642 2.174 26.776 1.00 87.31 219 VAL A C 1
ATOM 1687 O O . VAL A 1 219 ? 2.185 2.940 27.572 1.00 87.31 219 VAL A O 1
ATOM 1690 N N . GLU A 1 220 ? 2.081 1.956 25.536 1.00 87.00 220 GLU A N 1
ATOM 1691 C CA . GLU A 1 220 ? 3.205 2.646 24.892 1.00 87.00 220 GLU A CA 1
ATOM 1692 C C . GLU A 1 220 ? 2.816 4.002 24.285 1.00 87.00 220 GLU A C 1
ATOM 1694 O O . GLU A 1 220 ? 3.679 4.736 23.811 1.00 87.00 220 GLU A O 1
ATOM 1699 N N . GLY A 1 221 ? 1.523 4.353 24.265 1.00 77.69 221 GLY A N 1
ATOM 1700 C CA . GLY A 1 221 ? 1.040 5.594 23.649 1.00 77.69 221 GLY A CA 1
ATOM 1701 C C . GLY A 1 221 ? 1.351 5.695 22.151 1.00 77.69 221 GLY A C 1
ATOM 1702 O O . GLY A 1 221 ? 1.476 6.797 21.621 1.00 77.69 221 GLY A O 1
ATOM 1703 N N . LYS A 1 222 ? 1.515 4.548 21.484 1.00 74.44 222 LYS A N 1
ATOM 1704 C CA . LYS A 1 222 ? 2.024 4.410 20.118 1.00 74.44 222 LYS A CA 1
ATOM 1705 C C . LYS A 1 222 ? 1.136 3.438 19.342 1.00 74.44 222 LYS A C 1
ATOM 1707 O O . LYS A 1 222 ? 1.368 2.227 19.329 1.00 74.44 222 LYS A O 1
ATOM 1712 N N . SER A 1 223 ? 0.118 3.973 18.665 1.00 66.56 223 SER A N 1
ATOM 1713 C CA . SER A 1 223 ? -0.877 3.188 17.910 1.00 66.56 223 SER A CA 1
ATOM 1714 C C . SER A 1 223 ? -0.263 2.306 16.815 1.00 66.56 223 SER A C 1
ATOM 1716 O O . SER A 1 223 ? -0.844 1.283 16.452 1.00 66.56 223 SER A O 1
ATOM 1718 N N . ILE A 1 224 ? 0.949 2.632 16.356 1.00 66.44 224 ILE A N 1
ATOM 1719 C CA . ILE A 1 224 ? 1.745 1.851 15.401 1.00 66.44 224 ILE A CA 1
ATOM 1720 C C . ILE A 1 224 ? 2.004 0.400 15.851 1.00 66.44 224 ILE A C 1
ATOM 1722 O O . ILE A 1 224 ? 2.030 -0.505 15.018 1.00 66.44 224 ILE A O 1
ATOM 1726 N N . TYR A 1 225 ? 2.083 0.118 17.158 1.00 78.25 225 TYR A N 1
ATOM 1727 C CA . TYR A 1 225 ? 2.264 -1.254 17.656 1.00 78.25 225 TYR A CA 1
ATOM 1728 C C . TYR A 1 225 ? 1.055 -2.166 17.403 1.00 78.25 225 TYR A C 1
ATOM 1730 O O . TYR A 1 225 ? 1.190 -3.390 17.461 1.00 78.25 225 TYR A O 1
ATOM 1738 N N . ARG A 1 226 ? -0.107 -1.614 17.015 1.00 74.44 226 ARG A N 1
ATOM 1739 C CA . ARG A 1 226 ? -1.239 -2.406 16.498 1.00 74.44 226 ARG A CA 1
ATOM 1740 C C . ARG A 1 226 ? -0.866 -3.185 15.231 1.00 74.44 226 ARG A C 1
ATOM 1742 O O . ARG A 1 226 ? -1.465 -4.226 14.963 1.00 74.44 226 ARG A O 1
ATOM 1749 N N . LEU A 1 227 ? 0.129 -2.704 14.484 1.00 66.31 227 LEU A N 1
ATOM 1750 C CA . LEU A 1 227 ? 0.630 -3.320 13.259 1.00 66.31 227 LEU A CA 1
ATOM 1751 C C . LEU A 1 227 ? 1.862 -4.197 13.428 1.00 66.31 227 LEU A C 1
ATOM 1753 O O . LEU A 1 227 ? 2.182 -4.938 12.501 1.00 66.31 227 LEU A O 1
ATOM 1757 N N . ALA A 1 228 ? 2.558 -4.098 14.557 1.00 77.88 228 ALA A N 1
ATOM 1758 C CA . ALA A 1 228 ? 3.803 -4.819 14.766 1.00 77.88 228 ALA A CA 1
ATOM 1759 C C . ALA A 1 228 ? 3.643 -6.313 14.460 1.00 77.88 228 ALA A C 1
ATOM 1761 O O . ALA A 1 228 ? 2.625 -6.924 14.802 1.00 77.88 228 ALA A O 1
ATOM 1762 N N . ASP A 1 229 ? 4.651 -6.917 13.840 1.00 83.50 229 ASP A N 1
ATOM 1763 C CA . ASP A 1 229 ? 4.758 -8.366 13.799 1.00 83.50 229 ASP A CA 1
ATOM 1764 C C . ASP A 1 229 ? 5.030 -8.849 15.235 1.00 83.50 229 ASP A C 1
ATOM 1766 O O . ASP A 1 229 ? 5.931 -8.356 15.916 1.00 83.50 229 ASP A O 1
ATOM 1770 N N . LEU A 1 230 ? 4.186 -9.768 15.716 1.00 90.12 230 LEU A N 1
ATOM 1771 C CA . LEU A 1 230 ? 4.279 -10.332 17.063 1.00 90.12 230 LEU A CA 1
ATOM 1772 C C . LEU A 1 230 ? 4.927 -11.705 16.966 1.00 90.12 230 LEU A C 1
ATOM 1774 O O . LEU A 1 230 ? 4.365 -12.606 16.338 1.00 90.12 230 LEU A O 1
ATOM 1778 N N . PHE A 1 231 ? 6.062 -11.875 17.629 1.00 88.81 231 PHE A N 1
ATOM 1779 C CA . PHE A 1 231 ? 6.759 -13.151 17.753 1.00 88.81 231 PHE A CA 1
ATOM 1780 C C . PHE A 1 231 ? 6.698 -13.626 19.203 1.00 88.81 231 PHE A C 1
ATOM 1782 O O . PHE A 1 231 ? 6.720 -12.820 20.133 1.00 88.81 231 PHE A O 1
ATOM 1789 N N . THR A 1 232 ? 6.571 -14.937 19.411 1.00 85.50 232 THR A N 1
ATOM 1790 C CA . THR A 1 232 ? 6.413 -15.506 20.761 1.00 85.50 232 THR A CA 1
ATOM 1791 C C . THR A 1 232 ? 7.652 -15.354 21.626 1.00 85.50 232 THR A C 1
ATOM 1793 O O . THR A 1 232 ? 7.525 -15.351 22.847 1.00 85.50 232 THR A O 1
ATOM 1796 N N . ASP A 1 233 ? 8.805 -15.239 20.975 1.00 83.88 233 ASP A N 1
ATOM 1797 C CA . ASP A 1 233 ? 10.137 -15.157 21.549 1.00 83.88 233 ASP A CA 1
ATOM 1798 C C . ASP A 1 233 ? 11.124 -14.722 20.448 1.00 83.88 233 ASP A C 1
ATOM 1800 O O . ASP A 1 233 ? 10.754 -14.590 19.277 1.00 83.88 233 ASP A O 1
ATOM 1804 N N . VAL A 1 234 ? 12.386 -14.506 20.823 1.00 82.38 234 VAL A N 1
ATOM 1805 C CA . VAL A 1 234 ? 13.454 -14.044 19.917 1.00 82.38 234 VAL A CA 1
ATOM 1806 C C . VAL A 1 234 ? 13.875 -15.082 18.866 1.00 82.38 234 VAL A C 1
ATOM 1808 O O . VAL A 1 234 ? 14.516 -14.734 17.879 1.00 82.38 234 VAL A O 1
ATOM 1811 N N . THR A 1 235 ? 13.541 -16.360 19.064 1.00 79.94 235 THR A N 1
ATOM 1812 C CA . THR A 1 235 ? 13.935 -17.464 18.173 1.00 79.94 235 THR A CA 1
ATOM 1813 C C . THR A 1 235 ? 12.870 -17.817 17.139 1.00 79.94 235 THR A C 1
ATOM 1815 O O . THR A 1 235 ? 13.118 -18.637 16.259 1.00 79.94 235 THR A O 1
ATOM 1818 N N . ALA A 1 236 ? 11.682 -17.219 17.228 1.00 78.81 236 ALA A N 1
ATOM 1819 C CA . ALA A 1 236 ? 10.584 -17.518 16.325 1.00 78.81 236 ALA A CA 1
ATOM 1820 C C . ALA A 1 236 ? 10.828 -16.957 14.911 1.00 78.81 236 ALA A C 1
ATOM 1822 O O . ALA A 1 236 ? 10.976 -15.754 14.712 1.00 78.81 236 ALA A O 1
ATOM 1823 N N . ASP A 1 237 ? 10.758 -17.832 13.905 1.00 76.19 237 ASP A N 1
ATOM 1824 C CA . ASP A 1 237 ? 10.985 -17.468 12.497 1.00 76.19 237 ASP A CA 1
ATOM 1825 C C . ASP A 1 237 ? 9.775 -16.805 11.816 1.00 76.19 237 ASP A C 1
ATOM 1827 O O . ASP A 1 237 ? 9.884 -16.285 10.703 1.00 76.19 237 ASP A O 1
ATOM 1831 N N . GLN A 1 238 ? 8.590 -16.878 12.429 1.00 77.12 238 GLN A N 1
ATOM 1832 C CA . GLN A 1 238 ? 7.333 -16.425 11.831 1.00 77.12 238 GLN A CA 1
ATOM 1833 C C . GLN A 1 238 ? 6.480 -15.643 12.825 1.00 77.12 238 GLN A C 1
ATOM 1835 O O . GLN A 1 238 ? 6.273 -16.059 13.967 1.00 77.12 238 GLN A O 1
ATOM 1840 N N . ALA A 1 239 ? 5.924 -14.534 12.340 1.00 83.19 239 ALA A N 1
ATOM 1841 C CA . ALA A 1 239 ? 5.001 -13.713 13.102 1.00 83.19 239 ALA A CA 1
ATOM 1842 C C . ALA A 1 239 ? 3.652 -14.424 13.289 1.00 83.19 239 ALA A C 1
ATOM 1844 O O . ALA A 1 239 ? 3.141 -15.110 12.397 1.00 83.19 239 ALA A O 1
ATOM 1845 N N . ARG A 1 240 ? 3.033 -14.212 14.449 1.00 80.31 240 ARG A N 1
ATOM 1846 C CA . ARG A 1 240 ? 1.698 -14.717 14.768 1.00 80.31 240 ARG A CA 1
ATOM 1847 C C . ARG A 1 240 ? 0.627 -13.966 13.963 1.00 80.31 240 ARG A C 1
ATOM 1849 O O . ARG A 1 240 ? 0.590 -12.731 14.004 1.00 80.31 240 ARG A O 1
ATOM 1856 N N . PRO A 1 241 ? -0.301 -14.676 13.291 1.00 74.75 241 PRO A N 1
ATOM 1857 C CA . PRO A 1 241 ? -1.488 -14.055 12.710 1.00 74.75 241 PRO A CA 1
ATOM 1858 C C . PRO A 1 241 ? -2.303 -13.313 13.775 1.00 74.75 241 PRO A C 1
ATOM 1860 O O . PRO A 1 241 ? -2.418 -13.797 14.903 1.00 74.75 241 PRO A O 1
ATOM 1863 N N . SER A 1 242 ? -2.912 -12.181 13.414 1.00 75.88 242 SER A N 1
ATOM 1864 C CA . SER A 1 242 ? -3.657 -11.314 14.343 1.00 75.88 242 SER A CA 1
ATOM 1865 C C . SER A 1 242 ? -4.734 -12.049 15.148 1.00 75.88 242 SER A C 1
ATOM 1867 O O . SER A 1 242 ? -4.858 -11.812 16.347 1.00 75.88 242 SER A O 1
ATOM 1869 N N . ASP A 1 243 ? -5.443 -12.990 14.524 1.00 72.19 243 ASP A N 1
ATOM 1870 C CA . ASP A 1 243 ? -6.546 -13.725 15.160 1.00 72.19 243 ASP A CA 1
ATOM 1871 C C . ASP A 1 243 ? -6.070 -14.937 15.978 1.00 72.19 243 ASP A C 1
ATOM 1873 O O . ASP A 1 243 ? -6.859 -15.586 16.665 1.00 72.19 243 ASP A O 1
ATOM 1877 N N . SER A 1 244 ? -4.777 -15.272 15.914 1.00 84.94 244 SER A N 1
ATOM 1878 C CA . SER A 1 244 ? -4.234 -16.417 16.643 1.00 84.94 244 SER A CA 1
ATOM 1879 C C . SER A 1 244 ? -4.125 -16.116 18.135 1.00 84.94 244 SER A C 1
ATOM 1881 O O . SER A 1 244 ? -3.718 -15.028 18.538 1.00 84.94 244 SER A O 1
ATOM 1883 N N . LEU A 1 245 ? -4.486 -17.094 18.965 1.00 88.31 245 LEU A N 1
ATOM 1884 C CA . LEU A 1 245 ? -4.375 -16.990 20.417 1.00 88.31 245 LEU A CA 1
ATOM 1885 C C . LEU A 1 245 ? -2.906 -16.960 20.844 1.00 88.31 245 LEU A C 1
ATOM 1887 O O . LEU A 1 245 ? -2.084 -17.724 20.324 1.00 88.31 245 LEU A O 1
ATOM 1891 N N . VAL A 1 246 ? -2.603 -16.106 21.817 1.00 86.00 246 VAL A N 1
ATOM 1892 C CA . VAL A 1 246 ? -1.305 -16.056 22.488 1.00 86.00 246 VAL A CA 1
ATOM 1893 C C . VAL A 1 246 ? -1.389 -16.934 23.732 1.00 86.00 246 VAL A C 1
ATOM 1895 O O . VAL A 1 246 ? -2.311 -16.798 24.537 1.00 86.00 246 VAL A O 1
ATOM 1898 N N . ASP A 1 247 ? -0.466 -17.886 23.855 1.00 79.75 247 ASP A N 1
ATOM 1899 C CA . ASP A 1 247 ? -0.442 -18.799 24.997 1.00 79.75 247 ASP A CA 1
ATOM 1900 C C . ASP A 1 247 ? -0.013 -18.069 26.280 1.00 79.75 247 ASP A C 1
ATOM 1902 O O . ASP A 1 247 ? 0.737 -17.097 26.236 1.00 79.75 247 ASP A O 1
ATOM 1906 N N . GLN A 1 248 ? -0.453 -18.562 27.438 1.00 77.00 248 GLN A N 1
ATOM 1907 C CA . GLN A 1 248 ? -0.124 -17.999 28.751 1.00 77.00 248 GLN A CA 1
ATOM 1908 C C . GLN A 1 248 ? 1.372 -18.099 29.093 1.00 77.00 248 GLN A C 1
ATOM 1910 O O . GLN A 1 248 ? 1.842 -17.414 30.005 1.00 77.00 248 GLN A O 1
ATOM 1915 N N . THR A 1 249 ? 2.109 -18.955 28.382 1.00 80.31 249 THR A N 1
ATOM 1916 C CA . THR A 1 249 ? 3.564 -19.108 28.497 1.00 80.31 249 THR A CA 1
ATOM 1917 C C . THR A 1 249 ? 4.339 -18.035 27.724 1.00 80.31 249 THR A C 1
ATOM 1919 O O . THR A 1 249 ? 5.500 -17.773 28.036 1.00 80.31 249 THR A O 1
ATOM 1922 N N . CYS A 1 250 ? 3.718 -17.374 26.741 1.00 84.88 250 CYS A N 1
ATOM 1923 C CA . CYS A 1 250 ? 4.360 -16.309 25.977 1.00 84.88 250 CYS A CA 1
ATOM 1924 C C . CYS A 1 250 ? 4.509 -15.054 26.845 1.00 84.88 250 CYS A C 1
ATOM 1926 O O . CYS A 1 250 ? 3.538 -14.594 27.450 1.00 84.88 250 CYS A O 1
ATOM 1928 N N . GLY A 1 251 ? 5.716 -14.485 26.908 1.00 86.31 251 GLY A N 1
ATOM 1929 C CA . GLY A 1 251 ? 5.963 -13.307 27.739 1.00 86.31 251 GLY A CA 1
ATOM 1930 C C . GLY A 1 251 ? 5.836 -13.584 29.235 1.00 86.31 251 GLY A C 1
ATOM 1931 O O . GLY A 1 251 ? 5.545 -12.664 29.992 1.00 86.31 251 GLY A O 1
ATOM 1932 N N . SER A 1 252 ? 5.981 -14.835 29.689 1.00 88.06 252 SER A N 1
ATOM 1933 C CA . SER A 1 252 ? 5.816 -15.181 31.106 1.00 88.06 252 SER A CA 1
ATOM 1934 C C . SER A 1 252 ? 6.994 -14.759 31.989 1.00 88.06 252 SER A C 1
ATOM 1936 O O . SER A 1 252 ? 6.870 -14.791 33.211 1.00 88.06 252 SER A O 1
ATOM 1938 N N . SER A 1 253 ? 8.139 -14.411 31.398 1.00 88.81 253 SER A N 1
ATOM 1939 C CA . SER A 1 253 ? 9.337 -13.960 32.110 1.00 88.81 253 SER A CA 1
ATOM 1940 C C . SER A 1 253 ? 10.143 -12.964 31.275 1.00 88.81 253 SER A C 1
ATOM 1942 O O . SER A 1 253 ? 9.988 -12.897 30.056 1.00 88.81 253 SER A O 1
ATOM 1944 N N . THR A 1 254 ? 11.047 -12.234 31.930 1.00 88.50 254 THR A N 1
ATOM 1945 C CA . THR A 1 254 ? 12.000 -11.314 31.283 1.00 88.50 254 THR A CA 1
ATOM 1946 C C . THR A 1 254 ? 12.938 -12.022 30.304 1.00 88.50 254 THR A C 1
ATOM 1948 O O . THR A 1 254 ? 13.320 -11.455 29.291 1.00 88.50 254 THR A O 1
ATOM 1951 N N . MET A 1 255 ? 13.247 -13.298 30.554 1.00 86.44 255 MET A N 1
ATOM 1952 C CA . MET A 1 255 ? 14.079 -14.130 29.674 1.00 86.44 255 MET A CA 1
ATOM 1953 C C . MET A 1 255 ? 13.328 -14.678 28.456 1.00 86.44 255 MET A C 1
ATOM 1955 O O . MET A 1 255 ? 13.956 -15.207 27.543 1.00 86.44 255 MET A O 1
ATOM 1959 N N . ASN A 1 256 ? 11.996 -14.593 28.449 1.00 88.69 256 ASN A N 1
ATOM 1960 C CA . ASN A 1 256 ? 11.168 -15.038 27.336 1.00 88.69 256 ASN A CA 1
ATOM 1961 C C . ASN A 1 256 ? 10.072 -14.007 27.011 1.00 88.69 256 ASN A C 1
ATOM 1963 O O . ASN A 1 256 ? 8.885 -14.307 27.195 1.00 88.69 256 ASN A O 1
ATOM 1967 N N . PRO A 1 257 ? 10.439 -12.780 26.587 1.00 92.81 257 PRO A N 1
ATOM 1968 C CA . PRO A 1 257 ? 9.459 -11.754 26.271 1.00 92.81 257 PRO A CA 1
ATOM 1969 C C . PRO A 1 257 ? 8.792 -12.026 24.920 1.00 92.81 257 PRO A C 1
ATOM 1971 O O . PRO A 1 257 ? 9.357 -12.670 24.039 1.00 92.81 257 PRO A O 1
ATOM 1974 N N . ILE A 1 258 ? 7.607 -11.457 24.720 1.00 94.06 258 ILE A N 1
ATOM 1975 C CA . ILE A 1 258 ? 6.996 -11.357 23.391 1.00 94.06 258 ILE A CA 1
ATOM 1976 C C . ILE A 1 258 ? 7.721 -10.265 22.602 1.00 94.06 258 ILE A C 1
ATOM 1978 O O . ILE A 1 258 ? 7.900 -9.157 23.106 1.00 94.06 258 ILE A O 1
ATOM 1982 N N . MET A 1 259 ? 8.119 -10.535 21.362 1.00 91.81 259 MET A N 1
ATOM 1983 C CA . MET A 1 259 ? 8.790 -9.528 20.535 1.00 91.81 259 MET A CA 1
ATOM 1984 C C . MET A 1 259 ? 7.763 -8.787 19.679 1.00 91.81 259 MET A C 1
ATOM 1986 O O . MET A 1 259 ? 6.962 -9.416 18.983 1.00 91.81 259 MET A O 1
ATOM 1990 N N . PHE A 1 260 ? 7.816 -7.458 19.706 1.00 90.31 260 PHE A N 1
ATOM 1991 C CA . PHE A 1 260 ? 7.043 -6.580 18.833 1.00 90.31 260 PHE A CA 1
ATOM 1992 C C . PHE A 1 260 ? 7.992 -5.897 17.867 1.00 90.31 260 PHE A C 1
ATOM 1994 O O . PHE A 1 260 ? 8.780 -5.043 18.263 1.00 90.31 260 PHE A O 1
ATOM 2001 N N . VAL A 1 261 ? 7.900 -6.272 16.596 1.00 84.31 261 VAL A N 1
ATOM 2002 C CA . VAL A 1 261 ? 8.743 -5.713 15.542 1.00 84.31 261 VAL A CA 1
ATOM 2003 C C . VAL A 1 261 ? 7.883 -4.821 14.665 1.00 84.31 261 VAL A C 1
ATOM 2005 O O . VAL A 1 261 ? 6.959 -5.301 14.004 1.00 84.31 261 VAL A O 1
ATOM 2008 N N . LEU A 1 262 ? 8.151 -3.515 14.675 1.00 73.75 262 LEU A N 1
ATOM 2009 C CA . LEU A 1 262 ? 7.413 -2.578 13.838 1.00 73.75 262 LEU A CA 1
ATOM 2010 C C . LEU A 1 262 ? 7.584 -2.922 12.350 1.00 73.75 262 LEU A C 1
ATOM 2012 O O . LEU A 1 262 ? 8.656 -3.379 11.937 1.00 73.75 262 LEU A O 1
ATOM 2016 N N . PRO A 1 263 ? 6.548 -2.708 11.518 1.00 58.97 263 PRO A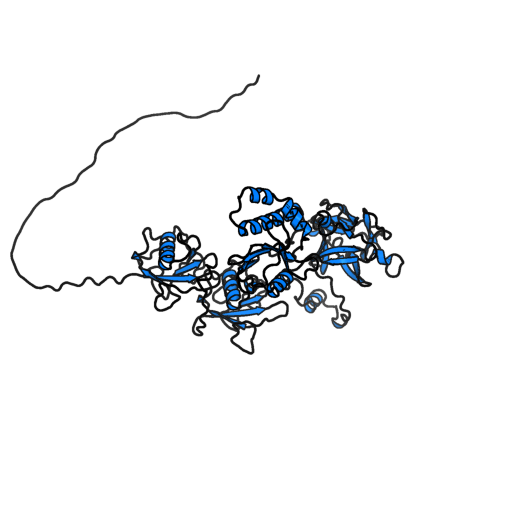 N 1
ATOM 2017 C CA . PRO A 1 263 ? 6.638 -2.955 10.086 1.00 58.97 263 PRO A CA 1
ATOM 2018 C C . PRO A 1 263 ? 7.618 -1.964 9.447 1.00 58.97 263 PRO A C 1
ATOM 2020 O O . PRO A 1 263 ? 7.261 -0.856 9.061 1.00 58.97 263 PRO A O 1
ATOM 2023 N N . GLY A 1 264 ? 8.880 -2.371 9.354 1.00 48.78 264 GLY A N 1
ATOM 2024 C CA . GLY A 1 264 ? 9.966 -1.476 8.967 1.00 48.78 264 GLY A CA 1
ATOM 2025 C C . GLY A 1 264 ? 11.244 -2.209 8.591 1.00 48.78 264 GLY A C 1
ATOM 2026 O O . GLY A 1 264 ? 12.311 -1.784 8.996 1.00 48.78 264 GLY A O 1
ATOM 2027 N N . HIS A 1 265 ? 11.115 -3.340 7.882 1.00 41.16 265 HIS A N 1
ATOM 2028 C CA . HIS A 1 265 ? 12.046 -3.892 6.879 1.00 41.16 265 HIS A CA 1
ATOM 2029 C C . HIS A 1 265 ? 11.681 -5.364 6.583 1.00 41.16 265 HIS A C 1
ATOM 2031 O O . HIS A 1 265 ? 12.366 -6.295 6.991 1.00 41.16 265 HIS A O 1
ATOM 2037 N N . ARG A 1 266 ? 10.660 -5.605 5.745 1.00 43.41 266 ARG A N 1
ATOM 2038 C CA . ARG A 1 266 ? 10.613 -6.845 4.931 1.00 43.41 266 ARG A CA 1
ATOM 2039 C C . ARG A 1 266 ? 11.488 -6.743 3.667 1.00 43.41 266 ARG A C 1
ATOM 2041 O O . ARG A 1 266 ? 11.290 -7.490 2.716 1.00 43.41 266 ARG A O 1
ATOM 2048 N N . SER A 1 267 ? 12.466 -5.831 3.660 1.00 37.12 267 SER A N 1
ATOM 2049 C CA . SER A 1 267 ? 13.501 -5.742 2.624 1.00 37.12 267 SER A CA 1
ATOM 2050 C C . SER A 1 267 ? 14.833 -5.231 3.191 1.00 37.12 267 SER A C 1
ATOM 2052 O O . SER A 1 267 ? 15.204 -4.092 2.962 1.00 37.12 267 SER A O 1
ATOM 2054 N N . GLY A 1 268 ? 15.563 -6.036 3.975 1.00 34.38 268 GLY A N 1
ATOM 2055 C CA . GLY A 1 268 ? 17.024 -5.862 4.062 1.00 34.38 268 GLY A CA 1
ATOM 2056 C C . GLY A 1 268 ? 17.662 -5.381 5.371 1.00 34.38 268 GLY A C 1
ATOM 2057 O O . GLY A 1 268 ? 18.498 -4.494 5.312 1.00 34.38 268 GLY A O 1
ATOM 2058 N N . VAL A 1 269 ? 17.417 -6.057 6.499 1.00 28.64 269 VAL A N 1
ATOM 2059 C CA . VAL A 1 269 ? 18.497 -6.423 7.454 1.00 28.64 269 VAL A CA 1
ATOM 2060 C C . VAL A 1 269 ? 18.336 -7.897 7.869 1.00 28.64 269 VAL A C 1
ATOM 2062 O O . VAL A 1 269 ? 18.653 -8.317 8.973 1.00 28.64 269 VAL A O 1
ATOM 2065 N N . TYR A 1 270 ? 17.899 -8.743 6.929 1.00 30.00 270 TYR A N 1
ATOM 2066 C CA . TYR A 1 270 ? 18.393 -10.119 6.886 1.00 30.00 270 TYR A CA 1
ATOM 2067 C C . TYR A 1 270 ? 19.838 -10.000 6.396 1.00 30.00 270 TYR A C 1
ATOM 2069 O O . TYR A 1 270 ? 20.096 -9.903 5.201 1.00 30.00 270 TYR A O 1
ATOM 2077 N N . ASN A 1 271 ? 20.735 -9.780 7.353 1.00 30.61 271 ASN A N 1
ATOM 2078 C CA . ASN A 1 271 ? 22.192 -9.794 7.279 1.00 30.61 271 ASN A CA 1
ATOM 2079 C C . ASN A 1 271 ? 22.743 -10.134 5.862 1.00 30.61 271 ASN A C 1
ATOM 2081 O O . ASN A 1 271 ? 23.001 -11.292 5.532 1.00 30.61 271 ASN A O 1
ATOM 2085 N N . ARG A 1 272 ? 22.900 -9.116 4.989 1.00 35.25 272 ARG A N 1
ATOM 2086 C CA . ARG A 1 272 ? 23.406 -9.276 3.599 1.00 35.25 272 ARG A CA 1
ATOM 2087 C C . ARG A 1 272 ? 24.787 -9.946 3.556 1.00 35.25 272 ARG A C 1
ATOM 2089 O O . ARG A 1 272 ? 25.159 -10.529 2.542 1.00 35.25 272 ARG A O 1
ATOM 2096 N N . SER A 1 273 ? 25.510 -9.915 4.671 1.00 29.98 273 SER A N 1
ATOM 2097 C CA . SER A 1 273 ? 26.788 -10.587 4.894 1.00 29.98 273 SER A CA 1
ATOM 2098 C C . SER A 1 273 ? 26.654 -12.110 5.017 1.00 29.98 273 SER A C 1
ATOM 2100 O O . SER A 1 273 ? 27.527 -12.835 4.549 1.00 29.98 273 SER A O 1
ATOM 2102 N N . THR A 1 274 ? 25.577 -12.624 5.627 1.00 33.56 274 THR A N 1
ATOM 2103 C CA . THR A 1 274 ? 25.440 -14.065 5.910 1.00 33.56 274 THR A CA 1
ATOM 2104 C C . THR A 1 274 ? 24.742 -14.829 4.792 1.00 33.56 274 THR A C 1
ATOM 2106 O O . THR A 1 274 ? 25.056 -15.998 4.592 1.00 33.56 274 THR A O 1
ATOM 2109 N N . GLN A 1 275 ? 23.866 -14.197 4.002 1.00 33.31 275 GLN A N 1
ATOM 2110 C CA . GLN A 1 275 ? 23.170 -14.892 2.909 1.00 33.31 275 GLN A CA 1
ATOM 2111 C C . GLN A 1 275 ? 24.021 -15.025 1.631 1.00 33.31 275 GLN A C 1
ATOM 2113 O O . GLN A 1 275 ? 23.956 -16.056 0.965 1.00 33.31 275 GLN A O 1
ATOM 2118 N N . ILE A 1 276 ? 24.893 -14.051 1.323 1.00 32.56 276 ILE A N 1
ATOM 2119 C CA . ILE A 1 276 ? 25.878 -14.185 0.228 1.00 32.56 276 ILE A CA 1
ATOM 2120 C C . ILE A 1 276 ? 26.937 -15.241 0.589 1.00 32.56 276 ILE A C 1
ATOM 2122 O O . ILE A 1 276 ? 27.306 -16.052 -0.260 1.00 32.56 276 ILE A O 1
ATOM 2126 N N . ALA A 1 277 ? 27.350 -15.309 1.860 1.00 32.50 277 ALA A N 1
ATOM 2127 C CA . ALA A 1 277 ? 28.239 -16.359 2.357 1.00 32.50 277 ALA A CA 1
ATOM 2128 C C . ALA A 1 277 ? 27.575 -17.753 2.371 1.00 32.50 277 ALA A C 1
ATOM 2130 O O . ALA A 1 277 ? 28.246 -18.750 2.116 1.00 32.50 277 ALA A O 1
ATOM 2131 N N . ALA A 1 278 ? 26.260 -17.829 2.617 1.00 31.00 278 ALA A N 1
ATOM 2132 C CA . ALA A 1 278 ? 25.507 -19.087 2.614 1.00 31.00 278 ALA A CA 1
ATOM 2133 C C . ALA A 1 278 ? 25.201 -19.625 1.203 1.00 31.00 278 ALA A C 1
ATOM 2135 O O . ALA A 1 278 ? 25.045 -20.833 1.039 1.00 31.00 278 ALA A O 1
ATOM 2136 N N . LEU A 1 279 ? 25.132 -18.760 0.184 1.00 30.95 279 LEU A N 1
ATOM 2137 C CA . LEU A 1 279 ? 24.863 -19.161 -1.205 1.00 30.95 279 LEU A CA 1
ATOM 2138 C C . LEU A 1 279 ? 26.139 -19.351 -2.045 1.00 30.95 279 LEU A C 1
ATOM 2140 O O . LEU A 1 279 ? 26.108 -20.085 -3.032 1.00 30.95 279 LEU A O 1
ATOM 2144 N N . HIS A 1 280 ? 27.271 -18.755 -1.648 1.00 33.41 280 HIS A N 1
ATOM 2145 C CA . HIS A 1 280 ? 28.557 -18.896 -2.338 1.00 33.41 280 HIS A CA 1
ATOM 2146 C C . HIS A 1 280 ? 29.737 -18.957 -1.344 1.00 33.41 280 HIS A C 1
ATOM 2148 O O . HIS A 1 280 ? 30.320 -17.920 -1.023 1.00 33.41 280 HIS A O 1
ATOM 2154 N N . PRO A 1 281 ? 30.184 -20.153 -0.912 1.00 33.41 281 PRO A N 1
ATOM 2155 C CA . PRO A 1 281 ? 31.239 -20.308 0.101 1.00 33.41 281 PRO A CA 1
ATOM 2156 C C . PRO A 1 281 ? 32.652 -19.853 -0.330 1.00 33.41 281 PRO A C 1
ATOM 2158 O O . PRO A 1 281 ? 33.603 -20.045 0.418 1.00 33.41 281 PRO A O 1
ATOM 2161 N N . ASN A 1 282 ? 32.811 -19.234 -1.509 1.00 32.41 282 ASN A N 1
ATOM 2162 C CA . ASN A 1 282 ? 34.106 -18.824 -2.072 1.00 32.41 282 ASN A CA 1
ATOM 2163 C C . ASN A 1 282 ? 34.238 -17.314 -2.356 1.00 32.41 282 ASN A C 1
ATOM 2165 O O . ASN A 1 282 ? 35.190 -16.908 -3.023 1.00 32.41 282 ASN A O 1
ATOM 2169 N N . VAL A 1 283 ? 33.326 -16.460 -1.875 1.00 34.47 283 VAL A N 1
ATOM 2170 C CA . VAL A 1 283 ? 33.467 -14.999 -2.030 1.00 34.47 283 VAL A CA 1
ATOM 2171 C C . VAL A 1 283 ? 34.039 -14.393 -0.749 1.00 34.47 283 VAL A C 1
ATOM 2173 O O . VAL A 1 283 ? 33.412 -14.416 0.305 1.00 34.47 283 VAL A O 1
ATOM 2176 N N . ASN A 1 284 ? 35.254 -13.854 -0.850 1.00 34.34 284 ASN A N 1
ATOM 2177 C CA . ASN A 1 284 ? 35.988 -13.255 0.262 1.00 34.34 284 ASN A CA 1
ATOM 2178 C C . ASN A 1 284 ? 35.406 -11.852 0.585 1.00 34.34 284 ASN A C 1
ATOM 2180 O O . ASN A 1 284 ? 35.435 -10.980 -0.291 1.00 34.34 284 ASN A O 1
ATOM 2184 N N . PRO A 1 285 ? 34.884 -11.594 1.802 1.00 31.52 285 PRO A N 1
ATOM 2185 C CA . PRO A 1 285 ? 34.135 -10.371 2.134 1.00 31.52 285 PRO A CA 1
ATOM 2186 C C . PRO A 1 285 ? 34.974 -9.081 2.135 1.00 31.52 285 PRO A C 1
ATOM 2188 O O . PRO A 1 285 ? 34.425 -7.983 2.181 1.00 31.52 285 PRO A O 1
ATOM 2191 N N . SER A 1 286 ? 36.300 -9.183 2.036 1.00 29.31 286 SER A N 1
ATOM 2192 C CA . SER A 1 286 ? 37.218 -8.037 2.039 1.00 29.31 286 SER A CA 1
ATOM 2193 C C . SER A 1 286 ? 37.312 -7.286 0.700 1.00 29.31 286 SER A C 1
ATOM 2195 O O . SER A 1 286 ? 37.909 -6.215 0.663 1.00 29.31 286 SER A O 1
ATOM 2197 N N . ASN A 1 287 ? 36.701 -7.791 -0.381 1.00 33.34 287 ASN A N 1
ATOM 2198 C CA . ASN A 1 287 ? 36.654 -7.102 -1.683 1.00 33.34 287 ASN A CA 1
ATOM 2199 C C . ASN A 1 287 ? 35.403 -6.216 -1.883 1.00 33.34 287 ASN A C 1
ATOM 2201 O O . ASN A 1 287 ? 35.215 -5.669 -2.966 1.00 33.34 287 ASN A O 1
ATOM 2205 N N . ILE A 1 288 ? 34.559 -6.030 -0.859 1.00 36.31 288 ILE A N 1
ATOM 2206 C CA . ILE A 1 288 ? 33.343 -5.190 -0.917 1.00 36.31 288 ILE A CA 1
ATOM 2207 C C . ILE A 1 288 ? 33.602 -3.809 -0.281 1.00 36.31 288 ILE A C 1
ATOM 2209 O O . ILE A 1 288 ? 32.838 -3.322 0.548 1.00 36.31 288 ILE A O 1
ATOM 2213 N N . LEU A 1 289 ? 34.704 -3.154 -0.652 1.00 31.12 289 LEU A N 1
ATOM 2214 C CA . LEU A 1 289 ? 34.919 -1.725 -0.387 1.00 31.12 289 LEU A CA 1
ATOM 2215 C C . LEU A 1 289 ? 34.734 -0.950 -1.692 1.00 31.12 289 LEU A C 1
ATOM 2217 O O . LEU A 1 289 ? 35.676 -0.572 -2.379 1.00 31.12 289 LEU A O 1
ATOM 2221 N N . GLY A 1 290 ? 33.456 -0.779 -2.013 1.00 27.67 290 GLY A N 1
ATOM 2222 C CA . GLY A 1 290 ? 32.910 -0.068 -3.163 1.00 27.67 290 GLY A CA 1
ATOM 2223 C C . GLY A 1 290 ? 31.396 -0.242 -3.128 1.00 27.67 290 GLY A C 1
ATOM 2224 O O . GLY A 1 290 ? 30.839 -1.015 -3.900 1.00 27.67 290 GLY A O 1
ATOM 2225 N N . VAL A 1 291 ? 30.736 0.357 -2.133 1.00 33.72 291 VAL A N 1
ATOM 2226 C CA . VAL A 1 291 ? 29.297 0.181 -1.887 1.00 33.72 291 VAL A CA 1
ATOM 2227 C C . VAL A 1 291 ? 28.504 0.832 -3.025 1.00 33.72 291 VAL A C 1
ATOM 2229 O O . VAL A 1 291 ? 28.129 1.997 -2.939 1.00 33.72 291 VAL A O 1
ATOM 2232 N N . ASN A 1 292 ? 28.228 0.083 -4.094 1.00 37.31 292 ASN A N 1
ATOM 2233 C CA . ASN A 1 292 ? 27.143 0.418 -5.011 1.00 37.31 292 ASN A CA 1
ATOM 2234 C C . ASN A 1 292 ? 25.835 0.242 -4.229 1.00 37.31 292 ASN A C 1
ATOM 2236 O O . ASN A 1 292 ? 25.443 -0.875 -3.880 1.00 37.31 292 ASN A O 1
ATOM 2240 N N . LYS A 1 293 ? 25.184 1.353 -3.872 1.00 51.22 293 LYS A N 1
ATOM 2241 C CA . LYS A 1 293 ? 23.902 1.335 -3.163 1.00 51.22 293 LYS A CA 1
ATOM 2242 C C . LYS A 1 293 ? 22.851 0.763 -4.119 1.00 51.22 293 LYS A C 1
ATOM 2244 O O . LYS A 1 293 ? 22.483 1.414 -5.088 1.00 51.22 293 LYS A O 1
ATOM 2249 N N . ALA A 1 294 ? 22.403 -0.467 -3.867 1.00 67.69 294 ALA A N 1
ATOM 2250 C CA . ALA A 1 294 ? 21.331 -1.098 -4.637 1.00 67.69 294 ALA A CA 1
ATOM 2251 C C . ALA A 1 294 ? 20.092 -0.178 -4.709 1.00 67.69 294 ALA A C 1
ATOM 2253 O O . ALA A 1 294 ? 19.743 0.449 -3.704 1.00 67.69 294 ALA A O 1
ATOM 2254 N N . LEU A 1 295 ? 19.446 -0.104 -5.881 1.00 83.44 295 LEU A N 1
ATOM 2255 C CA . LEU A 1 295 ? 18.202 0.650 -6.076 1.00 83.44 295 LEU A CA 1
ATOM 2256 C C . LEU A 1 295 ? 17.135 0.159 -5.072 1.00 83.44 295 LEU A C 1
ATOM 2258 O O . LEU A 1 295 ? 16.932 -1.048 -4.970 1.00 83.44 295 LEU A O 1
ATOM 2262 N N . PRO A 1 296 ? 16.450 1.033 -4.315 1.00 83.25 296 PRO A N 1
ATOM 2263 C CA . PRO A 1 296 ? 15.343 0.592 -3.470 1.00 83.25 296 PRO A CA 1
ATOM 2264 C C . PRO A 1 296 ? 14.246 -0.109 -4.289 1.00 83.25 296 PRO A C 1
ATOM 2266 O O . PRO A 1 296 ? 14.031 0.200 -5.458 1.00 83.25 296 PRO A O 1
ATOM 2269 N N . GLU A 1 297 ? 13.547 -1.071 -3.691 1.00 82.69 297 GLU A N 1
ATOM 2270 C CA . GLU A 1 297 ? 12.340 -1.622 -4.313 1.00 82.69 297 GLU A CA 1
ATOM 2271 C C . GLU A 1 297 ? 11.207 -0.588 -4.246 1.00 82.69 297 GLU A C 1
ATOM 2273 O O . GLU A 1 297 ? 11.127 0.200 -3.301 1.00 82.69 297 GLU A O 1
ATOM 2278 N N . GLY A 1 298 ? 10.313 -0.594 -5.232 1.00 88.88 298 GLY A N 1
ATOM 2279 C CA . GLY A 1 298 ? 9.201 0.350 -5.273 1.00 88.88 298 GLY A CA 1
ATOM 2280 C C . GLY A 1 298 ? 8.623 0.533 -6.665 1.00 88.88 298 GLY A C 1
ATOM 2281 O O . GLY A 1 298 ? 8.928 -0.212 -7.591 1.00 88.88 298 GLY A O 1
ATOM 2282 N N . ILE A 1 299 ? 7.766 1.535 -6.817 1.00 93.62 299 ILE A N 1
ATOM 2283 C CA . ILE A 1 299 ? 7.137 1.890 -8.088 1.00 93.62 299 ILE A CA 1
ATOM 2284 C C . ILE A 1 299 ? 7.904 3.057 -8.687 1.00 93.62 299 ILE A C 1
ATOM 2286 O O . ILE A 1 299 ? 8.096 4.075 -8.027 1.00 93.62 299 ILE A O 1
ATOM 2290 N N . TYR A 1 300 ? 8.318 2.930 -9.940 1.00 94.69 300 TYR A N 1
ATOM 2291 C CA . TYR A 1 300 ? 9.162 3.908 -10.609 1.00 94.69 300 TYR A CA 1
ATOM 2292 C C . TYR A 1 300 ? 8.582 4.341 -11.948 1.00 94.69 300 TYR A C 1
ATOM 2294 O O . TYR A 1 300 ? 8.063 3.530 -12.712 1.00 94.69 300 TYR A O 1
ATOM 2302 N N . SER A 1 301 ? 8.752 5.625 -12.256 1.00 95.88 301 SER A N 1
ATOM 2303 C CA . SER A 1 301 ? 8.835 6.080 -13.643 1.00 95.88 301 SER A CA 1
ATOM 2304 C C . SER A 1 301 ? 10.304 6.054 -14.070 1.00 95.88 301 SER A C 1
ATOM 2306 O O . SER A 1 301 ? 11.174 6.503 -13.314 1.00 95.88 301 SER A O 1
ATOM 2308 N N . VAL A 1 302 ? 10.582 5.510 -15.256 1.00 98.19 302 VAL A N 1
ATOM 2309 C CA . VAL A 1 302 ? 11.943 5.309 -15.774 1.00 98.19 302 VAL A CA 1
ATOM 2310 C C . VAL A 1 302 ? 12.137 6.209 -16.995 1.00 98.19 302 VAL A C 1
ATOM 2312 O O . VAL A 1 302 ? 11.576 5.955 -18.058 1.00 98.19 302 VAL A O 1
ATOM 2315 N N . THR A 1 303 ? 12.890 7.297 -16.835 1.00 97.88 303 THR A N 1
ATOM 2316 C CA . THR A 1 303 ? 13.148 8.307 -17.880 1.00 97.88 303 THR A CA 1
ATOM 2317 C C . THR A 1 303 ? 14.533 8.090 -18.475 1.00 97.88 303 THR A C 1
ATOM 2319 O O . THR A 1 303 ? 15.466 7.812 -17.728 1.00 97.88 303 THR A O 1
ATOM 2322 N N . ASN A 1 304 ? 14.721 8.251 -19.784 1.00 97.62 304 ASN A N 1
ATOM 2323 C CA . ASN A 1 304 ? 16.081 8.300 -20.332 1.00 97.62 304 ASN A CA 1
ATOM 2324 C C . ASN A 1 304 ? 16.843 9.529 -19.776 1.00 97.62 304 ASN A C 1
ATOM 2326 O O . ASN A 1 304 ? 16.247 10.578 -19.531 1.00 97.62 304 ASN A O 1
ATOM 2330 N N . SER A 1 305 ? 18.154 9.417 -19.546 1.00 92.25 305 SER A N 1
ATOM 2331 C CA . SER A 1 305 ? 18.965 10.479 -18.922 1.00 92.25 305 SER A CA 1
ATOM 2332 C C . SER A 1 305 ? 19.031 11.763 -19.755 1.00 92.25 305 SER A C 1
ATOM 2334 O O . SER A 1 305 ? 19.121 12.861 -19.203 1.00 92.25 305 SER A O 1
ATOM 2336 N N . ARG A 1 306 ? 18.990 11.630 -21.086 1.00 89.94 306 ARG A N 1
ATOM 2337 C CA . ARG A 1 306 ? 19.196 12.723 -22.041 1.00 89.94 306 ARG A CA 1
ATOM 2338 C C . ARG A 1 306 ? 17.903 13.191 -22.696 1.00 89.94 306 ARG A C 1
ATOM 2340 O O . ARG A 1 306 ? 17.810 14.342 -23.125 1.00 89.94 306 ARG A O 1
ATOM 2347 N N . ARG A 1 307 ? 16.923 12.303 -22.838 1.00 91.50 307 ARG A N 1
ATOM 2348 C CA . ARG A 1 307 ? 15.661 12.566 -23.534 1.00 91.50 307 ARG A CA 1
ATOM 2349 C C . ARG A 1 307 ? 14.509 12.626 -22.539 1.00 91.50 307 ARG A C 1
ATOM 2351 O O . ARG A 1 307 ? 14.382 11.765 -21.682 1.00 91.50 307 ARG A O 1
ATOM 2358 N N . SER A 1 308 ? 13.600 13.580 -22.724 1.00 89.25 308 SER A N 1
ATOM 2359 C CA . SER A 1 308 ? 12.378 13.727 -21.913 1.00 89.25 308 SER A CA 1
ATOM 2360 C C . SER A 1 308 ? 11.294 12.678 -22.227 1.00 89.25 308 SER A C 1
ATOM 2362 O O . SER A 1 308 ? 10.103 12.982 -22.173 1.00 89.25 308 SER A O 1
ATOM 2364 N N . VAL A 1 309 ? 11.699 11.457 -22.587 1.00 97.25 309 VAL A N 1
ATOM 2365 C CA . VAL A 1 309 ? 10.819 10.308 -22.834 1.00 97.25 309 VAL A CA 1
ATOM 2366 C C . VAL A 1 309 ? 11.003 9.265 -21.740 1.00 97.25 309 VAL A C 1
ATOM 2368 O O . VAL A 1 309 ? 12.085 9.114 -21.166 1.00 97.25 309 VAL A O 1
ATOM 2371 N N . VAL A 1 310 ? 9.925 8.555 -21.441 1.00 98.19 310 VAL A N 1
ATOM 2372 C CA . VAL A 1 310 ? 9.856 7.528 -20.405 1.00 98.19 310 VAL A CA 1
ATOM 2373 C C . VAL A 1 310 ? 9.590 6.162 -21.014 1.00 98.19 310 VAL A C 1
ATOM 2375 O O . VAL A 1 310 ? 9.038 6.054 -22.109 1.00 98.19 310 VAL A O 1
ATOM 2378 N N . MET A 1 311 ? 9.987 5.125 -20.285 1.00 98.56 311 MET A N 1
ATOM 2379 C CA . MET A 1 311 ? 9.699 3.737 -20.612 1.00 98.56 311 MET A CA 1
ATOM 2380 C C . MET A 1 311 ? 8.218 3.432 -20.377 1.00 98.56 311 MET A C 1
ATOM 2382 O O . MET A 1 311 ? 7.743 3.413 -19.240 1.00 98.56 311 MET A O 1
ATOM 2386 N N . GLU A 1 312 ? 7.504 3.158 -21.459 1.00 98.56 312 GLU A N 1
ATOM 2387 C CA . GLU A 1 312 ? 6.086 2.828 -21.479 1.00 98.56 312 GLU A CA 1
ATOM 2388 C C . GLU A 1 312 ? 5.894 1.379 -21.942 1.00 98.56 312 GLU A C 1
ATOM 2390 O O . GLU A 1 312 ? 6.532 0.930 -22.893 1.00 98.56 312 GLU A O 1
ATOM 2395 N N . LEU A 1 313 ? 4.970 0.654 -21.312 1.00 98.69 313 LEU A N 1
ATOM 2396 C CA . LEU A 1 313 ? 4.357 -0.510 -21.944 1.00 98.69 313 LEU A CA 1
ATOM 2397 C C . LEU A 1 313 ? 3.251 -0.014 -22.877 1.00 98.69 313 LEU A C 1
ATOM 2399 O O . LEU A 1 313 ? 2.293 0.586 -22.392 1.00 98.69 313 LEU A O 1
ATOM 2403 N N . ALA A 1 314 ? 3.377 -0.240 -24.184 1.00 98.50 314 ALA A N 1
ATOM 2404 C CA . ALA A 1 314 ? 2.566 0.414 -25.208 1.00 98.50 314 ALA A CA 1
ATOM 2405 C C . ALA A 1 314 ? 1.065 0.414 -24.871 1.00 98.50 314 ALA A C 1
ATOM 2407 O O . ALA A 1 314 ? 0.419 -0.636 -24.809 1.00 98.50 314 ALA A O 1
ATOM 2408 N N . HIS A 1 315 ? 0.526 1.612 -24.610 1.00 96.69 315 HIS A N 1
ATOM 2409 C CA . HIS A 1 315 ? -0.876 1.849 -24.244 1.00 96.69 315 HIS A CA 1
ATOM 2410 C C . HIS A 1 315 ? -1.397 1.014 -23.055 1.00 96.69 315 HIS A C 1
ATOM 2412 O O . HIS A 1 315 ? -2.604 0.815 -22.911 1.00 96.69 315 HIS A O 1
ATOM 2418 N N . GLY A 1 316 ? -0.500 0.507 -22.205 1.00 96.75 316 GLY A N 1
ATOM 2419 C CA . GLY A 1 316 ? -0.835 -0.338 -21.063 1.00 96.75 316 GLY A CA 1
ATOM 2420 C C . GLY A 1 316 ? -1.429 -1.693 -21.453 1.00 96.75 316 GLY A C 1
ATOM 2421 O O . GLY A 1 316 ? -2.214 -2.262 -20.690 1.00 96.75 316 GLY A O 1
ATOM 2422 N N . GLY A 1 317 ? -1.109 -2.196 -22.650 1.00 97.62 317 GLY A N 1
ATOM 2423 C CA . GLY A 1 317 ? -1.592 -3.487 -23.131 1.00 97.62 317 GLY A CA 1
ATOM 2424 C C . GLY A 1 317 ? -1.184 -4.631 -22.201 1.00 97.62 317 GLY A C 1
ATOM 2425 O O . GLY A 1 317 ? -0.041 -4.721 -21.773 1.00 97.62 317 GLY A O 1
ATOM 2426 N N . SER A 1 318 ? -2.125 -5.519 -21.876 1.00 95.81 318 SER A N 1
ATOM 2427 C CA . SER A 1 318 ? -1.869 -6.691 -21.022 1.00 95.81 318 SER A CA 1
ATOM 2428 C C . SER A 1 318 ? -1.635 -7.979 -21.810 1.00 95.81 318 SER A C 1
ATOM 2430 O O . SER A 1 318 ? -1.624 -9.058 -21.228 1.00 95.81 318 SER A O 1
ATOM 2432 N N . ALA A 1 319 ? -1.559 -7.894 -23.139 1.00 97.00 319 ALA A N 1
ATOM 2433 C CA . ALA A 1 319 ? -1.282 -9.048 -23.980 1.00 97.00 319 ALA A CA 1
ATOM 2434 C C . ALA A 1 319 ? 0.224 -9.331 -23.986 1.00 97.00 319 ALA A C 1
ATOM 2436 O O . ALA A 1 319 ? 1.034 -8.402 -24.058 1.00 97.00 319 ALA A O 1
ATOM 2437 N N . ASN A 1 320 ? 0.591 -10.609 -23.963 1.00 95.06 320 ASN A N 1
ATOM 2438 C CA . ASN A 1 320 ? 1.968 -11.036 -24.183 1.00 95.06 320 ASN A CA 1
ATOM 2439 C C . ASN A 1 320 ? 2.493 -10.476 -25.514 1.00 95.06 320 ASN A C 1
ATOM 2441 O O . ASN A 1 320 ? 1.803 -10.538 -26.532 1.00 95.06 320 ASN A O 1
ATOM 2445 N N . GLY A 1 321 ? 3.706 -9.924 -25.496 1.00 95.81 321 GLY A N 1
ATOM 2446 C CA . GLY A 1 321 ? 4.314 -9.281 -26.662 1.00 95.81 321 GLY A CA 1
ATOM 2447 C C . GLY A 1 321 ? 3.935 -7.808 -26.843 1.00 95.81 321 GLY A C 1
ATOM 2448 O O . GLY A 1 321 ? 4.345 -7.207 -27.832 1.00 95.81 321 GLY A O 1
ATOM 2449 N N . THR A 1 322 ? 3.188 -7.197 -25.911 1.00 98.50 322 THR A N 1
ATOM 2450 C CA . THR A 1 322 ? 2.933 -5.745 -25.948 1.00 98.50 322 THR A CA 1
ATOM 2451 C C . THR A 1 322 ? 4.273 -4.996 -25.897 1.00 98.50 322 THR A C 1
ATOM 2453 O O . THR A 1 322 ? 5.008 -5.190 -24.929 1.00 98.50 322 THR A O 1
ATOM 2456 N N . PRO A 1 323 ? 4.618 -4.144 -26.879 1.00 98.62 323 PRO A N 1
ATOM 2457 C CA . PRO A 1 323 ? 5.940 -3.524 -26.937 1.00 98.62 323 PRO A CA 1
ATOM 2458 C C . PRO A 1 323 ? 6.261 -2.663 -25.714 1.00 98.62 323 PRO A C 1
ATOM 2460 O O . PRO A 1 323 ? 5.402 -1.938 -25.209 1.00 98.62 323 PRO A O 1
ATOM 2463 N N . VAL A 1 324 ? 7.519 -2.692 -25.277 1.00 98.69 324 VAL A N 1
ATOM 2464 C CA . VAL A 1 324 ? 8.081 -1.650 -24.412 1.00 98.69 324 VAL A CA 1
ATOM 2465 C C . VAL A 1 324 ? 8.705 -0.589 -25.310 1.00 98.69 324 VAL A C 1
ATOM 2467 O O . VAL A 1 324 ? 9.550 -0.881 -26.155 1.00 98.69 324 VAL A O 1
ATOM 2470 N N . GLN A 1 325 ? 8.265 0.651 -25.150 1.00 98.56 325 GLN A N 1
ATOM 2471 C CA . GLN A 1 325 ? 8.594 1.756 -26.042 1.00 98.56 325 GLN A CA 1
ATOM 2472 C C . GLN A 1 325 ? 8.901 3.024 -25.254 1.00 98.56 325 GLN A C 1
ATOM 2474 O O . GLN A 1 325 ? 8.549 3.155 -24.083 1.00 98.56 325 GLN A O 1
ATOM 2479 N N . ALA A 1 326 ? 9.542 3.982 -25.908 1.00 98.12 326 ALA A N 1
ATOM 2480 C CA . ALA A 1 326 ? 9.688 5.314 -25.365 1.00 98.12 326 ALA A CA 1
ATOM 2481 C C . ALA A 1 326 ? 8.475 6.167 -25.737 1.00 98.12 326 ALA A C 1
ATOM 2483 O O . ALA A 1 326 ? 8.024 6.185 -26.887 1.00 98.12 326 ALA A O 1
ATOM 2484 N N . TRP A 1 327 ? 7.970 6.910 -24.762 1.00 98.31 327 TRP A N 1
ATOM 2485 C CA . TRP A 1 327 ? 6.841 7.811 -24.947 1.00 98.31 327 TRP A CA 1
ATOM 2486 C C . TRP A 1 327 ? 7.064 9.110 -24.184 1.00 98.31 327 TRP A C 1
ATOM 2488 O O . TRP A 1 327 ? 7.796 9.146 -23.193 1.00 98.31 327 TRP A O 1
ATOM 2498 N N . ALA A 1 328 ? 6.438 10.194 -24.629 1.00 97.31 328 ALA A N 1
ATOM 2499 C CA . ALA A 1 328 ? 6.383 11.424 -23.854 1.00 97.31 328 ALA A CA 1
ATOM 2500 C C . ALA A 1 328 ? 5.787 11.148 -22.463 1.00 97.31 328 ALA A C 1
ATOM 2502 O O . ALA A 1 328 ? 4.828 10.390 -22.322 1.00 97.31 328 ALA A O 1
ATOM 2503 N N . ASN A 1 329 ? 6.347 11.757 -21.421 1.00 95.50 329 ASN A N 1
ATOM 2504 C CA . ASN A 1 329 ? 5.814 11.594 -20.071 1.00 95.50 329 ASN A CA 1
ATOM 2505 C C . ASN A 1 329 ? 4.369 12.124 -20.008 1.00 95.50 329 ASN A C 1
ATOM 2507 O O . ASN A 1 329 ? 4.143 13.303 -20.281 1.00 95.50 329 ASN A O 1
ATOM 2511 N N . ALA A 1 330 ? 3.412 11.262 -19.654 1.00 92.81 330 ALA A N 1
ATOM 2512 C CA . ALA A 1 330 ? 1.995 11.620 -19.568 1.00 92.81 330 ALA A CA 1
ATOM 2513 C C . ALA A 1 330 ? 1.703 12.577 -18.394 1.00 92.81 330 ALA A C 1
ATOM 2515 O O . ALA A 1 330 ? 0.712 13.303 -18.397 1.00 92.81 330 ALA A O 1
ATOM 2516 N N . GLY A 1 331 ? 2.596 12.621 -17.403 1.00 88.75 331 GLY A N 1
ATOM 2517 C CA . GLY A 1 331 ? 2.410 13.374 -16.172 1.00 88.75 331 GLY A CA 1
ATOM 2518 C C . GLY A 1 331 ? 1.547 12.614 -15.160 1.00 88.75 331 GLY A C 1
ATOM 2519 O O . GLY A 1 331 ? 0.746 11.758 -15.521 1.00 88.75 331 GLY A O 1
ATOM 2520 N N . PRO A 1 332 ? 1.686 12.914 -13.860 1.00 82.69 332 PRO A N 1
ATOM 2521 C CA . PRO A 1 332 ? 1.175 12.050 -12.797 1.00 82.69 332 PRO A CA 1
ATOM 2522 C C . PRO A 1 332 ? -0.360 12.073 -12.642 1.00 82.69 332 PRO A C 1
ATOM 2524 O O . PRO A 1 332 ? -0.913 11.221 -11.951 1.00 82.69 332 PRO A O 1
ATOM 2527 N N . ALA A 1 333 ? -1.041 13.021 -13.294 1.00 82.50 333 ALA A N 1
ATOM 2528 C CA . ALA A 1 333 ? -2.496 13.181 -13.283 1.00 82.50 333 ALA A CA 1
ATOM 2529 C C . ALA A 1 333 ? -3.224 12.413 -14.402 1.00 82.50 333 ALA A C 1
ATOM 2531 O O . ALA A 1 333 ? -4.439 12.225 -14.322 1.00 82.50 333 ALA A O 1
ATOM 2532 N N . ASP A 1 334 ? -2.505 12.029 -15.461 1.00 88.75 334 ASP A N 1
ATOM 2533 C CA . ASP A 1 334 ? -3.077 11.354 -16.625 1.00 88.75 334 ASP A CA 1
ATOM 2534 C C . ASP A 1 334 ? -3.196 9.848 -16.354 1.00 88.75 334 ASP A C 1
ATOM 2536 O O . ASP A 1 334 ? -2.277 9.214 -15.838 1.00 88.75 334 ASP A O 1
ATOM 2540 N N . MET A 1 335 ? -4.319 9.250 -16.748 1.00 87.00 335 MET A N 1
ATOM 2541 C CA . MET A 1 335 ? -4.536 7.803 -16.691 1.00 87.00 335 MET A CA 1
ATOM 2542 C C . MET A 1 335 ? -3.454 7.015 -17.440 1.00 87.00 335 MET A C 1
ATOM 2544 O O . MET A 1 335 ? -3.067 5.929 -17.002 1.00 87.00 335 MET A O 1
ATOM 2548 N N . ALA A 1 336 ? -2.942 7.561 -18.549 1.00 92.56 336 ALA A N 1
ATOM 2549 C CA . ALA A 1 336 ? -1.874 6.953 -19.337 1.00 92.56 336 ALA A CA 1
ATOM 2550 C C . ALA A 1 336 ? -0.551 6.838 -18.560 1.00 92.56 336 ALA A C 1
ATOM 2552 O O . ALA A 1 336 ? 0.300 6.025 -18.918 1.00 92.56 336 ALA A O 1
ATOM 2553 N N . ASN A 1 337 ? -0.388 7.570 -17.452 1.00 93.88 337 ASN A N 1
ATOM 2554 C CA . ASN A 1 337 ? 0.766 7.433 -16.566 1.00 93.88 337 ASN A CA 1
ATOM 2555 C C . ASN A 1 337 ? 0.907 6.011 -16.010 1.00 93.88 337 ASN A C 1
ATOM 2557 O O . ASN A 1 337 ? 2.023 5.537 -15.840 1.00 93.88 337 ASN A O 1
ATOM 2561 N N . LEU A 1 338 ? -0.195 5.281 -15.788 1.00 95.50 338 LEU A N 1
ATOM 2562 C CA . LEU A 1 338 ? -0.132 3.890 -15.317 1.00 95.50 338 LEU A CA 1
ATOM 2563 C C . LEU A 1 338 ? 0.607 2.963 -16.301 1.00 95.50 338 LEU A C 1
ATOM 2565 O O . LEU A 1 338 ? 1.177 1.956 -15.883 1.00 95.50 338 LEU A O 1
ATOM 2569 N N . ASN A 1 339 ? 0.640 3.314 -17.591 1.00 97.94 339 ASN A N 1
ATOM 2570 C CA . ASN A 1 339 ? 1.398 2.600 -18.623 1.00 97.94 339 ASN A CA 1
ATOM 2571 C C . ASN A 1 339 ? 2.913 2.832 -18.486 1.00 97.94 339 ASN A C 1
ATOM 2573 O O . ASN A 1 339 ? 3.707 2.059 -19.017 1.00 97.94 339 ASN A O 1
ATOM 2577 N N . GLN A 1 340 ? 3.306 3.899 -17.788 1.00 98.19 340 GLN A N 1
ATOM 2578 C CA . GLN A 1 340 ? 4.673 4.407 -17.637 1.00 98.19 340 GLN A CA 1
ATOM 2579 C C . GLN A 1 340 ? 5.235 4.163 -16.225 1.00 98.19 340 GLN A C 1
ATOM 2581 O O . GLN A 1 340 ? 6.311 4.663 -15.882 1.00 98.19 340 GLN A O 1
ATOM 2586 N N . LEU A 1 341 ? 4.502 3.410 -15.397 1.00 97.50 341 LEU A N 1
ATOM 2587 C CA . LEU A 1 341 ? 4.894 3.036 -14.044 1.00 97.50 341 LEU A CA 1
ATOM 2588 C C . LEU A 1 341 ? 5.225 1.547 -13.959 1.00 97.50 341 LEU A C 1
ATOM 2590 O O . LEU A 1 341 ? 4.459 0.684 -14.399 1.00 97.50 341 LEU A O 1
ATOM 2594 N N . TRP A 1 342 ? 6.356 1.265 -13.322 1.00 98.06 342 TRP A N 1
ATOM 2595 C CA . TRP A 1 342 ? 6.910 -0.070 -13.162 1.00 98.06 342 TRP A CA 1
ATOM 2596 C C . TRP A 1 342 ? 7.118 -0.373 -11.681 1.00 98.06 342 TRP A C 1
ATOM 2598 O O . TRP A 1 342 ? 7.841 0.347 -10.998 1.00 98.06 342 TRP A O 1
ATOM 2608 N N . LEU A 1 343 ? 6.500 -1.443 -11.186 1.00 94.75 343 LEU A N 1
ATOM 2609 C CA . LEU A 1 343 ? 6.836 -2.049 -9.904 1.00 94.75 343 LEU A CA 1
ATOM 2610 C C . LEU A 1 343 ? 8.161 -2.801 -10.062 1.00 94.75 343 LEU A C 1
ATOM 2612 O O . LEU A 1 343 ? 8.236 -3.782 -10.803 1.00 94.75 343 LEU A O 1
ATOM 2616 N N . VAL A 1 344 ? 9.194 -2.321 -9.375 1.00 94.12 344 VAL A N 1
ATOM 2617 C CA . VAL A 1 344 ? 10.561 -2.838 -9.410 1.00 94.12 344 VAL A CA 1
ATOM 2618 C C . VAL A 1 344 ? 10.849 -3.561 -8.101 1.00 94.12 344 VAL A C 1
ATOM 2620 O O . VAL A 1 344 ? 10.868 -2.947 -7.033 1.00 94.12 344 VAL A O 1
ATOM 2623 N N . GLN A 1 345 ? 11.040 -4.877 -8.180 1.00 83.81 345 GLN A N 1
ATOM 2624 C CA . GLN A 1 345 ? 11.193 -5.750 -7.011 1.00 83.81 345 GLN A CA 1
ATOM 2625 C C . GLN A 1 345 ? 12.293 -6.779 -7.219 1.00 83.81 345 GLN A C 1
ATOM 2627 O O . GLN A 1 345 ? 12.452 -7.307 -8.322 1.00 83.81 345 GLN A O 1
ATOM 2632 N N . LEU A 1 346 ? 13.006 -7.104 -6.144 1.00 77.06 346 LEU A N 1
ATOM 2633 C CA . LEU A 1 346 ? 13.955 -8.204 -6.127 1.00 77.06 346 LEU A CA 1
ATOM 2634 C C . LEU A 1 346 ? 13.204 -9.537 -6.198 1.00 77.06 346 LEU A C 1
ATOM 2636 O O . LEU A 1 346 ? 12.249 -9.802 -5.467 1.00 77.06 346 LEU A O 1
ATOM 2640 N N . THR A 1 347 ? 13.673 -10.391 -7.092 1.00 77.25 347 THR A N 1
ATOM 2641 C CA . THR A 1 347 ? 13.277 -11.792 -7.201 1.00 77.25 347 THR A CA 1
ATOM 2642 C C . THR A 1 347 ? 14.059 -12.635 -6.191 1.00 77.25 347 THR A C 1
ATOM 2644 O O . THR A 1 347 ? 15.076 -12.202 -5.641 1.00 77.25 347 THR A O 1
ATOM 2647 N N . SER A 1 348 ? 13.637 -13.883 -5.979 1.00 72.81 348 SER A N 1
ATOM 2648 C CA . SER A 1 348 ? 14.358 -14.837 -5.122 1.00 72.81 348 SER A CA 1
ATOM 2649 C C . SER A 1 348 ? 15.783 -15.139 -5.602 1.00 72.81 348 SER A C 1
ATOM 2651 O O . SER A 1 348 ? 16.597 -15.632 -4.827 1.00 72.81 348 SER A O 1
ATOM 2653 N N . SER A 1 349 ? 16.098 -14.832 -6.864 1.00 72.06 349 SER A N 1
ATOM 2654 C CA . SER A 1 349 ? 17.424 -15.003 -7.455 1.00 72.06 349 SER A CA 1
ATOM 2655 C C . SER A 1 349 ? 18.363 -13.807 -7.236 1.00 72.06 349 SER A C 1
ATOM 2657 O O . SER A 1 349 ? 19.518 -13.863 -7.656 1.00 72.06 349 SER A O 1
ATOM 2659 N N . GLY A 1 350 ? 17.893 -12.737 -6.580 1.00 74.62 350 GLY A N 1
ATOM 2660 C CA . GLY A 1 350 ? 18.681 -11.538 -6.276 1.00 74.62 350 GLY A CA 1
ATOM 2661 C C . GLY A 1 350 ? 18.725 -10.485 -7.391 1.00 74.62 350 GLY A C 1
ATOM 2662 O O . GLY A 1 350 ? 19.415 -9.482 -7.236 1.00 74.62 350 GLY A O 1
ATOM 2663 N N . TYR A 1 351 ? 17.986 -10.683 -8.487 1.00 86.06 351 TYR A N 1
ATOM 2664 C CA . TYR A 1 351 ? 17.847 -9.724 -9.593 1.00 86.06 351 TYR A CA 1
ATOM 2665 C C . TYR A 1 351 ? 16.508 -8.991 -9.525 1.00 86.06 351 TYR A C 1
ATOM 2667 O O . TYR A 1 351 ? 15.547 -9.514 -8.961 1.00 86.06 351 TYR A O 1
ATOM 2675 N N . TYR A 1 352 ? 16.411 -7.814 -10.137 1.00 88.31 352 TYR A N 1
ATOM 2676 C CA . TYR A 1 352 ? 15.154 -7.079 -10.231 1.00 88.31 352 TYR A CA 1
ATOM 2677 C C . TYR A 1 352 ? 14.234 -7.655 -11.302 1.00 88.31 352 TYR A C 1
ATOM 2679 O O . TYR A 1 352 ? 14.676 -8.095 -12.358 1.00 88.31 352 TYR A O 1
ATOM 2687 N N . SER A 1 353 ? 12.938 -7.566 -11.053 1.00 93.19 353 SER A N 1
ATOM 2688 C CA . SER A 1 353 ? 11.876 -7.689 -12.045 1.00 93.19 353 SER A CA 1
ATOM 2689 C C . SER A 1 353 ? 11.169 -6.343 -12.178 1.00 93.19 353 SER A C 1
ATOM 2691 O O . SER A 1 353 ? 11.134 -5.566 -11.223 1.00 93.19 353 SER A O 1
ATOM 2693 N N . PHE A 1 354 ? 10.629 -6.060 -13.361 1.00 97.44 354 PHE A N 1
ATOM 2694 C CA . PHE A 1 354 ? 9.908 -4.824 -13.662 1.00 97.44 354 PHE A CA 1
ATOM 2695 C C . PHE A 1 354 ? 8.509 -5.206 -14.127 1.00 97.44 354 PHE A C 1
ATOM 2697 O O . PHE A 1 354 ? 8.366 -5.749 -15.219 1.00 97.44 354 PHE A O 1
ATOM 2704 N N . ARG A 1 355 ? 7.479 -4.937 -13.326 1.00 96.38 355 ARG A N 1
ATOM 2705 C CA . ARG A 1 355 ? 6.083 -5.227 -13.680 1.00 96.38 355 ARG A CA 1
ATOM 2706 C C . ARG A 1 355 ? 5.322 -3.941 -13.952 1.00 96.38 355 ARG A C 1
ATOM 2708 O O . ARG A 1 355 ? 5.298 -3.050 -13.110 1.00 96.38 355 ARG A O 1
ATOM 2715 N N . ASN A 1 356 ? 4.685 -3.836 -15.110 1.00 98.12 356 ASN A N 1
ATOM 2716 C CA . ASN A 1 356 ? 3.917 -2.647 -15.457 1.00 98.12 356 ASN A CA 1
ATOM 2717 C C . ASN A 1 356 ? 2.621 -2.562 -14.637 1.00 98.12 356 ASN A C 1
ATOM 2719 O O . ASN A 1 356 ? 1.904 -3.558 -14.525 1.00 98.12 356 ASN A O 1
ATOM 2723 N N . LEU A 1 357 ? 2.286 -1.379 -14.110 1.00 96.31 357 LEU A N 1
ATOM 2724 C CA . LEU A 1 357 ? 1.085 -1.197 -13.285 1.00 96.31 357 LEU A CA 1
ATOM 2725 C C . LEU A 1 357 ? -0.212 -1.428 -14.073 1.00 96.31 357 LEU A C 1
ATOM 2727 O O . LEU A 1 357 ? -1.094 -2.144 -13.595 1.00 96.31 357 LEU A O 1
ATOM 2731 N N . ARG A 1 358 ? -0.337 -0.854 -15.278 1.00 96.81 358 ARG A N 1
ATOM 2732 C CA . ARG A 1 358 ? -1.549 -0.981 -16.105 1.00 96.81 358 ARG A CA 1
ATOM 2733 C C . ARG A 1 358 ? -1.689 -2.361 -16.740 1.00 96.81 358 ARG A C 1
ATOM 2735 O O . ARG A 1 358 ? -2.763 -2.955 -16.682 1.00 96.81 358 ARG A O 1
ATOM 2742 N N . GLY A 1 359 ? -0.624 -2.848 -17.372 1.00 96.62 359 GLY A N 1
ATOM 2743 C CA . GLY A 1 359 ? -0.638 -4.104 -18.122 1.00 96.62 359 GLY A CA 1
ATOM 2744 C C . GLY A 1 359 ? -0.562 -5.342 -17.232 1.00 96.62 359 GLY A C 1
ATOM 2745 O O . GLY A 1 359 ? -1.091 -6.388 -17.597 1.00 96.62 359 GLY A O 1
ATOM 2746 N N . GLY A 1 360 ? 0.065 -5.235 -16.056 1.00 95.25 360 GLY A N 1
ATOM 2747 C CA . GLY A 1 360 ? 0.285 -6.354 -15.137 1.00 95.25 360 GLY A CA 1
ATOM 2748 C C . GLY A 1 360 ? 1.351 -7.351 -15.604 1.00 95.25 360 GLY A C 1
ATOM 2749 O O . GLY A 1 360 ? 1.662 -8.282 -14.866 1.00 95.25 360 GLY A O 1
ATOM 2750 N N . THR A 1 361 ? 1.928 -7.158 -16.790 1.00 96.31 361 THR A N 1
ATOM 2751 C CA . THR A 1 361 ? 2.989 -7.987 -17.370 1.00 96.31 361 THR A CA 1
ATOM 2752 C C . THR A 1 361 ? 4.382 -7.491 -16.979 1.00 96.31 361 THR A C 1
ATOM 2754 O O . THR A 1 361 ? 4.573 -6.322 -16.633 1.00 96.31 361 THR A O 1
ATOM 2757 N N . TYR A 1 362 ? 5.363 -8.382 -17.067 1.00 96.50 362 TYR A N 1
ATOM 2758 C CA . TYR A 1 362 ? 6.765 -8.137 -16.760 1.00 96.50 362 TYR A CA 1
ATOM 2759 C C . TYR A 1 362 ? 7.538 -7.700 -18.003 1.00 96.50 362 TYR A C 1
ATOM 2761 O O . TYR A 1 362 ? 7.283 -8.190 -19.100 1.00 96.50 362 TYR A O 1
ATOM 2769 N N . MET A 1 363 ? 8.486 -6.783 -17.822 1.00 97.69 363 MET A N 1
ATOM 2770 C CA . MET A 1 363 ? 9.439 -6.397 -18.856 1.00 97.69 363 MET A CA 1
ATOM 2771 C C . MET A 1 363 ? 10.333 -7.588 -19.192 1.00 97.69 363 MET A C 1
ATOM 2773 O O . MET A 1 363 ? 11.055 -8.100 -18.332 1.00 97.69 363 MET A O 1
ATOM 2777 N N . GLU A 1 364 ? 10.308 -7.986 -20.454 1.00 96.00 364 GLU A N 1
ATOM 2778 C CA . GLU A 1 364 ? 11.043 -9.120 -20.982 1.00 96.00 364 GLU A CA 1
ATOM 2779 C C . GLU A 1 364 ? 11.905 -8.690 -22.170 1.00 96.00 364 GLU A C 1
ATOM 2781 O O . GLU A 1 364 ? 11.440 -7.979 -23.062 1.00 96.00 364 GLU A O 1
ATOM 2786 N N . LEU A 1 365 ? 13.151 -9.167 -22.197 1.00 96.94 365 LEU A N 1
ATOM 2787 C CA . LEU A 1 365 ? 13.951 -9.194 -23.418 1.00 96.94 365 LEU A CA 1
ATOM 2788 C C . LEU A 1 365 ? 13.585 -10.449 -24.213 1.00 96.94 365 LEU A C 1
ATOM 2790 O O . LEU A 1 365 ? 13.714 -11.554 -23.678 1.00 96.94 365 LEU A O 1
ATOM 2794 N N . CYS A 1 366 ? 13.179 -10.304 -25.476 1.00 93.88 366 CYS A N 1
ATOM 2795 C CA . CYS A 1 366 ? 12.670 -11.404 -26.300 1.00 93.88 366 CYS A CA 1
ATOM 2796 C C . CYS A 1 366 ? 13.576 -12.649 -26.253 1.00 93.88 366 CYS A C 1
ATOM 2798 O O . CYS A 1 366 ? 14.703 -12.645 -26.759 1.00 93.88 366 CYS A O 1
ATOM 2800 N N . GLY A 1 367 ? 13.109 -13.703 -25.568 1.00 88.00 367 GLY A N 1
ATOM 2801 C CA . GLY A 1 367 ? 13.846 -14.956 -25.353 1.00 88.00 367 GLY A CA 1
ATO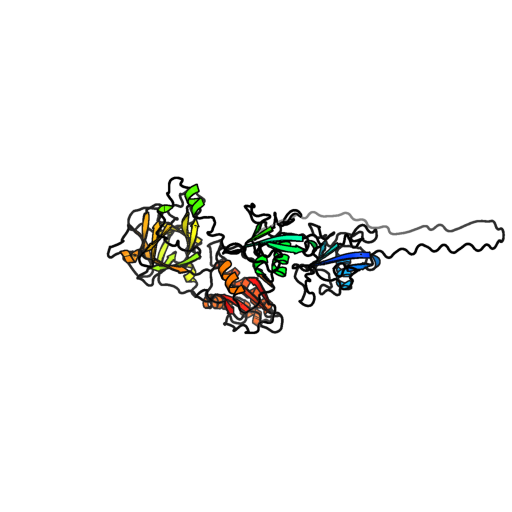M 2802 C C . GLY A 1 367 ? 15.191 -14.828 -24.614 1.00 88.00 367 GLY A C 1
ATOM 2803 O O . GLY A 1 367 ? 15.896 -15.829 -24.450 1.00 88.00 367 GLY A O 1
ATOM 2804 N N . GLY A 1 368 ? 15.561 -13.629 -24.156 1.00 91.12 368 GLY A N 1
ATOM 2805 C CA . GLY A 1 368 ? 16.893 -13.271 -23.669 1.00 91.12 368 GLY A CA 1
ATOM 2806 C C . GLY A 1 368 ? 17.975 -13.355 -24.746 1.00 91.12 368 GLY A C 1
ATOM 2807 O O . GLY A 1 368 ? 19.079 -13.814 -24.456 1.00 91.12 368 GLY A O 1
ATOM 2808 N N . ASN A 1 369 ? 17.651 -12.985 -25.988 1.00 94.81 369 ASN A N 1
ATOM 2809 C CA . ASN A 1 369 ? 18.613 -12.935 -27.086 1.00 94.81 369 ASN A CA 1
ATOM 2810 C C . ASN A 1 369 ? 19.625 -11.791 -26.874 1.00 94.81 369 ASN A C 1
ATOM 2812 O O . ASN A 1 369 ? 19.252 -10.682 -26.504 1.00 94.81 369 ASN A O 1
ATOM 2816 N N . SER A 1 370 ? 20.911 -12.066 -27.092 1.00 96.75 370 SER A N 1
ATOM 2817 C CA . SER A 1 370 ? 22.007 -11.101 -26.940 1.00 96.75 370 SER A CA 1
ATOM 2818 C C . SER A 1 370 ? 22.345 -10.333 -28.220 1.00 96.75 370 SER A C 1
ATOM 2820 O O . SER A 1 370 ? 23.307 -9.568 -28.236 1.00 96.75 370 SER A O 1
ATOM 2822 N N . ALA A 1 371 ? 21.607 -10.547 -29.311 1.00 98.19 371 ALA A N 1
ATOM 2823 C CA . ALA A 1 371 ? 21.757 -9.758 -30.524 1.00 98.19 371 ALA A CA 1
ATOM 2824 C C . ALA A 1 371 ? 21.354 -8.295 -30.277 1.00 98.19 371 ALA A C 1
ATOM 2826 O O . ALA A 1 371 ? 20.382 -8.008 -29.574 1.00 98.19 371 ALA A O 1
ATOM 2827 N N . ASN A 1 372 ? 22.073 -7.365 -30.901 1.00 97.62 372 ASN A N 1
ATOM 2828 C CA . ASN A 1 372 ? 21.676 -5.961 -30.915 1.00 97.62 372 ASN A CA 1
ATOM 2829 C C . ASN A 1 372 ? 20.289 -5.802 -31.543 1.00 97.62 372 ASN A C 1
ATOM 2831 O O . ASN A 1 372 ? 19.952 -6.513 -32.490 1.00 97.62 372 ASN A O 1
ATOM 2835 N N . HIS A 1 373 ? 19.527 -4.829 -31.044 1.00 97.00 373 HIS A N 1
ATOM 2836 C CA . HIS A 1 373 ? 18.153 -4.554 -31.469 1.00 97.00 373 HIS A CA 1
ATOM 2837 C C . HIS A 1 373 ? 17.149 -5.658 -31.105 1.00 97.00 373 HIS A C 1
ATOM 2839 O O . HIS A 1 373 ? 16.077 -5.738 -31.701 1.00 97.00 373 HIS A O 1
ATOM 2845 N N . THR A 1 374 ? 17.465 -6.497 -30.112 1.00 98.00 374 THR A N 1
ATOM 2846 C CA . THR A 1 374 ? 16.497 -7.473 -29.596 1.00 98.00 374 THR A CA 1
ATOM 2847 C C . THR A 1 374 ? 15.313 -6.740 -28.965 1.00 98.00 374 THR A C 1
ATOM 2849 O O . THR A 1 374 ? 15.489 -5.830 -28.157 1.00 98.00 374 THR A O 1
ATOM 2852 N N . GLU A 1 375 ? 14.101 -7.139 -29.336 1.00 97.25 375 GLU A N 1
ATOM 2853 C CA . GLU A 1 375 ? 12.869 -6.491 -28.892 1.00 97.25 375 GLU A CA 1
ATOM 2854 C C . GLU A 1 375 ? 12.614 -6.659 -27.390 1.00 97.25 375 GLU A C 1
ATOM 2856 O O . GLU A 1 375 ? 12.936 -7.688 -26.786 1.00 97.25 375 GLU A O 1
ATOM 2861 N N . MET A 1 376 ? 11.989 -5.635 -26.812 1.00 97.75 376 MET A N 1
ATOM 2862 C CA . MET A 1 376 ? 11.532 -5.596 -25.428 1.00 97.75 376 MET A CA 1
ATOM 2863 C C . MET A 1 376 ? 10.006 -5.552 -25.404 1.00 97.75 376 MET A C 1
ATOM 2865 O O . MET A 1 376 ? 9.397 -4.742 -26.108 1.00 97.75 376 MET A O 1
ATOM 2869 N N . PHE A 1 377 ? 9.373 -6.379 -24.580 1.00 97.25 377 PHE A N 1
ATOM 2870 C CA . PHE A 1 377 ? 7.916 -6.407 -24.464 1.00 97.25 377 PHE A CA 1
ATOM 2871 C C . PHE A 1 377 ? 7.445 -6.774 -23.058 1.00 97.25 377 PHE A C 1
ATOM 2873 O O . PHE A 1 377 ? 8.205 -7.268 -22.229 1.00 97.25 377 PHE A O 1
ATOM 2880 N N . GLY A 1 378 ? 6.168 -6.519 -22.790 1.00 96.88 378 GLY A N 1
ATOM 2881 C CA . GLY A 1 378 ? 5.449 -7.079 -21.660 1.00 96.88 378 GLY A CA 1
ATOM 2882 C C . GLY A 1 378 ? 5.093 -8.539 -21.918 1.00 96.88 378 GLY A C 1
ATOM 2883 O O . GLY A 1 378 ? 4.519 -8.871 -22.958 1.00 96.88 378 GLY A O 1
ATOM 2884 N N . TYR A 1 379 ? 5.401 -9.407 -20.962 1.00 94.25 379 TYR A N 1
ATOM 2885 C CA . TYR A 1 379 ? 4.973 -10.802 -20.965 1.00 94.25 379 TYR A CA 1
ATOM 2886 C C . TYR A 1 379 ? 4.524 -11.227 -19.560 1.00 94.25 379 TYR A C 1
ATOM 2888 O O . TYR A 1 379 ? 4.977 -10.676 -18.557 1.00 94.25 379 TYR A O 1
ATOM 2896 N N . GLU A 1 380 ? 3.596 -12.172 -19.450 1.00 91.75 380 GLU A N 1
ATOM 2897 C CA . GLU A 1 380 ? 3.249 -12.783 -18.162 1.00 91.75 380 GLU A CA 1
ATOM 2898 C C . GLU A 1 380 ? 4.482 -13.392 -17.463 1.00 91.75 380 GLU A C 1
ATOM 2900 O O . GLU A 1 380 ? 5.506 -13.671 -18.091 1.00 91.75 380 GLU A O 1
ATOM 2905 N N . SER A 1 381 ? 4.407 -13.597 -16.146 1.00 86.56 381 SER A N 1
ATOM 2906 C CA . SER A 1 381 ? 5.524 -14.196 -15.407 1.00 86.56 381 SER A CA 1
ATOM 2907 C C . SER A 1 381 ? 5.813 -15.610 -15.915 1.00 86.56 381 SER A C 1
ATOM 2909 O O . SER A 1 381 ? 4.970 -16.504 -15.818 1.00 86.56 381 SER A O 1
ATOM 2911 N N . GLN A 1 382 ? 7.032 -15.841 -16.405 1.00 70.25 382 GLN A N 1
ATOM 2912 C CA . GLN A 1 382 ? 7.452 -17.148 -16.935 1.00 70.25 382 GLN A CA 1
ATOM 2913 C C . GLN A 1 382 ? 7.688 -18.209 -15.839 1.00 70.25 382 GLN A C 1
ATOM 2915 O O . GLN A 1 382 ? 7.935 -19.377 -16.142 1.00 70.25 382 GLN A O 1
ATOM 2920 N N . GLY A 1 383 ? 7.539 -17.836 -14.560 1.00 57.25 383 GLY A N 1
ATOM 2921 C CA . GLY A 1 383 ? 7.650 -18.722 -13.393 1.00 57.25 383 GLY A CA 1
ATOM 2922 C C . GLY A 1 383 ? 6.470 -19.679 -13.164 1.00 57.25 383 GLY A C 1
ATOM 2923 O O . GLY A 1 383 ? 6.484 -20.410 -12.177 1.00 57.25 383 GLY A O 1
ATOM 2924 N N . LEU A 1 384 ? 5.464 -19.695 -14.048 1.00 42.88 384 LEU A N 1
ATOM 2925 C CA . LEU A 1 384 ? 4.308 -20.605 -13.974 1.00 42.88 384 LEU A CA 1
ATOM 2926 C C . LEU A 1 384 ? 4.302 -21.698 -15.063 1.00 42.88 384 LEU A C 1
ATOM 2928 O O . LEU A 1 384 ? 3.620 -22.703 -14.891 1.00 42.88 384 LEU A O 1
ATOM 2932 N N . ASN A 1 385 ? 5.092 -21.547 -16.138 1.00 39.25 385 ASN A N 1
ATOM 2933 C CA . ASN A 1 385 ? 5.077 -22.436 -17.316 1.00 39.25 385 ASN A CA 1
ATOM 2934 C C . ASN A 1 385 ? 6.450 -23.061 -17.659 1.00 39.25 385 ASN A C 1
ATOM 2936 O O . ASN A 1 385 ? 6.674 -23.497 -18.786 1.00 39.25 385 ASN A O 1
ATOM 2940 N N . GLY A 1 386 ? 7.388 -23.123 -16.708 1.00 37.75 386 GLY A N 1
ATOM 2941 C CA . GLY A 1 386 ? 8.653 -23.859 -16.876 1.00 37.75 386 GLY A CA 1
ATOM 2942 C C . GLY A 1 386 ? 9.728 -23.182 -17.744 1.00 37.75 386 GLY A C 1
ATOM 2943 O O . GLY A 1 386 ? 10.720 -23.829 -18.081 1.00 37.75 386 GLY A O 1
ATOM 2944 N N . GLY A 1 387 ? 9.570 -21.898 -18.091 1.00 51.66 387 GLY A N 1
ATOM 2945 C CA . GLY A 1 387 ? 10.634 -21.072 -18.676 1.00 51.66 387 GLY A CA 1
ATOM 2946 C C . GLY A 1 387 ? 11.613 -20.552 -17.612 1.00 51.66 387 GLY A C 1
ATOM 2947 O O . GLY A 1 387 ? 11.273 -20.457 -16.434 1.00 51.66 387 GLY A O 1
ATOM 2948 N N . THR A 1 388 ? 12.845 -20.199 -17.998 1.00 56.59 388 THR A N 1
ATOM 2949 C CA . THR A 1 388 ? 13.753 -19.483 -17.086 1.00 56.59 388 THR A CA 1
ATOM 2950 C C . THR A 1 388 ? 13.347 -18.011 -17.015 1.00 56.59 388 THR A C 1
ATOM 2952 O O . THR A 1 388 ? 13.257 -17.362 -18.048 1.00 56.59 388 THR A O 1
ATOM 2955 N N . SER A 1 389 ? 13.158 -17.452 -15.813 1.00 77.94 389 SER A N 1
ATOM 2956 C CA . SER A 1 389 ? 12.856 -16.021 -15.600 1.00 77.94 389 SER A CA 1
ATOM 2957 C C . SER A 1 389 ? 14.024 -15.089 -15.936 1.00 77.94 389 SER A C 1
ATOM 2959 O O . SER A 1 389 ? 13.878 -13.874 -15.865 1.00 77.94 389 SER A O 1
ATOM 2961 N N . ALA A 1 390 ? 15.189 -15.625 -16.316 1.00 89.44 390 ALA A N 1
ATOM 2962 C CA . ALA A 1 390 ? 16.415 -14.851 -16.497 1.00 89.44 390 ALA A CA 1
ATOM 2963 C C . ALA A 1 390 ? 16.320 -13.779 -17.602 1.00 89.44 390 ALA A C 1
ATOM 2965 O O . ALA A 1 390 ? 17.092 -12.825 -17.594 1.00 89.44 390 ALA A O 1
ATOM 2966 N N . ASN A 1 391 ? 15.397 -13.915 -18.559 1.00 92.44 391 ASN A N 1
ATOM 2967 C CA . ASN A 1 391 ? 15.108 -12.881 -19.561 1.00 92.44 391 ASN A CA 1
ATOM 2968 C C . ASN A 1 391 ? 14.130 -11.792 -19.070 1.00 92.44 391 ASN A C 1
ATOM 2970 O O . ASN A 1 391 ? 14.027 -10.757 -19.724 1.00 92.44 391 ASN A O 1
ATOM 2974 N N . GLN A 1 392 ? 13.470 -12.000 -17.929 1.00 94.75 392 GLN A N 1
ATOM 2975 C CA . GLN A 1 392 ? 12.644 -11.032 -17.190 1.00 94.75 392 GLN A CA 1
ATOM 2976 C C . GLN A 1 392 ? 13.345 -10.508 -15.919 1.00 94.75 392 GLN A C 1
ATOM 2978 O O . GLN A 1 392 ? 12.750 -9.772 -15.128 1.00 94.75 392 GLN A O 1
ATOM 2983 N N . GLU A 1 393 ? 14.603 -10.897 -15.710 1.00 93.12 393 GLU A N 1
ATOM 2984 C CA . GLU A 1 393 ? 15.424 -10.524 -14.564 1.00 93.12 393 GLU A CA 1
ATOM 2985 C C . GLU A 1 393 ? 16.543 -9.575 -14.986 1.00 93.12 393 GLU A C 1
ATOM 2987 O O . GLU A 1 393 ? 17.201 -9.752 -16.016 1.00 93.12 393 GLU A O 1
ATOM 2992 N N . TRP A 1 394 ? 16.770 -8.569 -14.152 1.00 96.19 394 TRP A N 1
ATOM 2993 C CA . TRP A 1 394 ? 17.543 -7.394 -14.503 1.00 96.19 394 TRP A CA 1
ATOM 2994 C C . TRP A 1 394 ? 18.488 -7.005 -13.377 1.00 96.19 394 TRP A C 1
ATOM 2996 O O . TRP A 1 394 ? 18.127 -6.974 -12.201 1.00 96.19 394 TRP A O 1
ATOM 3006 N N . GLU A 1 395 ? 19.706 -6.657 -13.742 1.00 95.75 395 GLU A N 1
ATOM 3007 C CA . GLU A 1 395 ? 20.640 -5.973 -12.869 1.00 95.75 395 GLU A CA 1
ATOM 3008 C C . GLU A 1 395 ? 20.538 -4.468 -13.115 1.00 95.75 395 GLU A C 1
ATOM 3010 O O . GLU A 1 395 ? 20.558 -4.012 -14.259 1.00 95.75 395 GLU A O 1
ATOM 3015 N N . VAL A 1 396 ? 20.418 -3.693 -12.039 1.00 93.69 396 VAL A N 1
ATOM 3016 C CA . VAL A 1 396 ? 20.355 -2.231 -12.100 1.00 93.69 396 VAL A CA 1
ATOM 3017 C C . VAL A 1 396 ? 21.673 -1.682 -11.569 1.00 93.69 396 VAL A C 1
ATOM 3019 O O . VAL A 1 396 ? 21.981 -1.827 -10.386 1.00 93.69 396 VAL A O 1
ATOM 3022 N N . ILE A 1 397 ? 22.460 -1.084 -12.459 1.00 93.06 397 ILE A N 1
ATOM 3023 C CA . ILE A 1 397 ? 23.860 -0.719 -12.224 1.00 93.06 397 ILE A CA 1
ATOM 3024 C C . ILE A 1 397 ? 23.968 0.800 -12.226 1.00 93.06 397 ILE A C 1
ATOM 3026 O O . ILE A 1 397 ? 23.595 1.434 -13.208 1.00 93.06 397 ILE A O 1
ATOM 3030 N N . GLN A 1 398 ? 24.478 1.397 -11.150 1.00 89.25 398 GLN A N 1
ATOM 3031 C CA . GLN A 1 398 ? 24.701 2.841 -11.101 1.00 89.25 398 GLN A CA 1
ATOM 3032 C C . GLN A 1 398 ? 25.830 3.242 -12.067 1.00 89.25 398 GLN A C 1
ATOM 3034 O O . GLN A 1 398 ? 26.902 2.640 -12.045 1.00 89.25 398 GLN A O 1
ATOM 3039 N N . ALA A 1 399 ? 25.593 4.254 -12.904 1.00 89.31 399 ALA A N 1
ATOM 3040 C CA . ALA A 1 399 ? 26.556 4.766 -13.882 1.00 89.31 399 ALA A CA 1
ATOM 3041 C C . ALA A 1 399 ? 26.284 6.248 -14.177 1.00 89.31 399 ALA A C 1
ATOM 3043 O O . ALA A 1 399 ? 25.135 6.620 -14.404 1.00 89.31 399 ALA A O 1
ATOM 3044 N N . GLU A 1 400 ? 27.319 7.096 -14.160 1.00 87.62 400 GLU A N 1
ATOM 3045 C CA . GLU A 1 400 ? 27.231 8.527 -14.525 1.00 87.62 400 GLU A CA 1
ATOM 3046 C C . GLU A 1 400 ? 26.125 9.321 -13.786 1.00 87.62 400 GLU A C 1
ATOM 3048 O O . GLU A 1 400 ? 25.490 10.216 -14.338 1.00 87.62 400 GLU A O 1
ATOM 3053 N N . GLY A 1 401 ? 25.837 8.975 -12.524 1.00 86.38 401 GLY A N 1
ATOM 3054 C CA . GLY A 1 401 ? 24.746 9.593 -11.747 1.00 86.38 401 GLY A CA 1
ATOM 3055 C C . GLY A 1 401 ? 23.330 9.115 -12.116 1.00 86.38 401 GLY A C 1
ATOM 3056 O O . GLY A 1 401 ? 22.354 9.576 -11.524 1.00 86.38 401 GLY A O 1
ATOM 3057 N N . PHE A 1 402 ? 23.222 8.164 -13.044 1.00 93.81 402 PHE A N 1
ATOM 3058 C CA . PHE A 1 402 ? 22.010 7.471 -13.483 1.00 93.81 402 PHE A CA 1
ATOM 3059 C C . PHE A 1 402 ? 22.162 5.955 -13.265 1.00 93.81 402 PHE A C 1
ATOM 3061 O O . PHE A 1 402 ? 22.966 5.509 -12.440 1.00 93.81 402 PHE A O 1
ATOM 3068 N N . TYR A 1 403 ? 21.381 5.155 -13.994 1.00 95.12 403 TYR A N 1
ATOM 3069 C CA . TYR A 1 403 ? 21.441 3.700 -13.959 1.00 95.12 403 TYR A CA 1
ATOM 3070 C C . TYR A 1 403 ? 21.445 3.094 -15.362 1.00 95.12 403 TYR A C 1
ATOM 3072 O O . TYR A 1 403 ? 20.712 3.546 -16.238 1.00 95.12 403 TYR A O 1
ATOM 3080 N N . LYS A 1 404 ? 22.202 2.014 -15.544 1.00 97.75 404 LYS A N 1
ATOM 3081 C CA . LYS A 1 404 ? 22.037 1.061 -16.644 1.00 97.75 404 LYS A CA 1
ATOM 3082 C C . LYS A 1 404 ? 21.184 -0.112 -16.169 1.00 97.75 404 LYS A C 1
ATOM 3084 O O . LYS A 1 404 ? 21.227 -0.481 -14.995 1.00 97.75 404 LYS A O 1
ATOM 3089 N N . ILE A 1 405 ? 20.434 -0.720 -17.083 1.00 98.50 405 ILE A N 1
ATOM 3090 C CA . ILE A 1 405 ? 19.601 -1.896 -16.801 1.00 98.50 405 ILE A CA 1
ATOM 3091 C C . ILE A 1 405 ? 20.111 -3.034 -17.682 1.00 98.50 405 ILE A C 1
ATOM 3093 O O . ILE A 1 405 ? 19.981 -2.962 -18.901 1.00 98.50 405 ILE A O 1
ATOM 3097 N N . ARG A 1 406 ? 20.719 -4.059 -17.083 1.00 98.38 406 ARG A N 1
ATOM 3098 C CA . ARG A 1 406 ? 21.326 -5.196 -17.787 1.00 98.38 406 ARG A CA 1
ATOM 3099 C C . ARG A 1 406 ? 20.475 -6.444 -17.621 1.00 98.38 406 ARG A C 1
ATOM 3101 O O . ARG A 1 406 ? 20.122 -6.807 -16.505 1.00 98.38 406 ARG A O 1
ATOM 3108 N N . ASN A 1 407 ? 20.159 -7.125 -18.714 1.00 97.94 407 ASN A N 1
ATOM 3109 C CA . ASN A 1 407 ? 19.421 -8.382 -18.659 1.00 97.94 407 ASN A CA 1
ATOM 3110 C C . ASN A 1 407 ? 20.305 -9.509 -18.104 1.00 97.94 407 ASN A C 1
ATOM 3112 O O . ASN A 1 407 ? 21.435 -9.694 -18.562 1.00 97.94 407 ASN A O 1
ATOM 3116 N N . ARG A 1 408 ? 19.782 -10.304 -17.164 1.00 94.44 408 ARG A N 1
ATOM 3117 C CA . ARG A 1 408 ? 20.531 -11.404 -16.539 1.00 94.44 408 ARG A CA 1
ATOM 3118 C C . ARG A 1 408 ? 20.940 -12.472 -17.554 1.00 94.44 408 ARG A C 1
ATOM 3120 O O . ARG A 1 408 ? 22.047 -13.001 -17.467 1.00 94.44 408 ARG A O 1
ATOM 3127 N N . LYS A 1 409 ? 20.064 -12.814 -18.501 1.00 93.75 409 LYS A N 1
ATOM 3128 C CA . LYS A 1 409 ? 20.321 -13.894 -19.462 1.00 93.75 409 LYS A CA 1
ATOM 3129 C C . LYS A 1 409 ? 21.273 -13.473 -20.576 1.00 93.75 409 LYS A C 1
ATOM 3131 O O . LYS A 1 409 ? 22.240 -14.184 -20.831 1.00 93.75 409 LYS A O 1
ATOM 3136 N N . SER A 1 410 ? 21.000 -12.353 -21.240 1.00 96.50 410 SER A N 1
ATOM 3137 C CA . SER A 1 410 ? 21.759 -11.942 -22.428 1.00 96.50 410 SER A CA 1
ATOM 3138 C C . SER A 1 410 ? 23.016 -11.130 -22.119 1.00 96.50 410 SER A C 1
ATOM 3140 O O . SER A 1 410 ? 23.875 -11.006 -22.989 1.00 96.50 410 SER A O 1
ATOM 3142 N N . GLN A 1 411 ? 23.105 -10.543 -20.917 1.00 97.25 411 GLN A N 1
ATOM 3143 C CA . GLN A 1 411 ? 24.128 -9.562 -20.531 1.00 97.25 411 GLN A CA 1
ATOM 3144 C C . GLN A 1 411 ? 24.124 -8.272 -21.380 1.00 97.25 411 GLN A C 1
ATOM 3146 O O . GLN A 1 411 ? 25.059 -7.478 -21.297 1.00 97.25 411 GLN A O 1
ATOM 3151 N N . THR A 1 412 ? 23.065 -8.030 -22.160 1.00 98.50 412 THR A N 1
ATOM 3152 C CA . THR A 1 412 ? 22.841 -6.782 -22.911 1.00 98.50 412 THR A CA 1
ATOM 3153 C C . THR A 1 412 ? 22.064 -5.764 -22.079 1.00 98.50 412 THR A C 1
ATOM 3155 O O . THR A 1 412 ? 21.403 -6.118 -21.098 1.00 98.50 412 THR A O 1
ATOM 3158 N N . TYR A 1 413 ? 22.107 -4.499 -22.486 1.00 98.69 413 TYR A N 1
ATOM 3159 C CA . TYR A 1 413 ? 21.508 -3.379 -21.772 1.00 98.69 413 TYR A CA 1
ATOM 3160 C C . TYR A 1 413 ? 20.225 -2.891 -22.435 1.00 98.69 413 TYR A C 1
ATOM 3162 O O . TYR A 1 413 ? 20.059 -2.993 -23.650 1.00 98.69 413 TYR A O 1
ATOM 3170 N N . VAL A 1 414 ? 19.322 -2.349 -21.621 1.00 98.62 414 VAL A N 1
ATOM 3171 C CA . VAL A 1 414 ? 18.149 -1.616 -22.099 1.00 98.62 414 VAL A CA 1
ATOM 3172 C C . VAL A 1 414 ? 18.617 -0.302 -22.719 1.00 98.62 414 VAL A C 1
ATOM 3174 O O . VAL A 1 414 ? 19.194 0.545 -22.035 1.00 98.62 414 VAL A O 1
ATOM 3177 N N . ASN A 1 415 ? 18.341 -0.140 -24.007 1.00 98.44 415 ASN A N 1
ATOM 3178 C CA . ASN A 1 415 ? 18.820 0.951 -24.842 1.00 98.44 415 ASN A CA 1
ATOM 3179 C C . ASN A 1 415 ? 17.646 1.647 -25.549 1.00 98.44 415 ASN A C 1
ATOM 3181 O O . ASN A 1 415 ? 16.726 0.994 -26.050 1.00 98.44 415 ASN A O 1
ATOM 3185 N N . LEU A 1 416 ? 17.683 2.977 -25.588 1.00 98.25 416 LEU A N 1
ATOM 3186 C CA . LEU A 1 416 ? 16.787 3.812 -26.379 1.00 98.25 416 LEU A CA 1
ATOM 3187 C C . LEU A 1 416 ? 17.306 3.916 -27.817 1.00 98.25 416 LEU A C 1
ATOM 3189 O O . LEU A 1 416 ? 18.283 4.615 -28.070 1.00 98.25 416 LEU A O 1
ATOM 3193 N N . SER A 1 417 ? 16.626 3.281 -28.773 1.00 96.88 417 SER A N 1
ATOM 3194 C CA . SER A 1 417 ? 17.141 3.145 -30.139 1.00 96.88 417 SER A CA 1
ATOM 3195 C C . SER A 1 417 ? 17.537 4.480 -30.781 1.00 96.88 417 SER A C 1
ATOM 3197 O O . SER A 1 417 ? 16.694 5.349 -31.029 1.00 96.88 417 SER A O 1
ATOM 3199 N N . GLY A 1 418 ? 18.841 4.633 -31.047 1.00 94.44 418 GLY A N 1
ATOM 3200 C CA . GLY A 1 418 ? 19.446 5.823 -31.657 1.00 94.44 418 GLY A CA 1
ATOM 3201 C C . GLY A 1 418 ? 19.225 7.119 -30.869 1.00 94.44 418 GLY A C 1
ATOM 3202 O O . GLY A 1 418 ? 19.279 8.207 -31.450 1.00 94.44 418 GLY A O 1
ATOM 3203 N N . GLY A 1 419 ? 18.876 7.016 -29.585 1.00 94.12 419 GLY A N 1
ATOM 3204 C CA . GLY A 1 419 ? 18.523 8.148 -28.743 1.00 94.12 419 GLY A CA 1
ATOM 3205 C C . GLY A 1 419 ? 17.308 8.922 -29.252 1.00 94.12 419 GLY A C 1
ATOM 3206 O O . GLY A 1 419 ? 17.277 10.148 -29.109 1.00 94.12 419 GLY A O 1
ATOM 3207 N N . GLY A 1 420 ? 16.346 8.261 -29.906 1.00 95.25 420 GLY A N 1
ATOM 3208 C CA . GLY A 1 420 ? 15.137 8.898 -30.436 1.00 95.25 420 GLY A CA 1
ATOM 3209 C C . GLY A 1 420 ? 14.193 9.414 -29.341 1.00 95.25 420 GLY A C 1
ATOM 3210 O O . GLY A 1 420 ? 14.124 8.865 -28.249 1.00 95.25 420 GLY A O 1
ATOM 3211 N N . SER A 1 421 ? 13.457 10.493 -29.619 1.00 94.88 421 SER A N 1
ATOM 3212 C CA . SER A 1 421 ? 12.511 11.110 -28.668 1.00 94.88 421 SER A CA 1
ATOM 3213 C C . SER A 1 421 ? 11.064 11.136 -29.166 1.00 94.88 421 SER A C 1
ATOM 3215 O O . SER A 1 421 ? 10.217 11.788 -28.559 1.00 94.88 421 SER A O 1
ATOM 3217 N N . SER A 1 422 ? 10.779 10.487 -30.294 1.00 97.31 422 SER A N 1
ATOM 3218 C CA . SER A 1 422 ? 9.421 10.361 -30.819 1.00 97.31 422 SER A CA 1
ATOM 3219 C C . SER A 1 422 ? 8.650 9.307 -30.032 1.00 97.31 422 SER A C 1
ATOM 3221 O O . SER A 1 422 ? 9.219 8.293 -29.623 1.00 97.31 422 SER A O 1
ATOM 3223 N N . ASN A 1 423 ? 7.348 9.519 -29.861 1.00 97.75 423 ASN A N 1
ATOM 3224 C CA . ASN A 1 423 ? 6.460 8.512 -29.288 1.00 97.75 423 ASN A CA 1
ATOM 3225 C C . ASN A 1 423 ? 6.536 7.215 -30.103 1.00 97.75 423 ASN A C 1
ATOM 3227 O O . ASN A 1 423 ? 6.465 7.253 -31.332 1.00 97.75 423 ASN A O 1
ATOM 3231 N N . GLY A 1 424 ? 6.707 6.089 -29.415 1.00 97.44 424 GLY A N 1
ATOM 3232 C CA . GLY A 1 424 ? 6.888 4.782 -30.040 1.00 97.44 424 GLY A CA 1
ATOM 3233 C C . GLY A 1 424 ? 8.327 4.481 -30.470 1.00 97.44 424 GLY A C 1
ATOM 3234 O O . GLY A 1 424 ? 8.553 3.456 -31.109 1.00 97.44 424 GLY A O 1
ATOM 3235 N N . THR A 1 425 ? 9.314 5.330 -30.135 1.00 98.25 425 THR A N 1
ATOM 3236 C CA . THR A 1 425 ? 10.730 4.976 -30.355 1.00 98.25 425 THR A CA 1
ATOM 3237 C C . THR A 1 425 ? 11.025 3.675 -29.614 1.00 98.25 425 THR A C 1
ATOM 3239 O O . THR A 1 425 ? 10.681 3.526 -28.442 1.00 98.25 425 THR A O 1
ATOM 3242 N N . GLN A 1 426 ? 11.655 2.728 -30.303 1.00 97.81 426 GLN A N 1
ATOM 3243 C CA . GLN A 1 426 ? 11.913 1.405 -29.759 1.00 97.81 426 GLN A CA 1
ATOM 3244 C C . GLN A 1 426 ? 12.842 1.469 -28.538 1.00 97.81 426 GLN A C 1
ATOM 3246 O O . GLN A 1 426 ? 13.887 2.125 -28.570 1.00 97.81 426 GLN A O 1
ATOM 3251 N N . ILE A 1 427 ? 12.470 0.738 -27.487 1.00 98.50 427 ILE A N 1
ATOM 3252 C CA . ILE A 1 427 ? 13.374 0.348 -26.407 1.00 98.50 427 ILE A CA 1
ATOM 3253 C C . ILE A 1 427 ? 13.785 -1.099 -26.680 1.00 98.50 427 ILE A C 1
ATOM 3255 O O . ILE A 1 427 ? 12.942 -1.947 -26.965 1.00 98.50 427 ILE A O 1
ATOM 3259 N N . MET A 1 428 ? 15.084 -1.375 -26.655 1.00 98.44 428 MET A N 1
ATOM 3260 C CA . MET A 1 428 ? 15.648 -2.637 -27.142 1.00 98.44 428 MET A CA 1
ATOM 3261 C C . MET A 1 428 ? 16.809 -3.119 -26.274 1.00 98.44 428 MET A C 1
ATOM 3263 O O . MET A 1 428 ? 17.392 -2.347 -25.518 1.00 98.44 428 MET A O 1
ATOM 3267 N N . GLY A 1 429 ? 17.168 -4.393 -26.412 1.00 98.50 429 GLY A N 1
ATOM 3268 C CA . GLY A 1 429 ? 18.441 -4.920 -25.935 1.00 98.50 429 GLY A CA 1
ATOM 3269 C C . GLY A 1 429 ? 19.585 -4.532 -26.870 1.00 98.50 429 GLY A C 1
ATOM 3270 O O . GLY A 1 429 ? 19.491 -4.710 -28.090 1.00 98.50 429 GLY A O 1
ATOM 3271 N N . PHE A 1 430 ? 20.676 -4.024 -26.303 1.00 98.50 430 PHE A N 1
ATOM 3272 C CA . PHE A 1 430 ? 21.871 -3.644 -27.054 1.00 98.50 430 PHE A CA 1
ATOM 3273 C C . PHE A 1 430 ? 23.159 -3.946 -26.272 1.00 98.50 430 PHE A C 1
ATOM 3275 O O . PHE A 1 430 ? 23.157 -4.021 -25.042 1.00 98.50 430 PHE A O 1
ATOM 3282 N N . ALA A 1 431 ? 24.255 -4.203 -26.986 1.00 97.94 431 ALA A N 1
ATOM 3283 C CA . ALA A 1 431 ? 25.572 -4.397 -26.383 1.00 97.94 431 ALA A CA 1
ATOM 3284 C C . ALA A 1 431 ? 26.052 -3.133 -25.650 1.00 97.94 431 ALA A C 1
ATOM 3286 O O . ALA A 1 431 ? 25.665 -2.034 -26.009 1.00 97.94 431 ALA A O 1
ATOM 3287 N N . ASP A 1 432 ? 26.940 -3.287 -24.666 1.00 97.62 432 ASP A N 1
ATOM 3288 C CA . ASP A 1 432 ? 27.453 -2.170 -23.865 1.00 97.62 432 ASP A CA 1
ATOM 3289 C C . ASP A 1 432 ? 27.989 -1.006 -24.720 1.00 97.62 432 ASP A C 1
ATOM 3291 O O . ASP A 1 432 ? 28.918 -1.182 -25.511 1.00 97.62 432 ASP A O 1
ATOM 3295 N N . THR A 1 433 ? 27.428 0.189 -24.533 1.00 96.12 433 THR A N 1
ATOM 3296 C CA . THR A 1 433 ? 27.847 1.409 -25.245 1.00 96.12 433 THR A CA 1
ATOM 3297 C C . THR A 1 433 ? 28.706 2.358 -24.404 1.00 96.12 433 THR A C 1
ATOM 3299 O O . THR A 1 433 ? 28.962 3.485 -24.836 1.00 96.12 433 THR A O 1
ATOM 3302 N N . THR A 1 434 ? 29.176 1.931 -23.227 1.00 94.56 434 THR A N 1
ATOM 3303 C CA . THR A 1 434 ? 30.008 2.757 -22.329 1.00 94.56 434 THR A CA 1
ATOM 3304 C C . THR A 1 434 ? 31.249 3.294 -23.048 1.00 94.56 434 THR A C 1
ATOM 3306 O O . THR A 1 434 ? 31.965 2.546 -23.717 1.00 94.56 434 THR A O 1
ATOM 3309 N N . GLY A 1 435 ? 31.515 4.596 -22.924 1.00 92.56 435 GLY A N 1
ATOM 3310 C CA . GLY A 1 435 ? 32.636 5.267 -23.585 1.00 92.56 435 GLY A CA 1
ATOM 3311 C C . GLY A 1 435 ? 32.426 5.548 -25.078 1.00 92.56 435 GLY A C 1
ATOM 3312 O O . GLY A 1 435 ? 33.350 6.013 -25.747 1.00 92.56 435 GLY A O 1
ATOM 3313 N N . THR A 1 436 ? 31.234 5.285 -25.621 1.00 94.12 436 THR A N 1
ATOM 3314 C CA . THR A 1 436 ? 30.873 5.595 -27.013 1.00 94.12 436 THR A CA 1
ATOM 3315 C C . THR A 1 436 ? 29.902 6.776 -27.088 1.00 94.12 436 THR A C 1
ATOM 3317 O O . THR A 1 436 ? 29.318 7.196 -26.091 1.00 94.12 436 THR A O 1
ATOM 3320 N N . SER A 1 437 ? 29.649 7.302 -28.292 1.00 89.25 437 SER A N 1
ATOM 3321 C CA . SER A 1 437 ? 28.653 8.368 -28.481 1.00 89.25 437 SER A CA 1
ATOM 3322 C C . SER A 1 437 ? 27.211 7.950 -28.148 1.00 89.25 437 SER A C 1
ATOM 3324 O O . SER A 1 437 ? 26.357 8.827 -28.025 1.00 89.25 437 SER A O 1
ATOM 3326 N N . GLY A 1 438 ? 26.940 6.642 -28.038 1.00 90.62 438 GLY A N 1
ATOM 3327 C CA . GLY A 1 438 ? 25.628 6.072 -27.713 1.00 90.62 438 GLY A CA 1
ATOM 3328 C C . GLY A 1 438 ? 25.396 5.806 -26.223 1.00 90.62 438 GLY A C 1
ATOM 3329 O O . GLY A 1 438 ? 24.310 5.374 -25.866 1.00 90.62 438 GLY A O 1
ATOM 3330 N N . GLU A 1 439 ? 26.363 6.085 -25.343 1.00 94.19 439 GLU A N 1
ATOM 3331 C CA . GLU A 1 439 ? 26.271 5.747 -23.910 1.00 94.19 439 GLU A CA 1
ATOM 3332 C C . GLU A 1 439 ? 25.005 6.289 -23.228 1.00 94.19 439 GLU A C 1
ATOM 3334 O O . GLU A 1 439 ? 24.365 5.611 -22.427 1.00 94.19 439 GLU A O 1
ATOM 3339 N N . GLN A 1 440 ? 24.597 7.505 -23.593 1.00 95.06 440 GLN A N 1
ATOM 3340 C CA . GLN A 1 440 ? 23.413 8.166 -23.034 1.00 95.06 440 GLN A CA 1
ATOM 3341 C C . GLN A 1 440 ? 22.093 7.469 -23.397 1.00 95.06 440 GLN A C 1
ATOM 3343 O O . GLN A 1 440 ? 21.074 7.707 -22.747 1.00 95.06 440 GLN A O 1
ATOM 3348 N N . ASP A 1 441 ? 22.092 6.603 -24.407 1.00 96.94 441 ASP A N 1
ATOM 3349 C CA . ASP A 1 441 ? 20.914 5.838 -24.811 1.00 96.94 441 ASP A CA 1
ATOM 3350 C C . ASP A 1 441 ? 20.639 4.676 -23.833 1.00 96.94 441 ASP A C 1
ATOM 3352 O O . ASP A 1 441 ? 19.520 4.167 -23.782 1.00 96.94 441 ASP A O 1
ATOM 3356 N N . GLU A 1 442 ? 21.623 4.296 -23.006 1.00 97.69 442 GLU A N 1
ATOM 3357 C CA . GLU A 1 442 ? 21.533 3.227 -21.993 1.00 97.69 442 GLU A CA 1
ATOM 3358 C C . GLU A 1 442 ? 21.435 3.742 -20.552 1.00 97.69 442 GLU A C 1
ATOM 3360 O O . GLU A 1 442 ? 21.372 2.943 -19.613 1.00 97.69 442 GLU A O 1
ATOM 3365 N N . LEU A 1 443 ? 21.441 5.063 -20.362 1.00 97.56 443 LEU A N 1
ATOM 3366 C CA . LEU A 1 443 ? 21.361 5.694 -19.050 1.00 97.56 443 LEU A CA 1
ATOM 3367 C C . LEU A 1 443 ? 19.918 6.093 -18.731 1.00 97.56 443 LEU A C 1
ATOM 3369 O O . LEU A 1 443 ? 19.249 6.803 -19.484 1.00 97.56 443 LEU A O 1
ATOM 3373 N N . TRP A 1 444 ? 19.447 5.650 -17.569 1.00 97.88 444 TRP A N 1
ATOM 3374 C CA . TRP A 1 444 ? 18.068 5.790 -17.123 1.00 97.88 444 TRP A CA 1
ATOM 3375 C C . TRP A 1 444 ? 17.994 6.419 -15.733 1.00 97.88 444 TRP A C 1
ATOM 3377 O O . TRP A 1 444 ? 18.674 6.013 -14.788 1.00 97.88 444 TRP A O 1
ATOM 3387 N N . LYS A 1 445 ? 17.122 7.413 -15.591 1.00 96.69 445 LYS A N 1
ATOM 3388 C CA . LYS A 1 445 ? 16.732 8.020 -14.324 1.00 96.69 445 LYS A CA 1
ATOM 3389 C C . LYS A 1 445 ? 15.507 7.304 -13.767 1.00 96.69 445 LYS A C 1
ATOM 3391 O O . LYS A 1 445 ? 14.449 7.285 -14.392 1.00 96.69 445 LYS A O 1
ATOM 3396 N N . PHE A 1 446 ? 15.635 6.809 -12.544 1.00 94.94 446 PHE A N 1
ATOM 3397 C CA . PHE A 1 446 ? 14.538 6.231 -11.777 1.00 94.94 446 PHE A CA 1
ATOM 3398 C C . PHE A 1 446 ? 13.919 7.303 -10.879 1.00 94.94 446 PHE A C 1
ATOM 3400 O O . PHE A 1 446 ? 14.593 7.866 -10.018 1.00 94.94 446 PHE A O 1
ATOM 3407 N N . THR A 1 447 ? 12.635 7.592 -11.080 1.00 91.94 447 THR A N 1
ATOM 3408 C CA . THR A 1 447 ? 11.866 8.511 -10.230 1.00 91.94 447 THR A CA 1
ATOM 3409 C C . THR A 1 447 ? 10.875 7.694 -9.410 1.00 91.94 447 THR A C 1
ATOM 3411 O O . THR A 1 447 ? 9.938 7.135 -9.980 1.00 91.94 447 THR A O 1
ATOM 3414 N N . LEU A 1 448 ? 11.106 7.595 -8.096 1.00 89.69 448 LEU A N 1
ATOM 3415 C CA . LEU A 1 448 ? 10.262 6.836 -7.168 1.00 89.69 448 LEU A CA 1
ATOM 3416 C C . LEU A 1 448 ? 8.863 7.467 -7.075 1.00 89.69 448 LEU A C 1
ATOM 3418 O O . LEU A 1 448 ? 8.733 8.685 -6.988 1.00 89.69 448 LEU A O 1
ATOM 3422 N N . ARG A 1 449 ? 7.823 6.631 -7.105 1.00 90.62 449 ARG A N 1
ATOM 3423 C CA . ARG A 1 449 ? 6.388 6.980 -7.092 1.00 90.62 449 ARG A CA 1
ATOM 3424 C C . ARG A 1 449 ? 5.592 6.177 -6.063 1.00 90.62 449 ARG A C 1
ATOM 3426 O O . ARG A 1 449 ? 4.366 6.128 -6.115 1.00 90.62 449 ARG A O 1
ATOM 3433 N N . SER A 1 450 ? 6.290 5.530 -5.140 1.00 88.06 450 SER A N 1
ATOM 3434 C CA . SER A 1 450 ? 5.687 4.821 -4.021 1.00 88.06 450 SER A CA 1
ATOM 3435 C C . SER A 1 450 ? 6.360 5.178 -2.712 1.00 88.06 450 SER A C 1
ATOM 3437 O O . SER A 1 450 ? 7.511 5.611 -2.694 1.00 88.06 450 SER A O 1
ATOM 3439 N N . VAL A 1 451 ? 5.652 4.883 -1.635 1.00 80.56 451 VAL A N 1
ATOM 3440 C CA . VAL A 1 451 ? 6.171 4.834 -0.270 1.00 80.56 451 VAL A CA 1
ATOM 3441 C C . VAL A 1 451 ? 5.986 3.438 0.303 1.00 80.56 451 VAL A C 1
ATOM 3443 O O . VAL A 1 451 ? 5.138 2.668 -0.156 1.00 80.56 451 VAL A O 1
ATOM 3446 N N . THR A 1 452 ? 6.797 3.094 1.289 1.00 76.06 452 THR A N 1
ATOM 3447 C CA . THR A 1 452 ? 6.617 1.888 2.094 1.00 76.06 452 THR A CA 1
ATOM 3448 C C . THR A 1 452 ? 5.638 2.150 3.233 1.00 76.06 452 THR A C 1
ATOM 3450 O O . THR A 1 452 ? 5.324 3.295 3.555 1.00 76.06 452 THR A O 1
ATOM 3453 N N . LEU A 1 453 ? 5.181 1.083 3.891 1.00 72.19 453 LEU A N 1
ATOM 3454 C CA . LEU A 1 453 ? 4.419 1.217 5.132 1.00 72.19 453 LEU A CA 1
ATOM 3455 C C . LEU A 1 453 ? 5.201 2.016 6.186 1.00 72.19 453 LEU A C 1
ATOM 3457 O O . LEU A 1 453 ? 4.617 2.866 6.843 1.00 72.19 453 LEU A O 1
ATOM 3461 N N . SER A 1 454 ? 6.515 1.802 6.295 1.00 66.38 454 SER A N 1
ATOM 3462 C CA . SER A 1 454 ? 7.360 2.537 7.240 1.00 66.38 454 SER A CA 1
ATOM 3463 C C . SER A 1 454 ? 7.341 4.037 6.970 1.00 66.38 454 SER A C 1
ATOM 3465 O O . SER A 1 454 ? 7.199 4.805 7.908 1.00 66.38 454 SER A O 1
ATOM 3467 N N . ASP A 1 455 ? 7.434 4.457 5.708 1.00 73.06 455 ASP A N 1
ATOM 3468 C CA . ASP A 1 455 ? 7.421 5.883 5.357 1.00 73.06 455 ASP A CA 1
ATOM 3469 C C . ASP A 1 455 ? 6.070 6.527 5.704 1.00 73.06 455 ASP A C 1
ATOM 3471 O O . ASP A 1 455 ? 6.016 7.633 6.238 1.00 73.06 455 ASP A O 1
ATOM 3475 N N . VAL A 1 456 ? 4.968 5.810 5.440 1.00 74.69 456 VAL A N 1
ATOM 3476 C CA . VAL A 1 456 ? 3.620 6.257 5.817 1.00 74.69 456 VAL A CA 1
ATOM 3477 C C . VAL A 1 456 ? 3.522 6.410 7.335 1.00 74.69 456 VAL A C 1
ATOM 3479 O O . VAL A 1 456 ? 3.037 7.424 7.827 1.00 74.69 456 VAL A O 1
ATOM 3482 N N . LEU A 1 457 ? 4.016 5.420 8.077 1.00 70.75 457 LEU A N 1
ATOM 3483 C CA . LEU A 1 457 ? 3.997 5.406 9.535 1.00 70.75 457 LEU A CA 1
ATOM 3484 C C . LEU A 1 457 ? 4.853 6.520 10.143 1.00 70.75 457 LEU A C 1
ATOM 3486 O O . LEU A 1 457 ? 4.361 7.245 11.001 1.00 70.75 457 LEU A O 1
ATOM 3490 N N . THR A 1 458 ? 6.077 6.718 9.655 1.00 69.75 458 THR A N 1
ATOM 3491 C CA . THR A 1 458 ? 6.949 7.816 10.085 1.00 69.75 458 THR A CA 1
ATOM 3492 C C . THR A 1 458 ? 6.286 9.169 9.843 1.00 69.75 458 THR A C 1
ATOM 3494 O O . THR A 1 458 ? 6.261 10.002 10.741 1.00 69.75 458 THR A O 1
ATOM 3497 N N . ALA A 1 459 ? 5.655 9.382 8.686 1.00 71.00 459 ALA A N 1
ATOM 3498 C CA . ALA A 1 459 ? 4.956 10.639 8.425 1.00 71.00 459 ALA A CA 1
ATOM 3499 C C . ALA A 1 459 ? 3.752 10.873 9.353 1.00 71.00 459 ALA A C 1
ATOM 3501 O O . ALA A 1 459 ? 3.435 12.016 9.680 1.00 71.00 459 ALA A O 1
ATOM 3502 N N . LEU A 1 460 ? 3.074 9.803 9.774 1.00 71.81 460 LEU A N 1
ATOM 3503 C CA . LEU A 1 460 ? 1.956 9.876 10.717 1.00 71.81 460 LEU A CA 1
ATOM 3504 C C . LEU A 1 460 ? 2.437 10.165 12.146 1.00 71.81 460 LEU A C 1
ATOM 3506 O O . LEU A 1 460 ? 1.745 10.869 12.876 1.00 71.81 460 LEU A O 1
ATOM 3510 N N . GLU A 1 461 ? 3.619 9.677 12.529 1.00 66.94 461 GLU A N 1
ATOM 3511 C CA . GLU A 1 461 ? 4.269 9.995 13.809 1.00 66.94 461 GLU A CA 1
ATOM 3512 C C . GLU A 1 461 ? 4.834 11.421 13.849 1.00 66.94 461 GLU A C 1
ATOM 3514 O O . GLU A 1 461 ? 4.698 12.116 14.855 1.00 66.94 461 GLU A O 1
ATOM 3519 N N . GLU A 1 462 ? 5.456 11.870 12.758 1.00 66.69 462 GLU A N 1
ATOM 3520 C CA . GLU A 1 462 ? 6.007 13.225 12.621 1.00 66.69 462 GLU A CA 1
ATOM 3521 C C . GLU A 1 462 ? 4.922 14.284 12.386 1.00 66.69 462 GLU A C 1
ATOM 3523 O O . GLU A 1 462 ? 5.148 15.487 12.568 1.00 66.69 462 GLU A O 1
ATOM 3528 N N . SER A 1 463 ? 3.727 13.851 11.982 1.00 67.00 463 SER A N 1
ATOM 3529 C CA . SER A 1 463 ? 2.571 14.722 11.849 1.00 67.00 463 SER A CA 1
ATOM 3530 C C . SER A 1 463 ? 2.253 15.389 13.189 1.00 67.00 463 SER A C 1
ATOM 3532 O O . SER A 1 463 ? 2.194 14.769 14.247 1.00 67.00 463 SER A O 1
ATOM 3534 N N . LYS A 1 464 ? 1.955 16.691 13.138 1.00 62.72 464 LYS A N 1
ATOM 3535 C CA . LYS A 1 464 ? 1.521 17.466 14.313 1.00 62.72 464 LYS A CA 1
ATOM 3536 C C . LYS A 1 464 ? 0.160 17.017 14.869 1.00 62.72 464 LYS A C 1
ATOM 3538 O O . LYS A 1 464 ? -0.225 17.468 15.951 1.00 62.72 464 LYS A O 1
ATOM 3543 N N . HIS A 1 465 ? -0.560 16.172 14.131 1.00 61.75 465 HIS A N 1
ATOM 3544 C CA . HIS A 1 465 ? -1.861 15.614 14.489 1.00 61.75 465 HIS A CA 1
ATOM 3545 C C . HIS A 1 465 ? -1.702 14.254 15.178 1.00 61.75 465 HIS A C 1
ATOM 3547 O O . HIS A 1 465 ? -0.943 13.409 14.706 1.00 61.75 465 HIS A O 1
ATOM 3553 N N . ARG A 1 466 ? -2.447 14.026 16.269 1.00 55.72 466 ARG A N 1
ATOM 3554 C CA . ARG A 1 466 ? -2.491 12.728 16.955 1.00 55.72 466 ARG A CA 1
ATOM 3555 C C . ARG A 1 466 ? -3.507 11.792 16.301 1.00 55.72 466 ARG A C 1
ATOM 3557 O O . ARG A 1 466 ? -4.694 12.103 16.234 1.00 55.72 466 ARG A O 1
ATOM 3564 N N . PHE A 1 467 ? -3.032 10.626 15.874 1.00 61.78 467 PHE A N 1
ATOM 3565 C CA . PHE A 1 467 ? -3.840 9.538 15.320 1.00 61.78 467 PHE A CA 1
ATOM 3566 C C . PHE A 1 467 ? -4.060 8.454 16.379 1.00 61.78 467 PHE A C 1
ATOM 3568 O O . PHE A 1 467 ? -3.472 7.372 16.317 1.00 61.78 467 PHE A O 1
ATOM 3575 N N . ASP A 1 468 ? -4.877 8.763 17.384 1.00 53.56 468 ASP A N 1
ATOM 3576 C CA . ASP A 1 468 ? -5.072 7.873 18.531 1.00 53.56 468 ASP A CA 1
ATOM 3577 C C . ASP A 1 468 ? -5.737 6.544 18.112 1.00 53.56 468 ASP A C 1
ATOM 3579 O O . ASP A 1 468 ? -5.331 5.484 18.590 1.00 53.56 468 ASP A O 1
ATOM 3583 N N . ASP A 1 469 ? -6.656 6.569 17.134 1.00 57.34 469 ASP A N 1
ATOM 3584 C CA . ASP A 1 469 ? -7.403 5.391 16.668 1.00 57.34 469 ASP A CA 1
ATOM 3585 C C . ASP A 1 469 ? -7.356 5.185 15.147 1.00 57.34 469 ASP A C 1
ATOM 3587 O O . ASP A 1 469 ? -8.366 5.143 14.442 1.00 57.34 469 ASP A O 1
ATOM 3591 N N . MET A 1 470 ? -6.148 5.014 14.617 1.00 60.84 470 MET A N 1
ATOM 3592 C CA . MET A 1 470 ? -5.961 4.677 13.209 1.00 60.84 470 MET A CA 1
ATOM 3593 C C . MET A 1 470 ? -5.939 3.161 12.990 1.00 60.84 470 MET A C 1
ATOM 3595 O O . MET A 1 470 ? -5.097 2.438 13.530 1.00 60.84 470 MET A O 1
ATOM 3599 N N . LEU A 1 471 ? -6.888 2.673 12.194 1.00 57.59 471 LEU A N 1
ATOM 3600 C CA . LEU A 1 471 ? -6.894 1.305 11.696 1.00 57.59 471 LEU A CA 1
ATOM 3601 C C . LEU A 1 471 ? -6.018 1.249 10.442 1.00 57.59 471 LEU A C 1
ATOM 3603 O O . LEU A 1 471 ? -6.111 2.112 9.576 1.00 57.59 471 LEU A O 1
ATOM 3607 N N . ILE A 1 472 ? -5.171 0.234 10.325 1.00 61.62 472 ILE A N 1
ATOM 3608 C CA . ILE A 1 472 ? -4.291 0.077 9.166 1.00 61.62 472 ILE A CA 1
ATOM 3609 C C . ILE A 1 472 ? -4.494 -1.343 8.651 1.00 61.62 472 ILE A C 1
ATOM 3611 O O . ILE A 1 472 ? -4.233 -2.308 9.370 1.00 61.62 472 ILE A O 1
ATOM 3615 N N . VAL A 1 473 ? -5.065 -1.475 7.450 1.00 54.28 473 VAL A N 1
ATOM 3616 C CA . VAL A 1 473 ? -5.560 -2.771 6.924 1.00 54.28 473 VAL A CA 1
ATOM 3617 C C . VAL A 1 473 ? -4.708 -3.284 5.763 1.00 54.28 473 VAL A C 1
ATOM 3619 O O . VAL A 1 473 ? -4.920 -4.398 5.288 1.00 54.28 473 VAL A O 1
ATOM 3622 N N . SER A 1 474 ? -3.696 -2.536 5.325 1.00 57.34 474 SER A N 1
ATOM 3623 C CA . SER A 1 474 ? -2.838 -3.000 4.237 1.00 57.34 474 SER A CA 1
ATOM 3624 C C . SER A 1 474 ? -1.709 -3.911 4.729 1.00 57.34 474 SER A C 1
ATOM 3626 O O . SER A 1 474 ? -1.006 -3.611 5.693 1.00 57.34 474 SER A O 1
ATOM 3628 N N . LYS A 1 475 ? -1.536 -5.039 4.030 1.00 54.53 475 LYS A N 1
ATOM 3629 C CA . LYS A 1 475 ? -0.373 -5.937 4.138 1.00 54.53 475 LYS A CA 1
ATOM 3630 C C . LYS A 1 475 ? 0.654 -5.679 3.030 1.00 54.53 475 LYS A C 1
ATOM 3632 O O . LYS A 1 475 ? 1.642 -6.409 2.936 1.00 54.53 475 LYS A O 1
ATOM 3637 N N . ASP A 1 476 ? 0.402 -4.692 2.173 1.00 61.22 476 ASP A N 1
ATOM 3638 C CA . ASP A 1 476 ? 1.198 -4.476 0.974 1.00 61.22 476 ASP A CA 1
ATOM 3639 C C . ASP A 1 476 ? 2.514 -3.775 1.298 1.00 61.22 476 ASP A C 1
ATOM 3641 O O . ASP A 1 476 ? 2.618 -2.937 2.194 1.00 61.22 476 ASP A O 1
ATOM 3645 N N . ARG A 1 477 ? 3.553 -4.140 0.541 1.00 64.69 477 ARG A N 1
ATOM 3646 C CA . ARG A 1 477 ? 4.907 -3.608 0.747 1.00 64.69 477 ARG A CA 1
ATOM 3647 C C . ARG A 1 477 ? 5.057 -2.173 0.245 1.00 64.69 477 ARG A C 1
ATOM 3649 O O . ARG A 1 477 ? 5.879 -1.435 0.783 1.00 64.69 477 ARG A O 1
ATOM 3656 N N . PHE A 1 478 ? 4.281 -1.796 -0.771 1.00 78.50 478 PHE A N 1
ATOM 3657 C CA . PHE A 1 478 ? 4.401 -0.515 -1.458 1.00 78.50 478 PHE A CA 1
ATOM 3658 C C . PHE A 1 478 ? 3.029 0.107 -1.685 1.00 78.50 478 PHE A C 1
ATOM 3660 O O . PHE A 1 478 ? 2.106 -0.546 -2.179 1.00 78.50 478 PHE A O 1
ATOM 3667 N N . PHE A 1 479 ? 2.935 1.394 -1.379 1.00 84.38 479 PHE A N 1
ATOM 3668 C CA . PHE A 1 479 ? 1.775 2.212 -1.668 1.00 84.38 479 PHE A CA 1
ATOM 3669 C C . PHE A 1 479 ? 2.098 3.124 -2.846 1.00 84.38 479 PHE A C 1
ATOM 3671 O O . PHE A 1 479 ? 2.996 3.962 -2.750 1.00 84.38 479 PHE A O 1
ATOM 3678 N N . TYR A 1 480 ? 1.385 2.965 -3.962 1.00 89.00 480 TYR A N 1
ATOM 3679 C CA . TYR A 1 480 ? 1.405 3.950 -5.040 1.00 89.00 480 TYR A CA 1
ATOM 3680 C C . TYR A 1 480 ? 0.818 5.259 -4.507 1.00 89.00 480 TYR A C 1
ATOM 3682 O O . TYR A 1 480 ? -0.251 5.248 -3.895 1.00 89.00 480 TYR A O 1
ATOM 3690 N N . ILE A 1 481 ? 1.513 6.373 -4.735 1.00 88.38 481 ILE A N 1
ATOM 3691 C CA . ILE A 1 481 ? 1.037 7.704 -4.355 1.00 88.38 481 ILE A CA 1
ATOM 3692 C C . ILE A 1 481 ? 0.301 8.309 -5.555 1.00 88.38 481 ILE A C 1
ATOM 3694 O O . ILE A 1 481 ? 0.954 8.729 -6.518 1.00 88.38 481 ILE A O 1
ATOM 3698 N N . PRO A 1 482 ? -1.045 8.350 -5.538 1.00 84.62 482 PRO A N 1
ATOM 3699 C CA . PRO A 1 482 ? -1.789 9.022 -6.586 1.00 84.62 482 PRO A CA 1
ATOM 3700 C C . PRO A 1 482 ? -1.567 10.529 -6.496 1.00 84.62 482 PRO A C 1
ATOM 3702 O O . PRO A 1 482 ? -1.567 11.116 -5.412 1.00 84.62 482 PRO A O 1
ATOM 3705 N N . ASP A 1 483 ? -1.435 11.166 -7.656 1.00 84.56 483 ASP A N 1
ATOM 3706 C CA . ASP A 1 483 ? -1.400 12.620 -7.725 1.00 84.56 483 ASP A CA 1
ATOM 3707 C C . ASP A 1 483 ? -2.722 13.228 -7.253 1.00 84.56 483 ASP A C 1
ATOM 3709 O O . ASP A 1 483 ? -3.799 12.667 -7.475 1.00 84.56 483 ASP A O 1
ATOM 3713 N N . ARG A 1 484 ? -2.669 14.429 -6.675 1.00 84.12 484 ARG A N 1
ATOM 3714 C CA . ARG A 1 484 ? -3.879 15.160 -6.288 1.00 84.12 484 ARG A CA 1
ATOM 3715 C C . ARG A 1 484 ? -4.843 15.331 -7.461 1.00 84.12 484 ARG A C 1
ATOM 3717 O O . ARG A 1 484 ? -6.047 15.193 -7.272 1.00 84.12 484 ARG A O 1
ATOM 3724 N N . ALA A 1 485 ? -4.350 15.661 -8.653 1.00 84.44 485 ALA A N 1
ATOM 3725 C CA . ALA A 1 485 ? -5.214 15.841 -9.812 1.00 84.44 485 ALA A CA 1
ATOM 3726 C C . ALA A 1 485 ? -5.835 14.511 -10.266 1.00 84.44 485 ALA A C 1
ATOM 3728 O O . ALA A 1 485 ? -6.991 14.504 -10.684 1.00 84.44 485 ALA A O 1
ATOM 3729 N N . LEU A 1 486 ? -5.128 13.387 -10.101 1.00 87.00 486 LEU A N 1
ATOM 3730 C CA . LEU A 1 486 ? -5.707 12.061 -10.313 1.00 87.00 486 LEU A CA 1
ATOM 3731 C C . LEU A 1 486 ? -6.835 11.786 -9.309 1.00 87.00 486 LEU A C 1
ATOM 3733 O O . LEU A 1 486 ? -7.931 11.417 -9.718 1.00 87.00 486 LEU A O 1
ATOM 3737 N N . LEU A 1 487 ? -6.611 12.032 -8.014 1.00 87.62 487 LEU A N 1
ATOM 3738 C CA . LEU A 1 487 ? -7.657 11.893 -6.994 1.00 87.62 487 LEU A CA 1
ATOM 3739 C C . LEU A 1 487 ? -8.858 12.808 -7.273 1.00 87.62 487 LEU A C 1
ATOM 3741 O O . LEU A 1 487 ? -10.000 12.377 -7.144 1.00 87.62 487 LEU A O 1
ATOM 3745 N N . ALA A 1 488 ? -8.622 14.046 -7.712 1.00 85.19 488 ALA A N 1
ATOM 3746 C CA . ALA A 1 488 ? -9.687 14.971 -8.094 1.00 85.19 488 ALA A CA 1
ATOM 3747 C C . ALA A 1 488 ? -10.486 14.473 -9.311 1.00 85.19 488 ALA A C 1
ATOM 3749 O O . ALA A 1 488 ? -11.706 14.632 -9.345 1.00 85.19 488 ALA A O 1
ATOM 3750 N N . ASN A 1 489 ? -9.824 13.841 -10.287 1.00 86.50 489 ASN A N 1
ATOM 3751 C CA . ASN A 1 489 ? -10.494 13.205 -11.420 1.00 86.50 489 ASN A CA 1
ATOM 3752 C C . ASN A 1 489 ? -11.358 12.025 -10.958 1.00 86.50 489 ASN A C 1
ATOM 3754 O O . ASN A 1 489 ? -12.536 11.992 -11.296 1.00 86.50 489 ASN A O 1
ATOM 3758 N N . ILE A 1 490 ? -10.824 11.130 -10.116 1.00 88.00 490 ILE A N 1
ATOM 3759 C CA . ILE A 1 490 ? -11.590 10.011 -9.536 1.00 88.00 490 ILE A CA 1
ATOM 3760 C C . ILE A 1 490 ? -12.820 10.537 -8.792 1.00 88.00 490 ILE A C 1
ATOM 3762 O O . ILE A 1 490 ? -13.925 10.042 -8.988 1.00 88.00 490 ILE A O 1
ATOM 3766 N N . TRP A 1 491 ? -12.646 11.574 -7.969 1.00 85.19 491 TRP A N 1
ATOM 3767 C CA . TRP A 1 491 ? -13.742 12.182 -7.222 1.00 85.19 491 TRP A CA 1
ATOM 3768 C C . TRP A 1 491 ? -14.825 12.736 -8.152 1.00 85.19 491 TRP A C 1
ATOM 3770 O O . TRP A 1 491 ? -16.008 12.453 -7.967 1.00 85.19 491 TRP A O 1
ATOM 3780 N N . ARG A 1 492 ? -14.424 13.494 -9.178 1.00 84.38 492 ARG A N 1
ATOM 3781 C CA . ARG A 1 492 ? -15.342 14.112 -10.143 1.00 84.38 492 ARG A CA 1
ATOM 3782 C C . ARG A 1 492 ? -16.099 13.080 -10.974 1.00 84.38 492 ARG A C 1
ATOM 3784 O O . ARG A 1 492 ? -17.270 13.302 -11.276 1.00 84.38 492 ARG A O 1
ATOM 3791 N N . ASP A 1 493 ? -15.427 12.000 -11.350 1.00 85.31 493 ASP A N 1
ATOM 3792 C CA . ASP A 1 493 ? -15.986 10.956 -12.206 1.00 85.31 493 ASP A CA 1
ATOM 3793 C C . ASP A 1 493 ? -16.817 9.940 -11.392 1.00 85.31 493 ASP A C 1
ATOM 3795 O O . ASP A 1 493 ? -17.556 9.136 -11.964 1.00 85.31 493 ASP A O 1
ATOM 3799 N N . SER A 1 494 ? -16.743 10.001 -10.057 1.00 83.06 494 SER A N 1
ATOM 3800 C CA . SER A 1 494 ? -17.551 9.184 -9.153 1.00 83.06 494 SER A CA 1
ATOM 3801 C C . SER A 1 494 ? -19.023 9.612 -9.114 1.00 83.06 494 SER A C 1
ATOM 3803 O O . SER A 1 494 ? -19.402 10.754 -9.392 1.00 83.06 494 SER A O 1
ATOM 3805 N N . SER A 1 495 ? -19.882 8.697 -8.662 1.00 77.38 495 SER A N 1
ATOM 3806 C CA . SER A 1 495 ? -21.299 8.998 -8.429 1.00 77.38 495 SER A CA 1
ATOM 3807 C C . SER A 1 495 ? -21.553 9.846 -7.169 1.00 77.38 495 SER A C 1
ATOM 3809 O O . SER A 1 495 ? -22.672 10.343 -6.979 1.00 77.38 495 SER A O 1
ATOM 3811 N N . LEU A 1 496 ? -20.526 10.084 -6.342 1.00 74.00 496 LEU A N 1
ATOM 3812 C CA . LEU A 1 496 ? -20.636 10.735 -5.031 1.00 74.00 496 LEU A CA 1
ATOM 3813 C C . LEU A 1 496 ? -21.186 12.159 -5.122 1.00 74.00 496 LEU A C 1
ATOM 3815 O O . LEU A 1 496 ? -21.997 12.557 -4.291 1.00 74.00 496 LEU A O 1
ATOM 3819 N N . VAL A 1 497 ? -20.836 12.911 -6.172 1.00 66.44 497 VAL A N 1
ATOM 3820 C CA . VAL A 1 497 ? -21.336 14.282 -6.394 1.00 66.44 497 VAL A CA 1
ATOM 3821 C C . VAL A 1 497 ? -22.861 14.316 -6.526 1.00 66.44 497 VAL A C 1
ATOM 3823 O O . VAL A 1 497 ? -23.519 15.244 -6.053 1.00 66.44 497 VAL A O 1
ATOM 3826 N N . SER A 1 498 ? -23.440 13.300 -7.168 1.00 67.12 498 SER A N 1
ATOM 3827 C CA . SER A 1 498 ? -24.892 13.190 -7.327 1.00 67.12 498 SER A CA 1
ATOM 3828 C C . SER A 1 498 ? -25.581 12.738 -6.035 1.00 67.12 498 SER A C 1
ATOM 3830 O O . SER A 1 498 ? -26.642 13.255 -5.694 1.00 67.12 498 SER A O 1
ATOM 3832 N N . GLN A 1 499 ? -24.947 11.842 -5.275 1.00 67.38 499 GLN A N 1
ATOM 3833 C CA . GLN A 1 499 ? -25.447 11.344 -3.990 1.00 67.38 499 GLN A CA 1
ATOM 3834 C C . GLN A 1 499 ? -25.409 12.427 -2.897 1.00 67.38 499 GLN A C 1
ATOM 3836 O O . GLN A 1 499 ? -26.365 12.560 -2.133 1.00 67.38 499 GLN A O 1
ATOM 3841 N N . LEU A 1 500 ? -24.374 13.275 -2.904 1.00 65.06 500 LEU A N 1
ATOM 3842 C CA . LEU A 1 500 ? -24.265 14.499 -2.102 1.00 65.06 500 LEU A CA 1
ATOM 3843 C C . LEU A 1 500 ? -25.449 15.448 -2.322 1.00 65.06 500 LEU A C 1
ATOM 3845 O O . LEU A 1 500 ? -26.044 15.939 -1.365 1.00 65.06 500 LEU A O 1
ATOM 3849 N N . ARG A 1 501 ? -25.825 15.694 -3.585 1.00 62.50 501 ARG A N 1
ATOM 3850 C CA . ARG A 1 501 ? -26.947 16.589 -3.934 1.00 62.50 501 ARG A CA 1
ATOM 3851 C C . ARG A 1 501 ? -28.311 16.045 -3.520 1.00 62.50 501 ARG A C 1
ATOM 3853 O O . ARG A 1 501 ? -29.223 16.833 -3.298 1.00 62.50 501 ARG A O 1
ATOM 3860 N N . ASN A 1 502 ? -28.438 14.726 -3.419 1.00 66.50 502 ASN A N 1
ATOM 3861 C CA . ASN A 1 502 ? -29.669 14.052 -3.016 1.00 66.50 502 ASN A CA 1
ATOM 3862 C C . ASN A 1 502 ? -29.757 13.825 -1.495 1.00 66.50 502 ASN A C 1
ATOM 3864 O O . ASN A 1 502 ? -30.664 13.125 -1.052 1.00 66.50 502 ASN A O 1
ATOM 3868 N N . SER A 1 503 ? -28.824 14.384 -0.709 1.00 62.38 503 SER A N 1
ATOM 3869 C CA . SER A 1 503 ? -28.753 14.226 0.753 1.00 62.38 503 SER A CA 1
ATOM 3870 C C . SER A 1 503 ? -28.716 12.763 1.214 1.00 62.38 503 SER A C 1
ATOM 3872 O O . SER A 1 503 ? -29.257 12.430 2.263 1.00 62.38 503 SER A O 1
ATOM 3874 N N . VAL A 1 504 ? -28.095 11.879 0.421 1.00 61.19 504 VAL A N 1
ATOM 3875 C CA . VAL A 1 504 ? -27.949 10.453 0.774 1.00 61.19 504 VAL A CA 1
ATOM 3876 C C . VAL A 1 504 ? -27.004 10.274 1.964 1.00 61.19 504 VAL A C 1
ATOM 3878 O O . VAL A 1 504 ? -27.191 9.353 2.750 1.00 61.19 504 VAL A O 1
ATOM 3881 N N . PHE A 1 505 ? -26.020 11.166 2.099 1.00 61.56 505 PHE A N 1
ATOM 3882 C CA . PHE A 1 505 ? -25.061 11.163 3.197 1.00 61.56 505 PHE A CA 1
ATOM 3883 C C . PHE A 1 505 ? -25.555 12.030 4.347 1.00 61.56 505 PHE A C 1
ATOM 3885 O O . PHE A 1 505 ? -25.943 13.185 4.144 1.00 61.56 505 PHE A O 1
ATOM 3892 N N . SER A 1 506 ? -25.536 11.452 5.543 1.00 59.88 506 SER A N 1
ATOM 3893 C CA . SER A 1 506 ? -25.999 12.097 6.768 1.00 59.88 506 SER A CA 1
ATOM 3894 C C . SER A 1 506 ? -24.910 12.945 7.437 1.00 59.88 506 SER A C 1
ATOM 3896 O O . SER A 1 506 ? -25.238 13.931 8.100 1.00 59.88 506 SER A O 1
ATOM 3898 N N . ASP A 1 507 ? -23.629 12.629 7.196 1.00 69.81 507 ASP A N 1
ATOM 3899 C CA . ASP A 1 507 ? -22.468 13.370 7.697 1.00 69.81 507 ASP A CA 1
ATOM 3900 C C . ASP A 1 507 ? -21.226 13.294 6.771 1.00 69.81 507 ASP A C 1
ATOM 3902 O O . ASP A 1 507 ? -21.213 12.626 5.734 1.00 69.81 507 ASP A O 1
ATOM 3906 N N . GLN A 1 508 ? -20.163 14.030 7.128 1.00 72.69 508 GLN A N 1
ATOM 3907 C CA . GLN A 1 508 ? -18.897 14.048 6.378 1.00 72.69 508 GLN A CA 1
ATOM 3908 C C . GLN A 1 508 ? -18.065 12.761 6.528 1.00 72.69 508 GLN A C 1
ATOM 3910 O O . GLN A 1 508 ? -17.206 12.502 5.681 1.00 72.69 508 GLN A O 1
ATOM 3915 N N . ALA A 1 509 ? -18.303 11.952 7.565 1.00 76.38 509 ALA A N 1
ATOM 3916 C CA . ALA A 1 509 ? -17.572 10.707 7.779 1.00 76.38 509 ALA A CA 1
ATOM 3917 C C . ALA A 1 509 ? -17.973 9.664 6.725 1.00 76.38 509 ALA A C 1
ATOM 3919 O O . ALA A 1 509 ? -17.110 9.028 6.122 1.00 76.38 509 ALA A O 1
ATOM 3920 N N . GLU A 1 510 ? -19.264 9.549 6.406 1.00 78.62 510 GLU A N 1
ATOM 3921 C CA . GLU A 1 510 ? -19.733 8.660 5.334 1.00 78.62 510 GLU A CA 1
ATOM 3922 C C . GLU A 1 510 ? -19.103 9.009 3.972 1.00 78.62 510 GLU A C 1
ATOM 3924 O O . GLU A 1 510 ? -18.756 8.116 3.195 1.00 78.62 510 GLU A O 1
ATOM 3929 N N . LEU A 1 511 ? -18.875 10.299 3.700 1.00 80.94 511 LEU A N 1
ATOM 3930 C CA . LEU A 1 511 ? -18.281 10.771 2.447 1.00 80.94 511 LEU A CA 1
ATOM 3931 C C . LEU A 1 511 ? -16.809 10.398 2.289 1.00 80.94 511 LEU A C 1
ATOM 3933 O O . LEU A 1 511 ? -16.411 9.954 1.211 1.00 80.94 511 LEU A O 1
ATOM 3937 N N . VAL A 1 512 ? -15.992 10.573 3.333 1.00 85.19 512 VAL A N 1
ATOM 3938 C CA . VAL A 1 512 ? -14.563 10.227 3.251 1.00 85.19 512 VAL A CA 1
ATOM 3939 C C . VAL A 1 512 ? -14.360 8.720 3.088 1.00 85.19 512 VAL A C 1
ATOM 3941 O O . VAL A 1 512 ? -13.448 8.297 2.368 1.00 85.19 512 VAL A O 1
ATOM 3944 N N . LEU A 1 513 ? -15.239 7.908 3.693 1.00 83.25 513 LEU A N 1
ATOM 3945 C CA . LEU A 1 513 ? -15.275 6.459 3.491 1.00 83.25 513 LEU A CA 1
ATOM 3946 C C . LEU A 1 513 ? -15.687 6.106 2.060 1.00 83.25 513 LEU A C 1
ATOM 3948 O O . LEU A 1 513 ? -15.007 5.314 1.403 1.00 83.25 513 LEU A O 1
ATOM 3952 N N . ALA A 1 514 ? -16.774 6.703 1.569 1.00 85.00 514 ALA A N 1
ATOM 3953 C CA . ALA A 1 514 ? -17.271 6.454 0.224 1.00 85.00 514 ALA A CA 1
ATOM 3954 C C . ALA A 1 514 ? -16.229 6.842 -0.837 1.00 85.00 514 ALA A C 1
ATOM 3956 O O . ALA A 1 514 ? -15.988 6.081 -1.772 1.00 85.00 514 ALA A O 1
ATOM 3957 N N . PHE A 1 515 ? -15.524 7.962 -0.652 1.00 87.00 515 PHE A N 1
ATOM 3958 C CA . PHE A 1 515 ? -14.455 8.356 -1.564 1.00 87.00 515 PHE A CA 1
ATOM 3959 C C . PHE A 1 515 ? -13.267 7.390 -1.539 1.00 87.00 515 PHE A C 1
ATOM 3961 O O . PHE A 1 515 ? -12.781 7.008 -2.603 1.00 87.00 515 PHE A O 1
ATOM 3968 N N . LYS A 1 516 ? -12.836 6.906 -0.366 1.00 87.44 516 LYS A N 1
ATOM 3969 C CA . LYS A 1 516 ? -11.803 5.859 -0.309 1.00 87.44 516 LYS A CA 1
ATOM 3970 C C . LYS A 1 516 ? -12.241 4.594 -1.056 1.00 87.44 516 LYS A C 1
ATOM 3972 O O . LYS A 1 516 ? -11.431 4.004 -1.770 1.00 87.44 516 LYS A O 1
ATOM 3977 N N . ALA A 1 517 ? -13.504 4.186 -0.926 1.00 86.38 517 ALA A N 1
ATOM 3978 C CA . ALA A 1 517 ? -14.040 3.035 -1.651 1.00 86.38 517 ALA A CA 1
ATOM 3979 C C . ALA A 1 517 ? -14.026 3.249 -3.175 1.00 86.38 517 ALA A C 1
ATOM 3981 O O . ALA A 1 517 ? -13.636 2.342 -3.910 1.00 86.38 517 ALA A O 1
ATOM 3982 N N . GLU A 1 518 ? -14.365 4.449 -3.651 1.00 88.81 518 GLU A N 1
ATOM 3983 C CA . GLU A 1 518 ? -14.265 4.811 -5.073 1.00 88.81 518 GLU A CA 1
ATOM 3984 C C . GLU A 1 518 ? -12.818 4.784 -5.576 1.00 88.81 518 GLU A C 1
ATOM 3986 O O . GLU A 1 518 ? -12.544 4.253 -6.649 1.00 88.81 518 GLU A O 1
ATOM 3991 N N . VAL A 1 519 ? -11.865 5.271 -4.779 1.00 89.50 519 VAL A N 1
ATOM 3992 C CA . VAL A 1 519 ? -10.433 5.211 -5.105 1.00 89.50 519 VAL A CA 1
ATOM 3993 C C . VAL A 1 519 ? -9.945 3.760 -5.228 1.00 89.50 519 VAL A C 1
ATOM 3995 O O . VAL A 1 519 ? -9.221 3.426 -6.169 1.00 89.50 519 VAL A O 1
ATOM 3998 N N . VAL A 1 520 ? -10.383 2.871 -4.331 1.00 87.38 520 VAL A N 1
ATOM 3999 C CA . VAL A 1 520 ? -10.078 1.430 -4.399 1.00 87.38 520 VAL A CA 1
ATOM 4000 C C . VAL A 1 520 ? -10.742 0.772 -5.614 1.00 87.38 520 VAL A C 1
ATOM 4002 O O . VAL A 1 520 ? -10.092 0.006 -6.325 1.00 87.38 520 VAL A O 1
ATOM 4005 N N . SER A 1 521 ? -12.009 1.088 -5.888 1.00 88.94 521 SER A N 1
ATOM 4006 C CA . SER A 1 521 ? -12.747 0.587 -7.056 1.00 88.94 521 SER A CA 1
ATOM 4007 C C . SER A 1 521 ? -12.071 1.007 -8.361 1.00 88.94 521 SER A C 1
ATOM 4009 O O . SER A 1 521 ? -11.820 0.177 -9.239 1.00 88.94 521 SER A O 1
ATOM 4011 N N . TRP A 1 522 ? -11.685 2.281 -8.459 1.00 91.31 522 TRP A N 1
ATOM 4012 C CA . TRP A 1 522 ? -10.917 2.802 -9.580 1.00 91.31 522 TRP A CA 1
ATOM 4013 C C . TRP A 1 522 ? -9.589 2.054 -9.733 1.00 91.31 522 TRP A C 1
ATOM 4015 O O . TRP A 1 522 ? -9.262 1.632 -10.843 1.00 91.31 522 TRP A O 1
ATOM 4025 N N . ALA A 1 523 ? -8.844 1.827 -8.647 1.00 90.50 523 ALA A N 1
ATOM 4026 C CA . ALA A 1 523 ? -7.568 1.117 -8.708 1.00 90.50 523 ALA A CA 1
ATOM 4027 C C . ALA A 1 523 ? -7.748 -0.317 -9.227 1.00 90.50 523 ALA A C 1
ATOM 4029 O O . ALA A 1 523 ? -7.039 -0.723 -10.144 1.00 90.50 523 ALA A O 1
ATOM 4030 N N . ALA A 1 524 ? -8.749 -1.046 -8.724 1.00 89.06 524 ALA A N 1
ATOM 4031 C CA . ALA A 1 524 ? -9.053 -2.413 -9.148 1.00 89.06 524 ALA A CA 1
ATOM 4032 C C . ALA A 1 524 ? -9.421 -2.521 -10.640 1.00 89.06 524 ALA A C 1
ATOM 4034 O O . ALA A 1 524 ? -9.136 -3.529 -11.284 1.00 89.06 524 ALA A O 1
ATOM 4035 N N . GLN A 1 525 ? -10.039 -1.484 -11.207 1.00 91.88 525 GLN A N 1
ATOM 4036 C CA . GLN A 1 525 ? -10.382 -1.437 -12.631 1.00 91.88 525 GLN A CA 1
ATOM 4037 C C . GLN A 1 525 ? -9.193 -1.048 -13.518 1.00 91.88 525 GLN A C 1
ATOM 4039 O O . GLN A 1 525 ? -9.175 -1.373 -14.708 1.00 91.88 525 GLN A O 1
ATOM 4044 N N . ASN A 1 526 ? -8.218 -0.320 -12.966 1.00 93.00 526 ASN A N 1
ATOM 4045 C CA . ASN A 1 526 ? -7.200 0.365 -13.755 1.00 93.00 526 ASN A CA 1
ATOM 4046 C C . ASN A 1 526 ? -5.769 -0.148 -13.559 1.00 93.00 526 ASN A C 1
ATOM 4048 O O . ASN A 1 526 ? -4.927 0.144 -14.410 1.00 93.00 526 ASN A O 1
ATOM 4052 N N . ILE A 1 527 ? -5.493 -0.905 -12.499 1.00 93.38 527 ILE A N 1
ATOM 4053 C CA . ILE A 1 527 ? -4.180 -1.465 -12.169 1.00 93.38 527 ILE A CA 1
ATOM 4054 C C . ILE A 1 527 ? -4.291 -2.993 -12.179 1.00 93.38 527 ILE A C 1
ATOM 4056 O O . ILE A 1 527 ? -5.131 -3.568 -11.496 1.00 93.38 527 ILE A O 1
ATOM 4060 N N . LYS A 1 528 ? -3.436 -3.652 -12.968 1.00 94.75 528 LYS A N 1
ATOM 4061 C CA . LYS A 1 528 ? -3.375 -5.122 -13.088 1.00 94.75 528 LYS A CA 1
ATOM 4062 C C . LYS A 1 528 ? -2.171 -5.740 -12.377 1.00 94.75 528 LYS A C 1
ATOM 4064 O O . LYS A 1 528 ? -2.081 -6.963 -12.266 1.00 94.75 528 LYS A O 1
ATOM 4069 N N . ALA A 1 529 ? -1.212 -4.924 -11.944 1.00 90.94 529 ALA A N 1
ATOM 4070 C CA . ALA A 1 529 ? -0.163 -5.386 -11.045 1.00 90.94 529 ALA A CA 1
ATOM 4071 C C . ALA A 1 529 ? -0.754 -5.701 -9.660 1.00 90.94 529 ALA A C 1
ATOM 4073 O O . ALA A 1 529 ? -1.596 -4.960 -9.162 1.00 90.94 529 ALA A O 1
ATOM 4074 N N . ASP A 1 530 ? -0.313 -6.800 -9.051 1.00 83.81 530 ASP A N 1
ATOM 4075 C CA . ASP A 1 530 ? -0.669 -7.173 -7.677 1.00 83.81 530 ASP A CA 1
ATOM 4076 C C . ASP A 1 530 ? 0.395 -6.690 -6.674 1.00 83.81 530 ASP A C 1
ATOM 4078 O O . ASP A 1 530 ? 1.418 -6.123 -7.064 1.00 83.81 530 ASP A O 1
ATOM 4082 N N . ASN A 1 531 ? 0.150 -6.919 -5.377 1.00 75.56 531 ASN A N 1
ATOM 4083 C CA . ASN A 1 531 ? 1.033 -6.522 -4.270 1.00 75.56 531 ASN A CA 1
ATOM 4084 C C . ASN A 1 531 ? 1.321 -5.008 -4.212 1.00 75.56 531 ASN A C 1
ATOM 4086 O O . ASN A 1 531 ? 2.404 -4.585 -3.793 1.00 75.56 531 ASN A O 1
ATOM 4090 N N . ILE A 1 532 ? 0.349 -4.202 -4.646 1.00 79.12 532 ILE A N 1
ATOM 4091 C CA . ILE A 1 532 ? 0.370 -2.741 -4.597 1.00 79.12 532 ILE A CA 1
ATOM 4092 C C . ILE A 1 532 ? -0.938 -2.269 -3.967 1.00 79.12 532 ILE A C 1
ATOM 4094 O O . ILE A 1 532 ? -2.018 -2.639 -4.425 1.00 79.12 532 ILE A O 1
ATOM 4098 N N . SER A 1 533 ? -0.821 -1.378 -2.988 1.00 80.75 533 SER A N 1
ATOM 4099 C CA . SER A 1 533 ? -1.939 -0.585 -2.478 1.00 80.75 533 SER A CA 1
ATOM 4100 C C . SER A 1 533 ? -1.902 0.821 -3.077 1.00 80.75 533 SER A C 1
ATOM 4102 O O . SER A 1 533 ? -0.835 1.350 -3.381 1.00 80.75 533 SER A O 1
ATOM 4104 N N . LEU A 1 534 ? -3.061 1.460 -3.221 1.00 86.62 534 LEU A N 1
ATOM 4105 C CA . LEU A 1 534 ? -3.142 2.885 -3.538 1.00 86.62 534 LEU A CA 1
ATOM 4106 C C . LEU A 1 534 ? -3.255 3.677 -2.235 1.00 86.62 534 LEU A C 1
ATOM 4108 O O . LEU A 1 534 ? -4.145 3.396 -1.430 1.00 86.62 534 LEU A O 1
ATOM 4112 N N . LEU A 1 535 ? -2.381 4.662 -2.015 1.00 86.62 535 LEU A N 1
ATOM 4113 C CA . LEU A 1 535 ? -2.463 5.479 -0.810 1.00 86.62 535 LEU A CA 1
ATOM 4114 C C . LEU A 1 535 ? -3.610 6.486 -0.922 1.00 86.62 535 LEU A C 1
ATOM 4116 O O . LEU A 1 535 ? -3.540 7.460 -1.669 1.00 86.62 535 LEU A O 1
ATOM 4120 N N . CYS A 1 536 ? -4.661 6.252 -0.148 1.00 87.81 536 CYS A N 1
ATOM 4121 C CA . CYS A 1 536 ? -5.730 7.212 0.087 1.00 87.81 536 CYS A CA 1
ATOM 4122 C C . CYS A 1 536 ? -6.319 6.923 1.462 1.00 87.81 536 CYS A C 1
ATOM 4124 O O . CYS A 1 536 ? -7.144 6.020 1.617 1.00 87.81 536 CYS A O 1
ATOM 4126 N N . GLY A 1 537 ? -5.825 7.625 2.472 1.00 85.44 537 GLY A N 1
ATOM 4127 C CA . GLY A 1 537 ? -6.348 7.517 3.821 1.00 85.44 537 GLY A CA 1
ATOM 4128 C C . GLY A 1 537 ? -7.543 8.431 4.047 1.00 85.44 537 GLY A C 1
ATOM 4129 O O . GLY A 1 537 ? -7.896 9.256 3.200 1.00 85.44 537 GLY A O 1
ATOM 4130 N N . PHE A 1 538 ? -8.160 8.300 5.211 1.00 83.69 538 PHE A N 1
ATOM 4131 C CA . PHE A 1 538 ? -9.037 9.314 5.767 1.00 83.69 538 PHE A CA 1
ATOM 4132 C C . PHE A 1 538 ? -8.808 9.485 7.262 1.00 83.69 538 PHE A C 1
ATOM 4134 O O . PHE A 1 538 ? -8.267 8.604 7.936 1.00 83.69 538 PHE A O 1
ATOM 4141 N N . ILE A 1 539 ? -9.231 10.638 7.759 1.00 79.25 539 ILE A N 1
ATOM 4142 C CA . ILE A 1 539 ? -9.252 10.987 9.168 1.00 79.25 539 ILE A CA 1
ATOM 4143 C C . ILE A 1 539 ? -10.612 11.606 9.502 1.00 79.25 539 ILE A C 1
ATOM 4145 O O . ILE A 1 539 ? -11.154 12.416 8.747 1.00 79.25 539 ILE A O 1
ATOM 4149 N N . CYS A 1 540 ? -11.143 11.200 10.644 1.00 76.31 540 CYS A N 1
ATOM 4150 C CA . CYS A 1 540 ? -12.358 11.697 11.256 1.00 76.31 540 CYS A CA 1
ATOM 4151 C C . CYS A 1 540 ? -11.981 12.181 12.667 1.00 76.31 540 CYS A C 1
ATOM 4153 O O . CYS A 1 540 ? -11.708 11.362 13.551 1.00 76.31 540 CYS A O 1
ATOM 4155 N N . PRO A 1 541 ? -11.893 13.497 12.883 1.00 70.50 541 PRO A N 1
ATOM 4156 C CA . PRO A 1 541 ? -11.570 14.050 14.191 1.00 70.50 541 PRO A CA 1
ATOM 4157 C C . PRO A 1 541 ? -12.747 13.904 15.157 1.00 70.50 541 PRO A C 1
ATOM 4159 O O . PRO A 1 541 ? -13.909 13.941 14.754 1.00 70.50 541 PRO A O 1
ATOM 4162 N N . GLU A 1 542 ? -12.462 13.796 16.451 1.00 63.00 542 GLU A N 1
ATOM 4163 C CA . GLU A 1 542 ? -13.478 13.967 17.487 1.00 63.00 542 GLU A CA 1
ATOM 4164 C C . GLU A 1 542 ? -13.830 15.460 17.646 1.00 63.00 542 GLU A C 1
ATOM 4166 O O . GLU A 1 542 ? -12.952 16.311 17.791 1.00 63.00 542 GLU A O 1
ATOM 4171 N N . GLY A 1 543 ? -15.126 15.795 17.633 1.00 61.56 543 GLY A N 1
ATOM 4172 C CA . GLY A 1 543 ? -15.630 17.165 17.817 1.00 61.56 543 GLY A CA 1
ATOM 4173 C C . GLY A 1 543 ? -16.212 17.795 16.545 1.00 61.56 543 GLY A C 1
ATOM 4174 O O . GLY A 1 543 ? -16.777 17.102 15.709 1.00 61.56 543 GLY A O 1
ATOM 4175 N N . ASN A 1 544 ? -16.109 19.124 16.417 1.00 58.06 544 ASN A N 1
ATOM 4176 C CA . ASN A 1 544 ? -16.691 19.902 15.304 1.00 58.06 544 ASN A CA 1
ATOM 4177 C C . ASN A 1 544 ? -15.763 20.035 14.080 1.00 58.06 544 ASN A C 1
ATOM 4179 O O . ASN A 1 544 ? -16.035 20.840 13.189 1.00 58.06 544 ASN A O 1
ATOM 4183 N N . SER A 1 545 ? -14.642 19.318 14.062 1.00 65.38 545 SER A N 1
ATOM 4184 C CA . SER A 1 545 ? -13.674 19.383 12.967 1.00 65.38 545 SER A CA 1
ATOM 4185 C C . SER A 1 545 ? -14.143 18.536 11.776 1.00 65.38 545 SER A C 1
ATOM 4187 O O . SER A 1 545 ? -14.815 17.521 11.944 1.00 65.38 545 SER A O 1
ATOM 4189 N N . GLU A 1 546 ? -13.805 18.962 10.560 1.00 74.06 546 GLU A N 1
ATOM 4190 C CA . GLU A 1 546 ? -14.248 18.297 9.329 1.00 74.06 546 GLU A CA 1
ATOM 4191 C C . GLU A 1 546 ? -13.477 16.999 9.066 1.00 74.06 546 GLU A C 1
ATOM 4193 O O . GLU A 1 546 ? -12.259 16.951 9.231 1.00 74.06 546 GLU A O 1
ATOM 4198 N N . ALA A 1 547 ? -14.166 15.950 8.610 1.00 81.00 547 ALA A N 1
ATOM 4199 C CA . ALA A 1 547 ? -13.506 14.728 8.157 1.00 81.00 547 ALA A CA 1
ATOM 4200 C C . ALA A 1 547 ? -12.828 14.970 6.800 1.00 81.00 547 ALA A C 1
ATOM 4202 O O . ALA A 1 547 ? -13.373 15.658 5.932 1.00 81.00 547 ALA A O 1
ATOM 4203 N N . CYS A 1 548 ? -11.648 14.387 6.580 1.00 85.56 548 CYS A N 1
ATOM 4204 C CA . CYS A 1 548 ? -10.948 14.530 5.303 1.00 85.56 548 CYS A CA 1
ATOM 4205 C C . CYS A 1 548 ? -10.237 13.259 4.846 1.00 85.56 548 CYS A C 1
ATOM 4207 O O . CYS A 1 548 ? -9.868 12.398 5.643 1.00 85.56 548 CYS A O 1
ATOM 4209 N N . ASN A 1 549 ? -10.034 13.149 3.535 1.00 88.25 549 ASN A N 1
ATOM 4210 C CA . ASN A 1 549 ? -9.135 12.156 2.962 1.00 88.25 549 ASN A CA 1
ATOM 4211 C C . ASN A 1 549 ? -7.703 12.688 2.970 1.00 88.25 549 ASN A C 1
ATOM 4213 O O . ASN A 1 549 ? -7.489 13.895 3.034 1.00 88.25 549 ASN A O 1
ATOM 4217 N N . TRP A 1 550 ? -6.707 11.816 2.873 1.00 86.44 550 TRP A N 1
ATOM 4218 C CA . TRP A 1 550 ? -5.316 12.245 2.782 1.00 86.44 550 TRP A CA 1
ATOM 4219 C C . TRP A 1 550 ? -4.461 11.330 1.905 1.00 86.44 550 TRP A C 1
ATOM 4221 O O . TRP A 1 550 ? -4.770 10.158 1.691 1.00 86.44 550 TRP A O 1
ATOM 4231 N N . THR A 1 551 ? -3.384 11.897 1.373 1.00 87.56 551 THR A N 1
ATOM 4232 C CA . THR A 1 551 ? -2.321 11.221 0.609 1.00 87.56 551 THR A CA 1
ATOM 4233 C C . THR A 1 551 ? -0.981 11.911 0.911 1.00 87.56 551 THR A C 1
ATOM 4235 O O . THR A 1 551 ? -0.923 12.746 1.810 1.00 87.56 551 THR A O 1
ATOM 4238 N N . PHE A 1 552 ? 0.091 11.605 0.182 1.00 83.44 552 PHE A N 1
ATOM 4239 C CA . PHE A 1 552 ? 1.332 12.386 0.198 1.00 83.44 552 PHE A CA 1
ATOM 4240 C C . PHE A 1 552 ? 1.373 13.431 -0.919 1.00 83.44 552 PHE A C 1
ATOM 4242 O O . PHE A 1 552 ? 0.748 13.277 -1.971 1.00 83.44 552 PHE A O 1
ATOM 4249 N N . ASN A 1 553 ? 2.155 14.490 -0.714 1.00 75.25 553 ASN A N 1
ATOM 4250 C CA . ASN A 1 553 ? 2.602 15.353 -1.805 1.00 75.25 553 ASN A CA 1
ATOM 4251 C C . ASN A 1 553 ? 3.491 14.594 -2.812 1.00 75.25 553 ASN A C 1
ATOM 4253 O O . ASN A 1 553 ? 3.962 13.485 -2.558 1.00 75.25 553 ASN A O 1
ATOM 4257 N N . GLN A 1 554 ? 3.756 15.215 -3.966 1.00 69.88 554 GLN A N 1
ATOM 4258 C CA . GLN A 1 554 ? 4.568 14.607 -5.028 1.00 69.88 554 GLN A CA 1
ATOM 4259 C C . GLN A 1 554 ? 6.011 14.302 -4.597 1.00 69.88 554 GLN A C 1
ATOM 4261 O O . GLN A 1 554 ? 6.637 13.419 -5.181 1.00 69.88 554 GLN A O 1
ATOM 4266 N N . GLU A 1 555 ? 6.542 15.023 -3.605 1.00 69.19 555 GLU A N 1
ATOM 4267 C CA . GLU A 1 555 ? 7.876 14.798 -3.039 1.00 69.19 555 GLU A CA 1
ATOM 4268 C C . GLU A 1 555 ? 7.909 13.720 -1.943 1.00 69.19 555 GLU A C 1
ATOM 4270 O O . GLU A 1 555 ? 8.984 13.415 -1.433 1.00 69.19 555 GLU A O 1
ATOM 4275 N N . HIS A 1 556 ? 6.755 13.148 -1.584 1.00 71.44 556 HIS A N 1
ATOM 4276 C CA . HIS A 1 556 ? 6.595 12.139 -0.530 1.00 71.44 556 HIS A CA 1
ATOM 4277 C C . HIS A 1 556 ? 7.068 12.611 0.858 1.00 71.44 556 HIS A C 1
ATOM 4279 O O . HIS A 1 556 ? 7.425 11.802 1.709 1.00 71.44 556 HIS A O 1
ATOM 4285 N N . SER A 1 557 ? 7.106 13.925 1.080 1.00 67.56 557 SER A N 1
ATOM 4286 C CA . SER A 1 557 ? 7.685 14.554 2.268 1.00 67.56 557 SER A CA 1
ATOM 4287 C C . SER A 1 557 ? 6.648 15.076 3.258 1.00 67.56 557 SER A C 1
ATOM 4289 O O . SER A 1 557 ? 6.999 15.369 4.398 1.00 67.56 557 SER A O 1
ATOM 4291 N N . CYS A 1 558 ? 5.383 15.221 2.856 1.00 71.25 558 CYS A N 1
ATOM 4292 C CA . CYS A 1 558 ? 4.322 15.639 3.764 1.00 71.25 558 CYS A CA 1
ATOM 4293 C C . CYS A 1 558 ? 2.947 15.099 3.370 1.00 71.25 558 CYS A C 1
ATOM 4295 O O . CYS A 1 558 ? 2.634 14.893 2.192 1.00 71.25 558 CYS A O 1
ATOM 4297 N N . MET A 1 559 ? 2.111 14.893 4.387 1.00 79.25 559 MET A N 1
ATOM 4298 C CA . MET A 1 559 ? 0.710 14.543 4.195 1.00 79.25 559 MET A CA 1
ATOM 4299 C C . MET A 1 559 ? -0.056 15.714 3.572 1.00 79.25 559 MET A C 1
ATOM 4301 O O . MET A 1 559 ? 0.065 16.865 3.992 1.00 79.25 559 MET A O 1
ATOM 4305 N N . LEU A 1 560 ? -0.884 15.395 2.587 1.00 82.38 560 LEU A N 1
ATOM 4306 C CA . LEU A 1 560 ? -1.804 16.295 1.916 1.00 82.38 560 LEU A CA 1
ATOM 4307 C C . LEU A 1 560 ? -3.234 15.880 2.259 1.00 82.38 560 LEU A C 1
ATOM 4309 O O . LEU A 1 560 ? -3.680 14.810 1.845 1.00 82.38 560 LEU A O 1
ATOM 4313 N N . PHE A 1 561 ? -3.957 16.743 2.966 1.00 84.19 561 PHE A N 1
ATOM 4314 C CA . PHE A 1 561 ? -5.362 16.538 3.316 1.00 84.19 561 PHE A CA 1
ATOM 4315 C C . PHE A 1 561 ? -6.285 17.109 2.240 1.00 84.19 561 PHE A C 1
ATOM 4317 O O . PHE A 1 561 ? -6.033 18.187 1.700 1.00 84.19 561 PHE A O 1
ATOM 4324 N N . LEU A 1 562 ? -7.358 16.387 1.931 1.00 83.62 562 LEU A N 1
ATOM 4325 C CA . LEU A 1 562 ? -8.285 16.643 0.838 1.00 83.62 562 LEU A CA 1
ATOM 4326 C C . LEU A 1 562 ? -9.720 16.652 1.359 1.00 83.62 562 LEU A C 1
ATOM 4328 O O . LEU A 1 562 ? -10.165 15.713 2.022 1.00 83.62 562 LEU A O 1
ATOM 4332 N N . SER A 1 563 ? -10.459 17.702 1.012 1.00 80.50 563 SER A N 1
ATOM 4333 C CA . SER A 1 563 ? -11.870 17.828 1.347 1.00 80.50 563 SER A CA 1
ATOM 4334 C C . SER A 1 563 ? -12.670 16.750 0.614 1.00 80.50 563 SER A C 1
ATOM 4336 O O . SER A 1 563 ? -12.567 16.657 -0.616 1.00 80.50 563 SER A O 1
ATOM 4338 N N . PRO A 1 564 ? -13.539 16.002 1.310 1.00 71.94 564 PRO A N 1
ATOM 4339 C CA . PRO A 1 564 ? -14.420 15.033 0.665 1.00 71.94 564 PRO A CA 1
ATOM 4340 C C . PRO A 1 564 ? -15.475 15.702 -0.229 1.00 71.94 564 PRO A C 1
ATOM 4342 O O . PRO A 1 564 ? -16.090 15.044 -1.064 1.00 71.94 564 PRO A O 1
ATOM 4345 N N . MET A 1 565 ? -15.684 17.015 -0.076 1.00 72.50 565 MET A N 1
ATOM 4346 C CA . MET A 1 565 ? -16.725 17.768 -0.779 1.00 72.50 565 MET A CA 1
ATOM 4347 C C . MET A 1 565 ? -16.349 18.164 -2.202 1.00 72.50 565 MET A C 1
ATOM 4349 O O . MET A 1 565 ? -17.235 18.476 -2.995 1.00 72.50 565 MET A O 1
ATOM 4353 N N . ASN A 1 566 ? -15.054 18.254 -2.509 1.00 72.69 566 ASN A N 1
ATOM 4354 C CA . ASN A 1 566 ? -14.581 18.731 -3.811 1.00 72.69 566 ASN A CA 1
ATOM 4355 C C . ASN A 1 566 ? -13.140 18.312 -4.161 1.00 72.69 566 ASN A C 1
ATOM 4357 O O . ASN A 1 566 ? -12.603 18.788 -5.161 1.00 72.69 566 ASN A O 1
ATOM 4361 N N . GLY A 1 567 ? -12.478 17.495 -3.334 1.00 71.94 567 GLY A N 1
ATOM 4362 C CA . GLY A 1 567 ? -11.085 17.079 -3.536 1.00 71.94 567 GLY A CA 1
ATOM 4363 C C . GLY A 1 567 ? -10.055 18.212 -3.413 1.00 71.94 567 GLY A C 1
ATOM 4364 O O . GLY A 1 567 ? -8.907 18.058 -3.839 1.00 71.94 567 GLY A O 1
ATOM 4365 N N . SER A 1 568 ? -10.439 19.374 -2.875 1.00 77.62 568 SER A N 1
ATOM 4366 C CA . SER A 1 568 ? -9.520 20.497 -2.671 1.00 77.62 568 SER A CA 1
ATOM 4367 C C . SER A 1 568 ? -8.678 20.304 -1.409 1.00 77.62 568 SER A C 1
ATOM 4369 O O . SER A 1 568 ? -9.158 19.698 -0.455 1.00 77.62 568 SER A O 1
ATOM 4371 N N . PRO A 1 569 ? -7.443 20.832 -1.361 1.00 77.69 569 PRO A N 1
ATOM 4372 C CA . PRO A 1 569 ? -6.603 20.777 -0.188 1.00 77.69 569 PRO A CA 1
ATOM 4373 C C . PRO A 1 569 ? -7.272 21.504 0.956 1.00 77.69 569 PRO A C 1
ATOM 4375 O O . PRO A 1 569 ? -7.823 22.591 0.765 1.00 77.69 569 PRO A O 1
ATOM 4378 N N . VAL A 1 570 ? -7.159 20.925 2.138 1.00 73.69 570 VAL A N 1
ATOM 4379 C CA . VAL A 1 570 ? -7.631 21.546 3.367 1.00 73.69 570 VAL A CA 1
ATOM 4380 C C . VAL A 1 570 ? -6.433 21.734 4.278 1.00 73.69 570 VAL A C 1
ATOM 4382 O O . VAL A 1 570 ? -5.623 20.826 4.457 1.00 73.69 570 VAL A O 1
ATOM 4385 N N . ALA A 1 571 ? -6.308 22.933 4.843 1.00 65.38 571 ALA A N 1
ATOM 4386 C CA . ALA A 1 571 ? -5.416 23.144 5.969 1.00 65.38 571 ALA A CA 1
ATOM 4387 C C . ALA A 1 571 ? -6.080 22.499 7.186 1.00 65.38 571 ALA A C 1
ATOM 4389 O O . ALA A 1 571 ? -7.024 23.052 7.748 1.00 65.38 571 ALA A O 1
ATOM 4390 N N . TYR A 1 572 ? -5.635 21.301 7.545 1.00 58.16 572 TYR A N 1
ATOM 4391 C CA . TYR A 1 572 ? -6.124 20.644 8.745 1.00 58.16 572 TYR A CA 1
ATOM 4392 C C . TYR A 1 572 ? -5.550 21.366 9.975 1.00 58.16 572 TYR A C 1
ATOM 4394 O O . TYR A 1 572 ? -4.357 21.669 10.014 1.00 58.16 572 TYR A O 1
ATOM 4402 N N . GLY A 1 573 ? -6.417 21.748 10.918 1.00 52.62 573 GLY A N 1
ATOM 4403 C CA . GLY A 1 573 ? -6.129 22.752 11.950 1.00 52.62 573 GLY A CA 1
ATOM 4404 C C . GLY A 1 573 ? -4.870 22.475 12.783 1.00 52.62 573 GLY A C 1
ATOM 4405 O O . GLY A 1 573 ? -4.587 21.342 13.154 1.00 52.62 573 GLY A O 1
ATOM 4406 N N . ASN A 1 574 ? -4.138 23.540 13.128 1.00 42.66 574 ASN A N 1
ATOM 4407 C CA . ASN A 1 574 ? -2.907 23.520 13.940 1.00 42.66 574 ASN A CA 1
ATOM 4408 C C . ASN A 1 574 ? -3.125 23.148 15.425 1.00 42.66 574 ASN A C 1
ATOM 4410 O O . ASN A 1 574 ? -2.222 23.333 16.242 1.00 42.66 574 ASN A O 1
ATOM 4414 N N . GLU A 1 575 ? -4.317 22.692 15.809 1.00 44.75 575 GLU A N 1
ATOM 4415 C CA . GLU A 1 575 ? -4.671 22.483 17.210 1.00 44.75 575 GLU A CA 1
ATOM 4416 C C . GLU A 1 575 ? -4.368 21.044 17.638 1.00 44.75 575 GLU A C 1
ATOM 4418 O O . GLU A 1 575 ? -4.930 20.075 17.136 1.00 44.75 575 GLU A O 1
ATOM 4423 N N . HIS A 1 576 ? -3.436 20.913 18.580 1.00 41.06 576 HIS A N 1
ATOM 4424 C CA . HIS A 1 576 ? -2.882 19.661 19.101 1.00 41.06 576 HIS A CA 1
ATOM 4425 C C . HIS A 1 576 ? -3.857 18.801 19.943 1.00 41.06 576 HIS A C 1
ATOM 4427 O O . HIS A 1 576 ? -3.392 18.005 20.757 1.00 41.06 576 HIS A O 1
ATOM 4433 N N . SER A 1 577 ? -5.180 18.966 19.839 1.00 41.41 577 SER A N 1
ATOM 4434 C CA . SER A 1 577 ? -6.077 18.603 20.952 1.00 41.41 577 SER A CA 1
ATOM 4435 C C . SER A 1 577 ? -7.270 17.688 20.664 1.00 41.41 577 SER A C 1
ATOM 4437 O O . SER A 1 577 ? -7.913 17.293 21.635 1.00 41.41 577 SER A O 1
ATOM 4439 N N . SER A 1 578 ? -7.571 17.291 19.423 1.00 51.06 578 SER A N 1
ATOM 4440 C CA . SER A 1 578 ? -8.656 16.326 19.169 1.00 51.06 578 SER A CA 1
ATOM 4441 C C . SER A 1 578 ? -8.113 14.960 18.760 1.00 51.06 578 SER A C 1
ATOM 4443 O O . SER A 1 578 ? -7.530 14.820 17.678 1.00 51.06 578 SER A O 1
ATOM 4445 N N . SER A 1 579 ? -8.352 13.954 19.604 1.00 51.56 579 SER A N 1
ATOM 4446 C CA . SER A 1 579 ? -8.298 12.538 19.237 1.00 51.56 579 SER A CA 1
ATOM 4447 C C . SER A 1 579 ? -8.991 12.348 17.895 1.00 51.56 579 SER A C 1
ATOM 4449 O O . SER A 1 579 ? -10.059 12.902 17.645 1.00 51.56 579 SER A O 1
ATOM 4451 N N . SER A 1 580 ? -8.347 11.638 16.980 1.00 61.16 580 SER A N 1
ATOM 4452 C CA . SER A 1 580 ? -8.883 11.395 15.646 1.00 61.16 580 SER A CA 1
ATOM 4453 C C . SER A 1 580 ? -8.812 9.907 15.349 1.00 61.16 580 SER A C 1
ATOM 4455 O O . SER A 1 580 ? -7.795 9.262 15.625 1.00 61.16 580 SER A O 1
ATOM 4457 N N . TRP A 1 581 ? -9.883 9.367 14.774 1.00 67.19 581 TRP A N 1
ATOM 4458 C CA . TRP A 1 581 ? -9.882 8.019 14.222 1.00 67.19 581 TRP A CA 1
ATOM 4459 C C . TRP A 1 581 ? -9.715 8.096 12.708 1.00 67.19 581 TRP A C 1
ATOM 4461 O O . TRP A 1 581 ? -10.064 9.088 12.071 1.00 67.19 581 TRP A O 1
ATOM 4471 N N . GLY A 1 582 ? -9.121 7.076 12.108 1.00 66.81 582 GLY A N 1
ATOM 4472 C CA . GLY A 1 582 ? -8.793 7.127 10.689 1.00 66.81 582 GLY A CA 1
ATOM 4473 C C . GLY A 1 582 ? -8.428 5.773 10.121 1.00 66.81 582 GLY A C 1
ATOM 4474 O O . GLY A 1 582 ? -8.303 4.782 10.841 1.00 66.81 582 GLY A O 1
ATOM 4475 N N . PHE A 1 583 ? -8.275 5.729 8.808 1.00 70.81 583 PHE A N 1
ATOM 4476 C CA . PHE A 1 583 ? -8.014 4.498 8.076 1.00 70.81 583 PHE A CA 1
ATOM 4477 C C . PHE A 1 583 ? -7.161 4.792 6.845 1.00 70.81 583 PHE A C 1
ATOM 4479 O O . PHE A 1 583 ? -7.419 5.789 6.173 1.00 70.81 583 PHE A O 1
ATOM 4486 N N . PHE A 1 584 ? -6.195 3.935 6.502 1.00 71.00 584 PHE A N 1
ATOM 4487 C CA . PHE A 1 584 ? -5.533 3.985 5.194 1.00 71.00 584 PHE A CA 1
ATOM 4488 C C . PHE A 1 584 ? -5.222 2.608 4.614 1.00 71.00 584 PHE A C 1
ATOM 4490 O O . PHE A 1 584 ? -5.002 1.641 5.384 1.00 71.00 584 PHE A O 1
#

Organism: NCBI:txid230809

Foldseek 3Di:
DDDDDDDDDDDDDDDDDDDDDDDDDDDDDDDDDDDDDDDDDDDDDDPPPPPDFFKFKEFEAELQWGFFAPQDDPDRRIHIDGPVQQDPPQFQQSVLQSRCVNRVHPCNRSPQKFKAQFQQGQDTDDRGHHDPSVVCPTRRDSVGHIYIYGNHGGPPVGDHDADPDVPAQKFKEFEAEQVGGDAAPQDPDPVRRRIHMGHPSTQGPPQFLLSVQSNSCVRRVHNQSSQFFKDQFPPGPHGGDRSHHRDSPRRRDSNHHIYTYGPHPPPDPPPPPVVVCVVDVPDDPVVPPPDPPADDFAKWQKAQPPEQWTFFQVQLAQDAFRFTFTAHQPDQQDLSNLRRIWGWDADPVRFIWTARFQNRFTWFFVLLALDAFGTIHGDHQCVVPPDDCQRRTWDWGDDPNFTWTAGRRNRFTFFQVVPDHHGGRTTHTHHQQPPHPRNSRRGIHIDHQKDAPVLVSVQQVVDL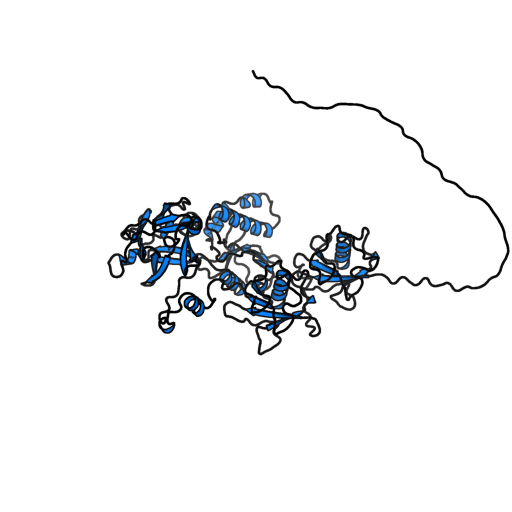EDASAEDEDDPFGIAGFRALSNLLVLLVVDCVLVCVVVPVDPAQVVLLVVSVVSVVVVSVVRTNHPSYHYDKKKKDWPDPFGIWIWTAHSVSPHIFTARSNRSDTDPRDSDSDTHMYMYD

Secondary structure (DSSP, 8-state):
--------------------------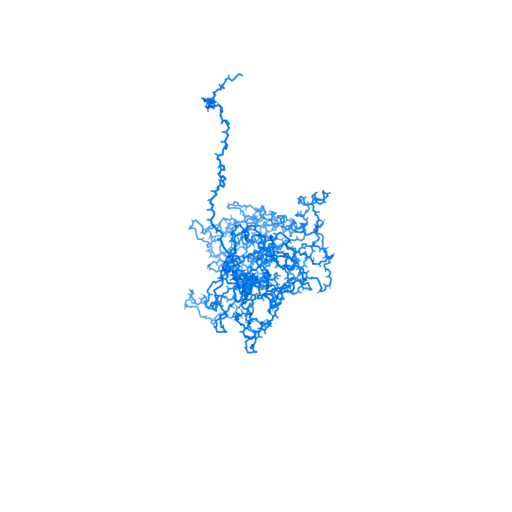-------------------------PPPEEEEEEEETTEEE--TTB-SSTT-EEEEGGGSPTT-BHHHHHHHHHHHHT-S-TTSTTEEEESSTT-SSPPPTTSB--TTTT-SS-STTS-EEEEESSPPPTTS-B-----TTS-EEEEEEEETTEEE--TTB--TT-TTEEEEEGGGSPTT-BHHHHHHHHHHHTT-GGGGSSEEESSTT-SSPPPTTSBPPTTTT-BTTBPEEEE-S--SSS-S-HHHHHHHH-TT--GGG--S---PPPSEEEEEEESSSSEEEEEGGG--STTEEEEEEE---TTSGGGGGGEEEEEE-TTS-EEEEETTT-PEEEEGGG--STTEEEEEE--GGGTT--GGGS-EEEEEETTEEEEEETTT--EEEEGGG--STTEEEEEE---TTSTTGGGG-EEEEE-EEEHHHHHHHHHHSSS--TEEE-----SEEE---HHHHHHHHHHSTHHHHHHTT--SSHHHHHHHHHHHHHHHHHHH---SSEEE--EEEEESSSPPPEEEEE-TTSSSEEEE-TTTS-B------TT--EEEE-

Sequence (584 aa):
MPPNKELATLSPAMTTHPADWSSPPRYDEDSASTRNDNTSDTVLKSKKPASTPRYVYYRLYAPDGMLACKKHDQNRFIGRIKATSVPPPHTVASLKRALVQAEELPDPDGDLTQLFLATEAKAAMVPSARVDIMNGNIGATSQTPMALVFLINPQPSLQVLDDNDETLPTVYYRLYNSGGEESSLRSFEADEPALGRVERESIAPPRSALSVKRRIAKVEGKSIYRLADLFTDVTADQARPSDSLVDQTCGSSTMNPIMFVLPGHRSGVYNRSTQIAALHPNVNPSNILGVNKALPEGIYSVTNSRRSVVMELAHGGSANGTPVQAWANAGPADMANLNQLWLVQLTSSGYYSFRNLRGGTYMELCGGNSANHTEMFGYESQGLNGGTSANQEWEVIQAEGFYKIRNRKSQTYVNLSGGGSSNGTQIMGFADTTGTSGEQDELWKFTLRSVTLSDVLTALEESKHRFDDMLIVSKDRFFYIPDRALLANIWRDSSLVSQLRNSVFSDQAELVLAFKAEVVSWAAQNIKADNISLLCGFICPEGNSEACNWTFNQEHSCMLFLSPMNGSPVAYGNEHSSSSWGFF

InterPro domains:
  IPR000772 Ricin B, lectin domain [PF14200] (339-428)
  IPR035992 Ricin B-like lectins [SSF50370] (295-446)
  IPR038765 Papain-like cysteine peptidase superfamily [SSF54001] (452-568)
  IPR040600 Agglutinin, C-terminal [PF18021] (480-567)

Radius of gyration: 34.53 Å; chains: 1; bounding box: 103×61×110 Å